Protein AF-A0A1K9ZDU9-F1 (afdb_monomer_lite)

Foldseek 3Di:
DPPPPPDDDDPQLVVLLVLLLVLLVVLLVDADDLLRFQDFDPDDFADFDFQAELVRHHDALVFRLQLLAFFDPLADRFSHKDFLVSVLVVVVVCLVVCQWDPVPNPDDSVRLSVLFDQTGKGKDKDKWKFADDVPDPDTDGDDPVRLCVVPVPPDPVRCVVRRIDIDIDIDIGGMGHCVSCLNGDHVVSLVVAQSSVVVVVVVPDDDDSVVVLVVLVVLLVLLLVLLPAAEDEDAPDPDWAQDQQRSYTYDYDPVSHPGSLSRSLSSQLRLLLSCCHCVHVVLFDWDWDQDPVPRDIGIDTDDDDLQSVLLQSLLSLSLSSVLCSNVSTGDYSSSSSNSPSPRPPVNSVVSVSNSVSNVSSLVSNLSSLLSSLVSLLVVLQVLVVLLQKHWDDWDDDPDQKIKTWIARNVVRDIKIWIAGLRNRVDIDIPCPVVLVVSQQPRPDDDDHDCRSVSNVVSVSSNSSSVSSNVSSVVSVVVDDPDDDPPPDDDPDDDDDDDDDDDDDDD

Sequence (506 aa):
MEIEKQKKLSKRKQYTANILTRMIKGGLKKKVNETEQIEVGQFRRLVRGMHVNLNGKPHLFSNQLLLEVSQTENKYNIPMVTSYRAYETFFKKLIEEDSLPESSKHLSIGEIMKEFKHGGNTVESYEVYRKRQKGKKPPLKLSKVKYEELTKDLSEDEIKKKGYYSYRNTTNVAVGSIEPFFDLLPEKFIEKHFYLREYKRLREMKMDPALHNQELLDLRQELIASNCVKTIELDNEDLSAYAPLKDVMYFAPYERYKNPESYLHISAHECVHSTGHYKKKNRFLVESKVNKKTGKSMIVLLPTTALDYDQEELTADSGATRVLVKLGIRSTFGASVRYNDGYSTELIKHPERLVEGYENGIEGSDYVLTNFYNYRIENALKELEDYGIKFEQELVAEGMTVETTFLSVKDKESFTIVTDQIDYHKFETDKSELLERIADNAYFSDEPDDRDEAVKKSLMKLIEAKVSLDTLKGEKLTQKPLPELELDEPKQDKKLTKKSRSSLTM

Structure (mmCIF, N/CA/C/O backbone):
data_AF-A0A1K9ZDU9-F1
#
_entry.id   AF-A0A1K9ZDU9-F1
#
loop_
_atom_site.group_PDB
_atom_site.id
_atom_site.type_symbol
_atom_site.label_atom_id
_atom_site.label_alt_id
_atom_site.label_comp_id
_atom_site.label_asym_id
_atom_site.label_entity_id
_atom_site.label_seq_id
_atom_site.pdbx_PDB_ins_code
_atom_site.Cartn_x
_atom_site.Cartn_y
_atom_site.Cartn_z
_atom_site.occupancy
_atom_site.B_iso_or_equiv
_atom_site.auth_seq_id
_atom_site.auth_comp_id
_atom_site.auth_asym_id
_atom_site.auth_atom_id
_atom_site.pdbx_PDB_model_num
ATOM 1 N N . MET A 1 1 ? -18.398 11.223 37.981 1.00 35.06 1 MET A N 1
ATOM 2 C CA . MET A 1 1 ? -18.035 11.414 36.565 1.00 35.06 1 MET A CA 1
ATOM 3 C C . MET A 1 1 ? -16.781 12.259 36.540 1.00 35.06 1 MET A C 1
ATOM 5 O O . MET A 1 1 ? -16.873 13.477 36.612 1.00 35.06 1 MET A O 1
ATOM 9 N N . GLU A 1 2 ? -15.615 11.620 36.556 1.00 30.67 2 GLU A N 1
ATOM 10 C CA . GLU A 1 2 ? -14.384 12.318 36.187 1.00 30.67 2 GLU A CA 1
ATOM 11 C C . GLU A 1 2 ? -14.434 12.522 34.676 1.00 30.67 2 GLU A C 1
ATOM 13 O O . GLU A 1 2 ? -14.610 11.569 33.922 1.00 30.67 2 GLU A O 1
ATOM 18 N N . ILE A 1 3 ? -14.374 13.780 34.245 1.00 34.81 3 ILE A N 1
ATOM 19 C CA . ILE A 1 3 ? -14.191 14.126 32.840 1.00 34.81 3 ILE A CA 1
ATOM 20 C C . ILE A 1 3 ? -12.778 13.668 32.497 1.00 34.81 3 ILE A C 1
ATOM 22 O O . ILE A 1 3 ? -11.797 14.296 32.902 1.00 34.81 3 ILE A O 1
ATOM 26 N N . GLU A 1 4 ? -12.685 12.532 31.816 1.00 39.19 4 GLU A N 1
ATOM 27 C CA . GLU A 1 4 ? -11.445 12.003 31.274 1.00 39.19 4 GLU A CA 1
ATOM 28 C C . GLU A 1 4 ? -10.809 13.107 30.415 1.00 39.19 4 GLU A C 1
ATOM 30 O O . GLU A 1 4 ? -11.377 13.558 29.417 1.00 39.19 4 GLU A O 1
ATOM 35 N N . LYS A 1 5 ? -9.670 13.654 30.861 1.00 43.28 5 LYS A N 1
ATOM 36 C CA . LYS A 1 5 ? -8.952 14.689 30.108 1.00 43.28 5 LYS A CA 1
ATOM 37 C C . LYS A 1 5 ? -8.546 14.076 28.770 1.00 43.28 5 LYS A C 1
ATOM 39 O O . LYS A 1 5 ? -7.577 13.322 28.734 1.00 43.28 5 LYS A O 1
ATOM 44 N N . GLN A 1 6 ? -9.258 14.419 27.692 1.00 55.16 6 GLN A N 1
ATOM 45 C CA . GLN A 1 6 ? -8.911 14.022 26.325 1.00 55.16 6 GLN A CA 1
ATOM 46 C C . GLN A 1 6 ? -7.411 14.231 26.101 1.00 55.16 6 GLN A C 1
ATOM 48 O O . GLN A 1 6 ? -6.899 15.358 26.119 1.00 55.16 6 GLN A O 1
ATOM 53 N N . LYS A 1 7 ? -6.685 13.123 25.945 1.00 61.03 7 LYS A N 1
ATOM 54 C CA . LYS A 1 7 ? -5.240 13.134 25.742 1.00 61.03 7 LYS A CA 1
ATOM 55 C C . LYS A 1 7 ? -4.981 13.837 24.414 1.00 61.03 7 LYS A C 1
ATOM 57 O O . LYS A 1 7 ? -5.384 13.365 23.356 1.00 61.03 7 LYS A O 1
ATOM 62 N N . LYS A 1 8 ? -4.344 15.009 24.466 1.00 79.88 8 LYS A N 1
ATOM 63 C CA . LYS A 1 8 ? -4.117 15.830 23.274 1.00 79.88 8 LYS A CA 1
ATOM 64 C C . LYS A 1 8 ? -3.294 15.042 22.252 1.00 79.88 8 LYS A C 1
ATOM 66 O O . LYS A 1 8 ? -2.145 14.695 22.526 1.00 79.88 8 LYS A O 1
ATOM 71 N N . LEU A 1 9 ? -3.873 14.788 21.078 1.00 84.44 9 LEU A N 1
ATOM 72 C CA . LEU A 1 9 ? -3.194 14.090 19.988 1.00 84.44 9 LEU A CA 1
ATOM 73 C C . LEU A 1 9 ? -1.902 14.809 19.588 1.00 84.44 9 LEU A C 1
ATOM 75 O O . LEU A 1 9 ? -1.799 16.041 19.617 1.00 84.44 9 LEU A O 1
ATOM 79 N N . SER A 1 10 ? -0.910 14.029 19.155 1.00 88.44 10 SER A N 1
ATOM 80 C CA . SER A 1 10 ? 0.275 14.598 18.517 1.00 88.44 10 SER A CA 1
ATOM 81 C C . SER A 1 10 ? -0.138 15.375 17.263 1.00 88.44 10 SER A C 1
ATOM 83 O O . SER A 1 10 ? -1.134 15.048 16.616 1.00 88.44 10 SER A O 1
ATOM 85 N N . LYS A 1 11 ? 0.645 16.385 16.857 1.00 87.25 11 LYS A N 1
ATOM 86 C CA . LYS A 1 11 ? 0.340 17.154 15.635 1.00 87.25 11 LYS A CA 1
ATOM 87 C C . LYS A 1 11 ? 0.170 16.252 14.407 1.00 87.25 11 LYS A C 1
ATOM 89 O O . LYS A 1 11 ? -0.689 16.524 13.580 1.00 87.25 11 LYS A O 1
ATOM 94 N N . ARG A 1 12 ? 0.960 15.175 14.296 1.00 87.69 12 ARG A N 1
ATOM 95 C CA . ARG A 1 12 ? 0.862 14.209 13.190 1.00 87.69 12 ARG A CA 1
ATOM 96 C C . ARG A 1 12 ? -0.471 13.463 13.211 1.00 87.69 12 ARG A C 1
ATOM 98 O O . ARG A 1 12 ? -1.152 13.442 12.188 1.00 87.69 12 ARG A O 1
ATOM 105 N N . LYS A 1 13 ? -0.863 12.922 14.371 1.00 90.00 13 LYS A N 1
ATOM 106 C CA . LYS A 1 13 ? -2.162 12.252 14.541 1.00 90.00 13 LYS A CA 1
ATOM 107 C C . LYS A 1 13 ? -3.317 13.224 14.274 1.00 90.00 13 LYS A C 1
ATOM 109 O O . LYS A 1 13 ? -4.232 12.884 13.540 1.00 90.00 13 LYS A O 1
ATOM 114 N N . GLN A 1 14 ? -3.206 14.478 14.717 1.00 90.50 14 GLN A N 1
ATOM 115 C CA . GLN A 1 14 ? -4.204 15.510 14.419 1.00 90.50 14 GLN A CA 1
ATOM 116 C C . GLN A 1 14 ? -4.350 15.791 12.915 1.00 90.50 14 GLN A C 1
ATOM 118 O O . GLN A 1 14 ? -5.468 15.894 12.418 1.00 90.50 14 GLN A O 1
ATOM 123 N N . TYR A 1 15 ? -3.249 15.928 12.166 1.00 90.44 15 TYR A N 1
ATOM 124 C CA . TYR A 1 15 ? -3.342 16.114 10.712 1.00 90.44 15 TYR A CA 1
ATOM 125 C C . TYR A 1 15 ? -3.904 14.881 10.006 1.00 90.44 15 TYR A C 1
ATOM 127 O O . TYR A 1 15 ? -4.679 15.045 9.070 1.00 90.44 15 TYR A O 1
ATOM 135 N N . THR A 1 16 ? -3.561 13.683 10.482 1.00 89.25 16 THR A N 1
ATOM 136 C CA . THR A 1 16 ? -4.115 12.417 9.977 1.00 89.25 16 THR A CA 1
ATOM 137 C C . THR A 1 16 ? -5.632 12.398 10.168 1.00 89.25 16 THR A C 1
ATOM 139 O O . THR A 1 16 ? -6.363 12.304 9.187 1.00 89.25 16 THR A O 1
ATOM 142 N N . ALA A 1 17 ? -6.116 12.653 11.389 1.00 89.75 17 ALA A N 1
ATOM 143 C CA . ALA A 1 17 ? -7.543 12.772 11.691 1.00 89.75 17 ALA A CA 1
ATOM 144 C C . ALA A 1 17 ? -8.244 13.826 10.817 1.00 89.75 17 ALA A C 1
ATOM 146 O O . ALA A 1 17 ? -9.336 13.589 10.304 1.00 89.75 17 ALA A O 1
ATOM 147 N N . ASN A 1 18 ? -7.607 14.981 10.593 1.00 89.56 18 ASN A N 1
ATOM 148 C CA . ASN A 1 18 ? -8.160 16.039 9.746 1.00 89.56 18 ASN A CA 1
ATOM 149 C C . ASN A 1 18 ? -8.281 15.612 8.273 1.00 89.56 18 ASN A C 1
ATOM 151 O O . ASN A 1 18 ? -9.220 16.035 7.599 1.00 89.56 18 ASN A O 1
ATOM 155 N N . ILE A 1 19 ? -7.333 14.824 7.757 1.00 87.19 19 ILE A N 1
ATOM 156 C CA . ILE A 1 19 ? -7.385 14.289 6.390 1.00 87.19 19 ILE A CA 1
ATOM 157 C C . ILE A 1 19 ? -8.501 13.249 6.288 1.00 87.19 19 ILE A C 1
ATOM 159 O O . ILE A 1 19 ? -9.368 13.402 5.430 1.00 87.19 19 ILE A O 1
ATOM 163 N N . LEU A 1 20 ? -8.547 12.280 7.208 1.00 85.50 20 LEU A N 1
ATOM 164 C CA . LEU A 1 20 ? -9.604 11.263 7.270 1.00 85.50 20 LEU A CA 1
ATOM 165 C C . LEU A 1 20 ? -10.992 11.908 7.364 1.00 85.50 20 LEU A C 1
ATOM 167 O O . LEU A 1 20 ? -11.871 11.611 6.564 1.00 85.50 20 LEU A O 1
ATOM 171 N N . THR A 1 21 ? -11.154 12.902 8.240 1.00 86.62 21 THR A N 1
ATOM 172 C CA . THR A 1 21 ? -12.396 13.678 8.372 1.00 86.62 21 THR A CA 1
ATOM 173 C C . THR A 1 21 ? -12.832 14.307 7.050 1.00 86.62 21 THR A C 1
ATOM 175 O O . THR A 1 21 ? -14.018 14.307 6.722 1.00 86.62 21 THR A O 1
ATOM 178 N N . ARG A 1 22 ? -11.900 14.886 6.282 1.00 82.69 22 ARG A N 1
ATOM 179 C CA . ARG A 1 22 ? -12.227 15.484 4.978 1.00 82.69 22 ARG A CA 1
ATOM 180 C C . ARG A 1 22 ? -12.630 14.424 3.964 1.00 82.69 22 ARG A C 1
ATOM 182 O O . ARG A 1 22 ? -13.573 14.673 3.220 1.00 82.69 22 ARG A O 1
ATOM 189 N N . MET A 1 23 ? -11.941 13.284 3.946 1.00 78.12 23 MET A N 1
ATOM 190 C CA . MET A 1 23 ? -12.263 12.170 3.054 1.00 78.12 23 MET A CA 1
ATOM 191 C C . MET A 1 23 ? -13.660 11.630 3.334 1.00 78.12 23 MET A C 1
ATOM 193 O O . MET A 1 23 ? -14.471 11.540 2.416 1.00 78.12 23 MET A O 1
ATOM 197 N N . ILE A 1 24 ? -13.967 11.394 4.609 1.00 77.94 24 ILE A N 1
ATOM 198 C CA . ILE A 1 24 ? -15.278 10.933 5.053 1.00 77.94 24 ILE A CA 1
ATOM 199 C C . ILE A 1 24 ? -16.368 11.937 4.651 1.00 77.94 24 ILE A C 1
ATOM 201 O O . ILE A 1 24 ? -17.318 11.589 3.955 1.00 77.94 24 ILE A O 1
ATOM 205 N N . LYS A 1 25 ? -16.194 13.224 4.992 1.00 78.38 25 LYS A N 1
ATOM 206 C CA . LYS A 1 25 ? -17.141 14.288 4.604 1.00 78.38 25 LYS A CA 1
ATOM 207 C C . LYS A 1 25 ? -17.293 14.441 3.090 1.00 78.38 25 LYS A C 1
ATOM 209 O O . LYS A 1 25 ? -18.337 14.896 2.635 1.00 78.38 25 LYS A O 1
ATOM 214 N N . GLY A 1 26 ? -16.246 14.153 2.320 1.00 72.12 26 GLY A N 1
ATOM 215 C CA . GLY A 1 26 ? -16.285 14.157 0.860 1.00 72.12 26 GLY A CA 1
ATOM 216 C C . GLY A 1 26 ? -17.112 12.999 0.303 1.00 72.12 26 GLY A C 1
ATOM 217 O O . GLY A 1 26 ? -17.900 13.224 -0.613 1.00 72.12 26 GLY A O 1
ATOM 218 N N . GLY A 1 27 ? -16.969 11.803 0.884 1.00 67.12 27 GLY A N 1
ATOM 219 C CA . GLY A 1 27 ? -17.763 10.614 0.558 1.00 67.12 27 GLY A CA 1
ATOM 220 C C . GLY A 1 27 ? -19.257 10.830 0.800 1.00 67.12 27 GLY A C 1
ATOM 221 O O . GLY A 1 27 ? -20.037 10.681 -0.134 1.00 67.12 27 GLY A O 1
ATOM 222 N N . LEU A 1 28 ? -19.623 11.319 1.992 1.00 63.31 28 LEU A N 1
ATOM 223 C CA . LEU A 1 28 ? -21.015 11.588 2.397 1.00 63.31 28 LEU A CA 1
ATOM 224 C C . LEU A 1 28 ? -21.763 12.598 1.505 1.00 63.31 28 LEU A C 1
ATOM 226 O O . LEU A 1 28 ? -22.988 12.641 1.488 1.00 63.31 28 LEU A O 1
ATOM 230 N N . LYS A 1 29 ? -21.055 13.476 0.781 1.00 63.16 29 LYS A N 1
ATOM 231 C CA . LYS A 1 29 ? -21.703 14.472 -0.094 1.00 63.16 29 LYS A CA 1
ATOM 232 C C . LYS A 1 29 ? -22.287 13.869 -1.371 1.00 63.16 29 LYS A C 1
ATOM 234 O O . LYS A 1 29 ? -23.090 14.532 -2.026 1.00 63.16 29 LYS A O 1
ATOM 239 N N . LYS A 1 30 ? -21.872 12.661 -1.750 1.00 58.94 30 LYS A N 1
ATOM 240 C CA . LYS A 1 30 ? -22.445 11.929 -2.879 1.00 58.94 30 LYS A CA 1
ATOM 241 C C . LYS A 1 30 ? -23.485 10.975 -2.305 1.00 58.94 30 LYS A C 1
ATOM 243 O O . LYS A 1 30 ? -23.102 9.948 -1.768 1.00 58.94 30 LYS A O 1
ATOM 248 N N . LYS A 1 31 ? -24.771 11.341 -2.389 1.00 51.12 31 LYS A N 1
ATOM 249 C CA . LYS A 1 31 ? -25.867 10.420 -2.054 1.00 51.12 31 LYS A CA 1
ATOM 250 C C . LYS A 1 31 ? -25.718 9.172 -2.914 1.00 51.12 31 LYS A C 1
ATOM 252 O O . LYS A 1 31 ? -25.663 9.300 -4.135 1.00 51.12 31 LYS A O 1
ATOM 257 N N . VAL A 1 32 ? -25.643 8.020 -2.271 1.00 51.16 32 VAL A N 1
ATOM 258 C CA . VAL A 1 32 ? -25.667 6.713 -2.920 1.00 51.16 32 VAL A CA 1
ATOM 259 C C . VAL A 1 32 ? -26.976 6.069 -2.498 1.00 51.16 32 VAL A C 1
ATOM 261 O O . VAL A 1 32 ? -27.323 6.096 -1.320 1.00 51.16 32 VAL A O 1
ATOM 264 N N . ASN A 1 33 ? -27.764 5.596 -3.460 1.00 49.28 33 ASN A N 1
ATOM 265 C CA . ASN A 1 33 ? -28.954 4.817 -3.120 1.00 49.28 33 ASN A CA 1
ATOM 266 C C . ASN A 1 33 ? -28.505 3.482 -2.507 1.00 49.28 33 ASN A C 1
ATOM 268 O O . ASN A 1 33 ? -27.494 2.939 -2.934 1.00 49.28 33 ASN A O 1
ATOM 272 N N . GLU A 1 34 ? -29.262 2.913 -1.568 1.00 43.91 34 GLU A N 1
ATOM 273 C CA . GLU A 1 34 ? -28.941 1.621 -0.919 1.00 43.91 34 GLU A CA 1
ATOM 274 C C . GLU A 1 34 ? -28.722 0.464 -1.923 1.00 43.91 34 GLU A C 1
ATOM 276 O O . GLU A 1 34 ? -28.070 -0.526 -1.609 1.00 43.91 34 GLU A O 1
ATOM 281 N N . THR A 1 35 ? -29.215 0.602 -3.159 1.00 46.12 35 THR A N 1
ATOM 282 C CA . THR A 1 35 ? -29.039 -0.353 -4.264 1.00 46.12 35 THR A CA 1
ATOM 283 C C . THR A 1 35 ? -27.797 -0.107 -5.133 1.00 46.12 35 THR A C 1
ATOM 285 O O . THR A 1 35 ? -27.482 -0.915 -6.007 1.00 46.12 35 THR A O 1
ATOM 288 N N . GLU A 1 36 ? -27.077 0.999 -4.938 1.00 52.91 36 GLU A N 1
ATOM 289 C CA . GLU A 1 36 ? -25.870 1.343 -5.690 1.00 52.91 36 GLU A CA 1
ATOM 290 C C . GLU A 1 36 ? -24.627 0.788 -4.987 1.00 52.91 36 GLU A C 1
ATOM 292 O O . GLU A 1 36 ? -24.054 1.384 -4.077 1.00 52.91 36 GLU A O 1
ATOM 297 N N . GLN A 1 37 ? -24.178 -0.377 -5.440 1.00 59.91 37 GLN A N 1
ATOM 298 C CA . GLN A 1 37 ? -22.956 -1.001 -4.940 1.00 59.91 37 GLN A CA 1
ATOM 299 C C . GLN A 1 37 ? -21.679 -0.241 -5.319 1.00 59.91 37 GLN A C 1
ATOM 301 O O . GLN A 1 37 ? -21.639 0.529 -6.286 1.00 59.91 37 GLN A O 1
ATOM 306 N N . ILE A 1 38 ? -20.604 -0.512 -4.568 1.00 64.06 38 ILE A N 1
ATOM 307 C CA . ILE A 1 38 ? -19.291 0.136 -4.683 1.00 64.06 38 ILE A CA 1
ATOM 308 C C . ILE A 1 38 ? -18.762 0.035 -6.119 1.00 64.06 38 ILE A C 1
ATOM 310 O O . ILE A 1 38 ? -18.331 -1.024 -6.559 1.00 64.06 38 ILE A O 1
ATOM 314 N N . GLU A 1 39 ? -18.728 1.149 -6.851 1.00 63.34 39 GLU A N 1
ATOM 315 C CA . GLU A 1 39 ? -18.094 1.208 -8.171 1.00 63.34 39 GLU A CA 1
ATOM 316 C C . GLU A 1 39 ? -16.567 1.260 -8.025 1.00 63.34 39 GLU A C 1
ATOM 318 O O . GLU A 1 39 ? -15.978 2.315 -7.757 1.00 63.34 39 GLU A O 1
ATOM 323 N N . VAL A 1 40 ? -15.921 0.105 -8.173 1.00 62.69 40 VAL A N 1
ATOM 324 C CA . VAL A 1 40 ? -14.460 -0.025 -8.129 1.00 62.69 40 VAL A CA 1
ATOM 325 C C . VAL A 1 40 ? -13.894 0.123 -9.547 1.00 62.69 40 VAL A C 1
ATOM 327 O O . VAL A 1 40 ? -14.590 -0.125 -10.523 1.00 62.69 40 VAL A O 1
ATOM 330 N N . GLY A 1 41 ? -12.683 0.681 -9.663 1.00 59.16 41 GLY A N 1
ATOM 331 C CA . GLY A 1 41 ? -12.180 1.401 -10.841 1.00 59.16 41 GLY A CA 1
ATOM 332 C C . GLY A 1 41 ? -11.900 0.566 -12.089 1.00 59.16 41 GLY A C 1
ATOM 333 O O . GLY A 1 41 ? -10.737 0.491 -12.486 1.00 59.16 41 GLY A O 1
ATOM 334 N N . GLN A 1 42 ? -12.962 0.047 -12.707 1.00 57.47 42 GLN A N 1
ATOM 335 C CA . GLN A 1 42 ? -12.921 -0.890 -13.821 1.00 57.47 42 GLN A CA 1
ATOM 336 C C . GLN A 1 42 ? -11.905 -0.468 -14.890 1.00 57.47 42 GLN A C 1
ATOM 338 O O . GLN A 1 42 ? -11.942 0.656 -15.409 1.00 57.47 42 GLN A O 1
ATOM 343 N N . PHE A 1 43 ? -10.982 -1.389 -15.178 1.00 61.12 43 PHE A N 1
ATOM 344 C CA . PHE A 1 43 ? -9.998 -1.328 -16.266 1.00 61.12 43 PHE A CA 1
ATOM 345 C C . PHE A 1 43 ? -8.875 -0.282 -16.130 1.00 61.12 43 PHE A C 1
ATOM 347 O O . PHE A 1 43 ? -8.496 0.364 -17.112 1.00 61.12 43 PHE A O 1
ATOM 354 N N . ARG A 1 44 ? -8.292 -0.095 -14.936 1.00 65.56 44 ARG A N 1
ATOM 355 C CA . ARG A 1 44 ? -7.082 0.741 -14.781 1.00 65.56 44 ARG A CA 1
ATOM 356 C C . ARG A 1 44 ? -5.898 -0.045 -14.243 1.00 65.56 44 ARG A C 1
ATOM 358 O O . ARG A 1 44 ? -5.954 -0.587 -13.146 1.00 65.56 44 ARG A O 1
ATOM 365 N N . ARG A 1 45 ? -4.799 -0.026 -14.999 1.00 67.94 45 ARG A N 1
ATOM 366 C CA . ARG A 1 45 ? -3.524 -0.629 -14.606 1.00 67.94 45 ARG A CA 1
ATOM 367 C C . ARG A 1 45 ? -2.792 0.286 -13.639 1.00 67.94 45 ARG A C 1
ATOM 369 O O . ARG A 1 45 ? -2.191 1.275 -14.048 1.00 67.94 45 ARG A O 1
ATOM 376 N N . LEU A 1 46 ? -2.885 -0.043 -12.359 1.00 78.06 46 LEU A N 1
ATOM 377 C CA . LEU A 1 46 ? -2.076 0.557 -11.312 1.00 78.06 46 LEU A CA 1
ATOM 378 C C . LEU A 1 46 ? -0.755 -0.210 -11.230 1.00 78.06 46 LEU A C 1
ATOM 380 O O . LEU A 1 46 ? -0.754 -1.435 -11.121 1.00 78.06 46 LEU A O 1
ATOM 384 N N . VAL A 1 47 ? 0.364 0.506 -11.254 1.00 79.19 47 VAL A N 1
ATOM 385 C CA . VAL A 1 47 ? 1.660 -0.102 -10.964 1.00 79.19 47 VAL A CA 1
ATOM 386 C C . VAL A 1 47 ? 1.678 -0.520 -9.490 1.00 79.19 47 VAL A C 1
ATOM 388 O O . VAL A 1 47 ? 1.504 0.324 -8.606 1.00 79.19 47 VAL A O 1
ATOM 391 N N . ARG A 1 48 ? 1.882 -1.816 -9.230 1.00 76.69 48 ARG A N 1
ATOM 392 C CA . ARG A 1 48 ? 1.990 -2.385 -7.877 1.00 76.69 48 ARG A CA 1
ATOM 393 C C . ARG A 1 48 ? 3.213 -1.825 -7.154 1.00 76.69 48 ARG A C 1
ATOM 395 O O . ARG A 1 48 ? 4.268 -1.673 -7.762 1.00 76.69 48 ARG A O 1
ATOM 402 N N . GLY A 1 49 ? 3.088 -1.561 -5.854 1.00 75.12 49 GLY A N 1
ATOM 403 C CA . GLY A 1 49 ? 4.230 -1.227 -4.999 1.00 75.12 49 GLY A CA 1
ATOM 404 C C . GLY A 1 49 ? 3.960 -0.133 -3.970 1.00 75.12 49 GLY A C 1
ATOM 405 O O . GLY A 1 49 ? 2.825 0.265 -3.718 1.00 75.12 49 GLY A O 1
ATOM 406 N N . MET A 1 50 ? 5.031 0.332 -3.328 1.00 79.19 50 MET A N 1
ATOM 407 C CA . MET A 1 50 ? 4.974 1.419 -2.350 1.00 79.19 50 MET A CA 1
ATOM 408 C C . MET A 1 50 ? 4.924 2.782 -3.026 1.00 79.19 50 MET A C 1
ATOM 410 O O . MET A 1 50 ? 5.566 3.015 -4.052 1.00 79.19 50 MET A O 1
ATOM 414 N N . HIS A 1 51 ? 4.294 3.744 -2.356 1.00 85.94 51 HIS A N 1
ATOM 415 C CA . HIS A 1 51 ? 4.464 5.128 -2.743 1.00 85.94 51 HIS A CA 1
ATOM 416 C C . HIS A 1 51 ? 5.912 5.577 -2.521 1.00 85.94 51 HIS A C 1
ATOM 418 O O . HIS A 1 51 ? 6.432 5.521 -1.399 1.00 85.94 51 HIS A O 1
ATOM 424 N N . VAL A 1 52 ? 6.545 6.107 -3.566 1.00 87.06 52 VAL A N 1
ATOM 425 C CA . VAL A 1 52 ? 7.912 6.648 -3.526 1.00 87.06 52 VAL A CA 1
ATOM 426 C C . VAL A 1 52 ? 7.958 8.110 -3.952 1.00 87.06 52 VAL A C 1
ATOM 428 O O . VAL A 1 52 ? 7.039 8.630 -4.583 1.00 87.06 52 VAL A O 1
ATOM 431 N N . ASN A 1 53 ? 9.045 8.793 -3.608 1.00 90.38 53 ASN A N 1
ATOM 432 C CA . ASN A 1 53 ? 9.363 10.110 -4.153 1.00 90.38 53 ASN A CA 1
ATOM 433 C C . ASN A 1 53 ? 10.136 10.008 -5.484 1.00 90.38 53 ASN A C 1
ATOM 435 O O . ASN A 1 53 ? 10.451 8.919 -5.957 1.00 90.38 53 ASN A O 1
ATOM 439 N N . LEU A 1 54 ? 10.494 11.158 -6.067 1.00 90.00 54 LEU A N 1
ATOM 440 C CA . LEU A 1 54 ? 11.227 11.247 -7.343 1.00 90.00 54 LEU A CA 1
ATOM 441 C C . LEU A 1 54 ? 12.611 10.583 -7.339 1.00 90.00 54 LEU A C 1
ATOM 443 O O . LEU A 1 54 ? 13.155 10.306 -8.397 1.00 90.00 54 LEU A O 1
ATOM 447 N N . ASN A 1 55 ? 13.184 10.313 -6.165 1.00 85.12 55 ASN A N 1
ATOM 448 C CA . ASN A 1 55 ? 14.453 9.597 -6.048 1.00 85.12 55 ASN A CA 1
ATOM 449 C C . ASN A 1 55 ? 14.254 8.080 -5.903 1.00 85.12 55 ASN A C 1
ATOM 451 O O . ASN A 1 55 ? 15.214 7.378 -5.605 1.00 85.12 55 ASN A O 1
ATOM 455 N N . GLY A 1 56 ? 13.021 7.578 -6.032 1.00 79.94 56 GLY A N 1
ATOM 456 C CA . GLY A 1 56 ? 12.681 6.174 -5.796 1.00 79.94 56 GLY A CA 1
ATOM 457 C C . GLY A 1 56 ? 12.659 5.775 -4.318 1.00 79.94 56 GLY A C 1
ATOM 458 O O . GLY A 1 56 ? 12.491 4.602 -4.013 1.00 79.94 56 GLY A O 1
ATOM 459 N N . LYS A 1 57 ? 12.806 6.725 -3.381 1.00 83.12 57 LYS A N 1
ATOM 460 C CA . LYS A 1 57 ? 12.785 6.408 -1.947 1.00 83.12 57 LYS A CA 1
ATOM 461 C C . LYS A 1 57 ? 11.345 6.308 -1.436 1.00 83.12 57 LYS A C 1
ATOM 463 O O . LYS A 1 57 ? 10.571 7.236 -1.705 1.00 83.12 57 LYS A O 1
ATOM 468 N N . PRO A 1 58 ? 10.997 5.268 -0.658 1.00 82.69 58 PRO A N 1
ATOM 469 C CA . PRO A 1 58 ? 9.679 5.140 -0.049 1.00 82.69 58 PRO A CA 1
ATOM 470 C C . PRO A 1 58 ? 9.300 6.336 0.824 1.00 82.69 58 PRO A C 1
ATOM 472 O O . PRO A 1 58 ? 10.123 6.892 1.558 1.00 82.69 58 PRO A O 1
ATOM 475 N N . HIS A 1 59 ? 8.026 6.726 0.766 1.00 85.38 59 HIS A N 1
ATOM 476 C CA . HIS A 1 59 ? 7.444 7.616 1.770 1.00 85.38 59 HIS A CA 1
ATOM 477 C C . HIS A 1 59 ? 7.392 6.924 3.134 1.00 85.38 59 HIS A C 1
ATOM 479 O O . HIS A 1 59 ? 7.335 5.698 3.222 1.00 85.38 59 HIS A O 1
ATOM 485 N N . LEU A 1 60 ? 7.367 7.723 4.207 1.00 79.62 60 LEU A N 1
ATOM 486 C CA . LEU A 1 60 ? 7.187 7.207 5.567 1.00 79.62 60 LEU A CA 1
ATOM 487 C C . LEU A 1 60 ? 5.960 6.298 5.643 1.00 79.62 60 LEU A C 1
ATOM 489 O O . LEU A 1 60 ? 4.921 6.633 5.081 1.00 79.62 60 LEU A O 1
ATOM 493 N N . PHE A 1 61 ? 6.046 5.228 6.427 1.00 71.75 61 PHE A N 1
ATOM 494 C CA . PHE A 1 61 ? 4.974 4.246 6.589 1.00 71.75 61 PHE A CA 1
ATOM 495 C C . PHE A 1 61 ? 3.595 4.863 6.866 1.00 71.75 61 PHE A C 1
ATOM 497 O O . PHE A 1 61 ? 2.629 4.613 6.159 1.00 71.75 61 PHE A O 1
ATOM 504 N N . SER A 1 62 ? 3.511 5.782 7.829 1.00 74.19 62 SER A N 1
ATOM 505 C CA . SER A 1 62 ? 2.241 6.460 8.144 1.00 74.19 62 SER A CA 1
ATOM 506 C C . SER A 1 62 ? 1.715 7.367 7.024 1.00 74.19 62 SER A C 1
ATOM 508 O O . SER A 1 62 ? 0.558 7.770 7.079 1.00 74.19 62 SER A O 1
ATOM 510 N N . ASN A 1 63 ? 2.540 7.701 6.027 1.00 85.00 63 ASN A N 1
ATOM 511 C CA . ASN A 1 63 ? 2.103 8.358 4.797 1.00 85.00 63 ASN A CA 1
ATOM 512 C C . ASN A 1 63 ? 1.715 7.359 3.695 1.00 85.00 63 ASN A C 1
ATOM 514 O O . ASN A 1 63 ? 1.006 7.783 2.798 1.00 85.00 63 ASN A O 1
ATOM 518 N N . GLN A 1 64 ? 2.139 6.088 3.740 1.00 82.75 64 GLN A N 1
ATOM 519 C CA . GLN A 1 64 ? 1.799 5.085 2.717 1.00 82.75 64 GLN A CA 1
ATOM 520 C C . GLN A 1 64 ? 0.286 4.888 2.644 1.00 82.75 64 GLN A C 1
ATOM 522 O O . GLN A 1 64 ? -0.328 5.306 1.668 1.00 82.75 64 GLN A O 1
ATOM 527 N N . LEU A 1 65 ? -0.335 4.404 3.727 1.00 76.94 65 LEU A N 1
ATOM 528 C CA . LEU A 1 65 ? -1.793 4.275 3.771 1.00 76.94 65 LEU A CA 1
ATOM 529 C C . LEU A 1 65 ? -2.480 5.639 3.593 1.00 76.94 65 LEU A C 1
ATOM 531 O O . LEU A 1 65 ? -3.539 5.722 2.988 1.00 76.94 65 LEU A O 1
ATOM 535 N N . LEU A 1 66 ? -1.871 6.739 4.047 1.00 85.19 66 LEU A N 1
ATOM 536 C CA . LEU A 1 66 ? -2.502 8.054 3.947 1.00 85.19 66 LEU A CA 1
ATOM 537 C C . LEU A 1 66 ? -2.629 8.474 2.485 1.00 85.19 66 LEU A C 1
ATOM 539 O O . LEU A 1 66 ? -3.634 9.066 2.104 1.00 85.19 66 LEU A O 1
ATOM 543 N N . LEU A 1 67 ? -1.627 8.153 1.670 1.00 87.19 67 LEU A N 1
ATOM 544 C CA . LEU A 1 67 ? -1.643 8.357 0.229 1.00 87.19 67 LEU A CA 1
ATOM 545 C C . LEU A 1 67 ? -2.680 7.470 -0.453 1.00 87.19 67 LEU A C 1
ATOM 547 O O . LEU A 1 67 ? -3.359 7.971 -1.343 1.00 87.19 67 LEU A O 1
ATOM 551 N N . GLU A 1 68 ? -2.842 6.224 0.000 1.00 80.50 68 GLU A N 1
ATOM 552 C CA . GLU A 1 68 ? -3.840 5.265 -0.496 1.00 80.50 68 GLU A CA 1
ATOM 553 C C . GLU A 1 68 ? -5.277 5.721 -0.166 1.00 80.50 68 GLU A C 1
ATOM 555 O O . GLU A 1 68 ? -6.141 5.754 -1.042 1.00 80.50 68 GLU A O 1
ATOM 560 N N . VAL A 1 69 ? -5.547 6.166 1.069 1.00 75.94 69 VAL A N 1
ATOM 561 C CA . VAL A 1 69 ? -6.904 6.564 1.500 1.00 75.94 69 VAL A CA 1
ATOM 562 C C . VAL A 1 69 ? -7.268 8.001 1.144 1.00 75.94 69 VAL A C 1
ATOM 564 O O . VAL A 1 69 ? -8.449 8.326 1.046 1.00 75.94 69 VAL A O 1
ATOM 567 N N . SER A 1 70 ? -6.282 8.887 0.972 1.00 77.75 70 SER A N 1
ATOM 568 C CA . SER A 1 70 ? -6.524 10.298 0.635 1.00 77.75 70 SER A CA 1
ATOM 569 C C . SER A 1 70 ? -6.491 10.583 -0.863 1.00 77.75 70 SER A C 1
ATOM 571 O O . SER A 1 70 ? -6.434 11.757 -1.249 1.00 77.75 70 SER A O 1
ATOM 573 N N . GLN A 1 71 ? -6.531 9.535 -1.697 1.00 75.56 71 GLN A N 1
ATOM 574 C CA . GLN A 1 71 ? -6.586 9.694 -3.143 1.00 75.56 71 GLN A CA 1
ATOM 575 C C . GLN A 1 71 ? -7.792 10.541 -3.552 1.00 75.56 71 GLN A C 1
ATOM 577 O O . GLN A 1 71 ? -8.933 10.278 -3.165 1.00 75.56 71 GLN A O 1
ATOM 582 N N . THR A 1 72 ? -7.529 11.586 -4.331 1.00 70.56 72 THR A N 1
ATOM 583 C CA . THR A 1 72 ? -8.574 12.461 -4.871 1.00 70.56 72 THR A CA 1
ATOM 584 C C . THR A 1 72 ? -9.197 11.855 -6.131 1.00 70.56 72 THR A C 1
ATOM 586 O O . THR A 1 72 ? -8.838 10.766 -6.575 1.00 70.56 72 THR A O 1
ATOM 589 N N . GLU A 1 73 ? -10.126 12.576 -6.763 1.00 67.25 73 GLU A N 1
ATOM 590 C CA . GLU A 1 73 ? -10.659 12.200 -8.080 1.00 67.25 73 GLU A CA 1
ATOM 591 C C . GLU A 1 73 ? -9.590 12.221 -9.189 1.00 67.25 73 GLU A C 1
ATOM 593 O O . GLU A 1 73 ? -9.743 11.522 -10.192 1.00 67.25 73 GLU A O 1
ATOM 598 N N . ASN A 1 74 ? -8.466 12.923 -8.979 1.00 64.44 74 ASN A N 1
ATOM 599 C CA . ASN A 1 74 ? -7.283 12.904 -9.852 1.00 64.44 74 ASN A CA 1
ATOM 600 C C . ASN A 1 74 ? -6.426 11.659 -9.593 1.00 64.44 74 ASN A C 1
ATOM 602 O O . ASN A 1 74 ? -5.219 11.725 -9.349 1.00 64.44 74 ASN A O 1
ATOM 606 N N . LYS A 1 75 ? -7.102 10.518 -9.585 1.00 72.44 75 LYS A N 1
ATOM 607 C CA . LYS A 1 75 ? -6.556 9.209 -9.283 1.00 72.44 75 LYS A CA 1
ATOM 608 C C . LYS A 1 75 ? -5.433 8.862 -10.269 1.00 72.44 75 LYS A C 1
ATOM 610 O O . LYS A 1 75 ? -5.633 8.975 -11.481 1.00 72.44 75 LYS A O 1
ATOM 615 N N . TYR A 1 76 ? -4.328 8.331 -9.766 1.00 80.75 76 TYR A N 1
ATOM 616 C CA . TYR A 1 76 ? -3.127 8.026 -10.544 1.00 80.75 76 TYR A CA 1
ATOM 617 C C . TYR A 1 76 ? -2.793 6.527 -10.540 1.00 80.75 76 TYR A C 1
ATOM 619 O O . TYR A 1 76 ? -3.302 5.766 -9.719 1.00 80.75 76 TYR A O 1
ATOM 627 N N . ASN A 1 77 ? -1.978 6.118 -11.503 1.00 84.62 77 ASN A N 1
ATOM 628 C CA . ASN A 1 77 ? -1.558 4.755 -11.808 1.00 84.62 77 ASN A CA 1
ATOM 629 C C . ASN A 1 77 ? -0.074 4.518 -11.488 1.00 84.62 77 ASN A C 1
ATOM 631 O O . ASN A 1 77 ? 0.356 3.374 -11.403 1.00 84.62 77 ASN A O 1
ATOM 635 N N . ILE A 1 78 ? 0.708 5.585 -11.290 1.00 89.00 78 ILE A N 1
ATOM 636 C CA . ILE A 1 78 ? 2.121 5.497 -10.905 1.00 89.00 78 ILE A CA 1
ATOM 637 C C . ILE A 1 78 ? 2.261 5.907 -9.433 1.00 89.00 78 ILE A C 1
ATOM 639 O O . ILE A 1 78 ? 2.005 7.078 -9.116 1.00 89.00 78 ILE A O 1
ATOM 643 N N . PRO A 1 79 ? 2.719 5.024 -8.523 1.00 87.25 79 PRO A N 1
ATOM 644 C CA . PRO A 1 79 ? 2.887 5.331 -7.101 1.00 87.25 79 PRO A CA 1
ATOM 645 C C . PRO A 1 79 ? 4.111 6.225 -6.814 1.00 87.25 79 PRO A C 1
ATOM 647 O O . PRO A 1 79 ? 4.583 6.312 -5.687 1.00 87.25 79 PRO A O 1
ATOM 650 N N . MET A 1 80 ? 4.621 6.960 -7.801 1.00 91.69 80 MET A N 1
ATOM 651 C CA . MET A 1 80 ? 5.660 7.967 -7.604 1.00 91.69 80 MET A CA 1
ATOM 652 C C . MET A 1 80 ? 5.012 9.340 -7.421 1.00 91.69 80 MET A C 1
ATOM 654 O O . MET A 1 80 ? 4.539 9.949 -8.381 1.00 91.69 80 MET A O 1
ATOM 658 N N . VAL A 1 81 ? 4.987 9.818 -6.176 1.00 93.31 81 VAL A N 1
ATOM 659 C CA . VAL A 1 81 ? 4.271 11.034 -5.774 1.00 93.31 81 VAL A CA 1
ATOM 660 C C . VAL A 1 81 ? 5.168 11.995 -5.003 1.00 93.31 81 VAL A C 1
ATOM 662 O O . VAL A 1 81 ? 5.988 11.591 -4.174 1.00 93.31 81 VAL A O 1
ATOM 665 N N . THR A 1 82 ? 5.002 13.294 -5.239 1.00 94.62 82 THR A N 1
ATOM 666 C CA . THR A 1 82 ? 5.678 14.334 -4.454 1.00 94.62 82 THR A CA 1
ATOM 667 C C . THR A 1 82 ? 4.918 15.663 -4.470 1.00 94.62 82 THR A C 1
ATOM 669 O O . THR A 1 82 ? 3.878 15.809 -5.112 1.00 94.62 82 THR A O 1
ATOM 672 N N . SER A 1 83 ? 5.403 16.644 -3.711 1.00 94.94 83 SER A N 1
ATOM 673 C CA . SER A 1 83 ? 4.800 17.978 -3.645 1.00 94.94 83 SER A CA 1
ATOM 674 C C . SER A 1 83 ? 5.040 18.790 -4.922 1.00 94.94 83 SER A C 1
ATOM 676 O O . SER A 1 83 ? 6.051 18.613 -5.602 1.00 94.94 83 SER A O 1
ATOM 678 N N . TYR A 1 84 ? 4.167 19.768 -5.190 1.00 95.31 84 TYR A N 1
ATOM 679 C CA . TYR A 1 84 ? 4.329 20.730 -6.291 1.00 95.31 84 TYR A CA 1
ATOM 680 C C . TYR A 1 84 ? 5.742 21.336 -6.339 1.00 95.31 84 TYR A C 1
ATOM 682 O O . TYR A 1 84 ? 6.365 21.392 -7.390 1.00 95.31 84 TYR A O 1
ATOM 690 N N . ARG A 1 85 ? 6.285 21.741 -5.182 1.00 93.62 85 ARG A N 1
ATOM 691 C CA . ARG A 1 85 ? 7.621 22.359 -5.095 1.00 93.62 85 ARG A CA 1
ATOM 692 C C . ARG A 1 85 ? 8.751 21.406 -5.464 1.00 93.62 85 ARG A C 1
ATOM 694 O O . ARG A 1 85 ? 9.780 21.849 -5.968 1.00 93.62 85 ARG A O 1
ATOM 701 N N . ALA A 1 86 ? 8.589 20.118 -5.172 1.00 94.69 86 ALA A N 1
ATOM 702 C CA . ALA A 1 86 ? 9.581 19.115 -5.524 1.00 94.69 86 ALA A CA 1
ATOM 703 C C . ALA A 1 86 ? 9.589 18.861 -7.037 1.00 94.69 86 ALA A C 1
ATOM 705 O O . ALA A 1 86 ? 10.671 18.826 -7.615 1.00 94.69 86 ALA A O 1
ATOM 706 N N . TYR A 1 87 ? 8.416 18.789 -7.679 1.00 96.94 87 TYR A N 1
ATOM 707 C CA . TYR A 1 87 ? 8.320 18.774 -9.145 1.00 96.94 87 TYR A CA 1
ATOM 708 C C . TYR A 1 87 ? 8.901 20.041 -9.764 1.00 96.94 87 TYR A C 1
ATOM 710 O O . TYR A 1 87 ? 9.716 19.956 -10.673 1.00 96.94 87 TYR A O 1
ATOM 718 N N . GLU A 1 88 ? 8.552 21.210 -9.227 1.00 96.81 88 GLU A N 1
ATOM 719 C CA . GLU A 1 88 ? 9.061 22.486 -9.725 1.00 96.81 88 GLU A CA 1
ATOM 720 C C . GLU A 1 88 ? 10.598 22.533 -9.674 1.00 96.81 88 GLU A C 1
ATOM 722 O O . GLU A 1 88 ? 11.243 22.947 -10.630 1.00 96.81 88 GLU A O 1
ATOM 727 N N . THR A 1 89 ? 11.197 22.071 -8.572 1.00 96.19 89 THR A N 1
ATOM 728 C CA . THR A 1 89 ? 12.661 21.986 -8.430 1.00 96.19 89 THR A CA 1
ATOM 729 C C . THR A 1 89 ? 13.266 20.982 -9.413 1.00 96.19 89 THR A C 1
ATOM 731 O O . THR A 1 89 ? 14.295 21.264 -10.020 1.00 96.19 89 THR A O 1
ATOM 734 N N . PHE A 1 90 ? 12.629 19.823 -9.580 1.00 96.12 90 PHE A N 1
ATOM 735 C CA . PHE A 1 90 ? 13.073 18.784 -10.506 1.00 96.12 90 PHE A CA 1
ATOM 736 C C . PHE A 1 90 ? 13.074 19.273 -11.959 1.00 96.12 90 PHE A C 1
ATOM 738 O O . PHE A 1 90 ? 14.098 19.182 -12.629 1.00 96.12 90 PHE A O 1
ATOM 745 N N . PHE A 1 91 ? 11.974 19.865 -12.428 1.00 96.62 91 PHE A N 1
ATOM 746 C CA . PHE A 1 91 ? 11.871 20.355 -13.802 1.00 96.62 91 PHE A CA 1
ATOM 747 C C . PHE A 1 91 ? 12.736 21.588 -14.067 1.00 96.62 91 PHE A C 1
ATOM 749 O O . PHE A 1 91 ? 13.298 21.692 -15.151 1.00 96.62 91 PHE A O 1
ATOM 756 N N . LYS A 1 92 ? 12.929 22.484 -13.086 1.00 96.44 92 LYS A N 1
ATOM 757 C CA . LYS A 1 92 ? 13.912 23.577 -13.214 1.00 96.44 92 LYS A CA 1
ATOM 758 C C . LYS A 1 92 ? 15.310 23.042 -13.489 1.00 96.44 92 LYS A C 1
ATOM 760 O O . LYS A 1 92 ? 15.958 23.514 -14.412 1.00 96.44 92 LYS A O 1
ATOM 765 N N . LYS A 1 93 ? 15.726 22.019 -12.738 1.00 95.31 93 LYS A N 1
ATOM 766 C CA . LYS A 1 93 ? 17.015 21.364 -12.950 1.00 95.31 93 LYS A CA 1
ATOM 767 C C . LYS A 1 93 ? 17.117 20.766 -14.358 1.00 95.31 93 LYS A C 1
ATOM 769 O O . LYS A 1 93 ? 18.114 20.984 -15.027 1.00 95.31 93 LYS A O 1
ATOM 774 N N . LEU A 1 94 ? 16.078 20.074 -14.833 1.00 94.38 94 LEU A N 1
ATOM 775 C CA . LEU A 1 94 ? 16.076 19.508 -16.189 1.00 94.38 94 LEU A CA 1
ATOM 776 C C . LEU A 1 94 ? 16.156 20.574 -17.292 1.00 94.38 94 LEU A C 1
ATOM 778 O O . LEU A 1 94 ? 16.799 20.328 -18.307 1.00 94.38 94 LEU A O 1
ATOM 782 N N . ILE A 1 95 ? 15.524 21.737 -17.098 1.00 94.50 95 ILE A N 1
ATOM 783 C CA . ILE A 1 95 ? 15.614 22.878 -18.024 1.00 94.50 95 ILE A CA 1
ATOM 784 C C . ILE A 1 95 ? 17.031 23.467 -18.013 1.00 94.50 95 ILE A C 1
ATOM 786 O O . ILE A 1 95 ? 17.603 23.706 -19.070 1.00 94.50 95 ILE A O 1
ATOM 790 N N . GLU A 1 96 ? 17.608 23.686 -16.828 1.00 94.50 96 GLU A N 1
ATOM 791 C CA . GLU A 1 96 ? 18.973 24.213 -16.668 1.00 94.50 96 GLU A CA 1
ATOM 792 C C . GLU A 1 96 ? 20.035 23.280 -17.276 1.00 94.50 96 GLU A C 1
ATOM 794 O O . GLU A 1 96 ? 21.053 23.749 -17.779 1.00 94.50 96 GLU A O 1
ATOM 799 N N . GLU A 1 97 ? 19.784 21.969 -17.259 1.00 94.44 97 GLU A N 1
ATOM 800 C CA . GLU A 1 97 ? 20.656 20.926 -17.812 1.00 94.44 97 GLU A CA 1
ATOM 801 C C . GLU A 1 97 ? 20.338 20.564 -19.281 1.00 94.44 97 GLU A C 1
ATOM 803 O O . GLU A 1 97 ? 20.888 19.582 -19.779 1.00 94.44 97 GLU A O 1
ATOM 808 N N . ASP A 1 98 ? 19.431 21.286 -19.960 1.00 91.88 98 ASP A N 1
ATOM 809 C CA . ASP A 1 98 ? 18.921 20.983 -21.319 1.00 91.88 98 ASP A CA 1
ATOM 810 C C . ASP A 1 98 ? 18.586 19.490 -21.533 1.00 91.88 98 ASP A C 1
ATOM 812 O O . ASP A 1 98 ? 18.874 18.869 -22.557 1.00 91.88 98 ASP A O 1
ATOM 816 N N . SER A 1 99 ? 18.013 18.872 -20.499 1.00 93.38 99 SER A N 1
ATOM 817 C CA . SER A 1 99 ? 17.805 17.423 -20.425 1.00 93.38 99 SER A CA 1
ATOM 818 C C . SER A 1 99 ? 16.372 16.999 -20.750 1.00 93.38 99 SER A C 1
ATOM 820 O O . SER A 1 99 ? 16.074 15.806 -20.725 1.00 93.38 99 SER A O 1
ATOM 822 N N . LEU A 1 100 ? 15.475 17.947 -21.038 1.00 93.19 100 LEU A N 1
ATOM 823 C CA . LEU A 1 100 ? 14.095 17.656 -21.430 1.00 93.19 100 LEU A CA 1
ATOM 824 C C . LEU A 1 100 ? 14.021 16.964 -22.806 1.00 93.19 100 LEU A C 1
ATOM 826 O O . LEU A 1 100 ? 14.845 17.242 -23.682 1.00 93.19 100 LEU A O 1
ATOM 830 N N . PRO A 1 101 ? 13.007 16.108 -23.040 1.00 93.62 101 PRO A N 1
ATOM 831 C CA . PRO A 1 101 ? 12.706 15.591 -24.373 1.00 93.62 101 PRO A CA 1
ATOM 832 C C . PRO A 1 101 ? 12.482 16.712 -25.392 1.00 93.62 101 PRO A C 1
ATOM 834 O O . PRO A 1 101 ? 11.886 17.739 -25.064 1.00 93.62 101 PRO A O 1
ATOM 837 N N . GLU A 1 102 ? 12.877 16.482 -26.648 1.00 91.56 102 GLU A N 1
ATOM 838 C CA . GLU A 1 102 ? 12.799 17.473 -27.737 1.00 91.56 102 GLU A CA 1
ATOM 839 C C . GLU A 1 102 ? 11.389 18.062 -27.914 1.00 91.56 102 GLU A C 1
ATOM 841 O O . GLU A 1 102 ? 11.224 19.265 -28.110 1.00 91.56 102 GLU A O 1
ATOM 846 N N . SER A 1 103 ? 10.356 17.233 -27.730 1.00 88.50 103 SER A N 1
ATOM 847 C CA . SER A 1 103 ? 8.940 17.626 -27.762 1.00 88.50 103 SER A CA 1
ATOM 848 C C . SER A 1 103 ? 8.548 18.664 -26.705 1.00 88.50 103 SER A C 1
ATOM 850 O O . SER A 1 103 ? 7.510 19.304 -26.838 1.00 88.50 103 SER A O 1
ATOM 852 N N . SER A 1 104 ? 9.361 18.841 -25.663 1.00 91.12 104 SER A N 1
ATOM 853 C CA . SER A 1 104 ? 9.056 19.653 -24.479 1.00 91.12 104 SER A CA 1
ATOM 854 C C . SER A 1 104 ? 10.135 20.676 -24.116 1.00 91.12 104 SER A C 1
ATOM 856 O O . SER A 1 104 ? 9.921 21.479 -23.211 1.00 91.12 104 SER A O 1
ATOM 858 N N . LYS A 1 105 ? 11.266 20.714 -24.836 1.00 90.88 105 LYS A N 1
ATOM 859 C CA . LYS A 1 105 ? 12.389 21.635 -24.569 1.00 90.88 105 LYS A CA 1
ATOM 860 C C . LYS A 1 105 ? 12.018 23.118 -24.575 1.00 90.88 105 LYS A C 1
ATOM 862 O O . LYS A 1 105 ? 12.658 23.918 -23.904 1.00 90.88 105 LYS A O 1
ATOM 867 N N . HIS A 1 106 ? 10.994 23.488 -25.336 1.00 91.56 106 HIS A N 1
ATOM 868 C CA . HIS A 1 106 ? 10.531 24.869 -25.456 1.00 91.56 106 HIS A CA 1
ATOM 869 C C . HIS A 1 106 ? 9.589 25.298 -24.319 1.00 91.56 106 HIS A C 1
ATOM 871 O O . HIS A 1 106 ? 9.248 26.477 -24.230 1.00 91.56 106 HIS A O 1
ATOM 877 N N . LEU A 1 107 ? 9.144 24.365 -23.469 1.00 93.31 107 LEU A N 1
ATOM 878 C CA . LEU A 1 107 ? 8.189 24.654 -22.406 1.00 93.31 107 LEU A CA 1
ATOM 879 C C . LEU A 1 107 ? 8.872 25.352 -21.230 1.00 93.31 107 LEU A C 1
ATOM 881 O O . LEU A 1 107 ? 9.883 24.900 -20.690 1.00 93.31 107 LEU A O 1
ATOM 885 N N . SER A 1 108 ? 8.259 26.435 -20.765 1.00 94.75 108 SER A N 1
ATOM 886 C CA . SER A 1 108 ? 8.635 27.069 -19.507 1.00 94.75 108 SER A CA 1
ATOM 887 C C . SER A 1 108 ? 8.216 26.217 -18.306 1.00 94.75 108 SER A C 1
ATOM 889 O O . SER A 1 108 ? 7.257 25.442 -18.355 1.00 94.75 108 SER A O 1
ATOM 891 N N . ILE A 1 109 ? 8.863 26.438 -17.156 1.00 96.38 109 ILE A N 1
ATOM 892 C CA . ILE A 1 109 ? 8.455 25.793 -15.898 1.00 96.38 109 ILE A CA 1
ATOM 893 C C . ILE A 1 109 ? 6.979 26.060 -15.565 1.00 96.38 109 ILE A C 1
ATOM 895 O O . ILE A 1 109 ? 6.288 25.188 -15.048 1.00 96.38 109 ILE A O 1
ATOM 899 N N . GLY A 1 110 ? 6.480 27.258 -15.881 1.00 95.88 110 GLY A N 1
ATOM 900 C CA . GLY A 1 110 ? 5.087 27.622 -15.647 1.00 95.88 110 GLY A CA 1
ATOM 901 C C . GLY A 1 110 ? 4.114 26.822 -16.511 1.00 95.88 110 GLY A C 1
ATOM 902 O O . GLY A 1 110 ? 3.008 26.546 -16.059 1.00 95.88 110 GLY A O 1
ATOM 903 N N . GLU A 1 111 ? 4.512 26.435 -17.723 1.00 95.75 111 GLU A N 1
ATOM 904 C CA . GLU A 1 111 ? 3.708 25.592 -18.613 1.00 95.75 111 GLU A CA 1
ATOM 905 C C . GLU A 1 111 ? 3.718 24.137 -18.165 1.00 95.75 111 GLU A C 1
ATOM 907 O O . GLU A 1 111 ? 2.644 23.567 -18.006 1.00 95.75 111 GLU A O 1
ATOM 912 N N . ILE A 1 112 ? 4.892 23.580 -17.849 1.00 95.56 112 ILE A N 1
ATOM 913 C CA . ILE A 1 112 ? 5.020 22.209 -17.328 1.00 95.56 112 ILE A CA 1
ATOM 914 C C . ILE A 1 112 ? 4.174 22.037 -16.064 1.00 95.56 112 ILE A C 1
ATOM 916 O O . ILE A 1 112 ? 3.398 21.093 -15.936 1.00 95.56 112 ILE A O 1
ATOM 920 N N . MET A 1 113 ? 4.274 22.977 -15.121 1.00 96.69 113 MET A N 1
ATOM 921 C CA . MET A 1 113 ? 3.601 22.856 -13.829 1.00 96.69 113 MET A CA 1
ATOM 922 C C . MET A 1 113 ? 2.069 22.995 -13.893 1.00 96.69 113 MET A C 1
ATOM 924 O O . MET A 1 113 ? 1.415 22.694 -12.892 1.00 96.69 113 MET A O 1
ATOM 928 N N . LYS A 1 114 ? 1.477 23.376 -15.039 1.00 94.94 114 LYS A N 1
ATOM 929 C CA . LYS A 1 114 ? 0.014 23.312 -15.247 1.00 94.94 114 LYS A CA 1
ATOM 930 C C . LYS A 1 114 ? -0.514 21.877 -15.215 1.00 94.94 114 LYS A C 1
ATOM 932 O O . LYS A 1 114 ? -1.661 21.677 -14.825 1.00 94.94 114 LYS A O 1
ATOM 937 N N . GLU A 1 115 ? 0.324 20.896 -15.549 1.00 92.38 115 GLU A N 1
ATOM 938 C CA . GLU A 1 115 ? -0.036 19.474 -15.515 1.00 92.38 115 GLU A CA 1
ATOM 939 C C . GLU A 1 115 ? -0.105 18.904 -14.090 1.00 92.38 115 GLU A C 1
ATOM 941 O O . GLU A 1 115 ? -0.621 17.804 -13.876 1.00 92.38 115 GLU A O 1
ATOM 946 N N . PHE A 1 116 ? 0.376 19.642 -13.079 1.00 94.31 116 PHE A N 1
ATOM 947 C CA . PHE A 1 116 ? 0.322 19.178 -11.698 1.00 94.31 116 PHE A CA 1
ATOM 948 C C . PHE A 1 116 ? -1.125 18.993 -11.234 1.00 94.31 116 PHE A C 1
ATOM 950 O O . PHE A 1 116 ? -1.888 19.951 -11.084 1.00 94.31 116 PHE A O 1
ATOM 957 N N . LYS A 1 117 ? -1.471 17.753 -10.887 1.00 92.00 117 LYS A N 1
ATOM 958 C CA . LYS A 1 117 ? -2.762 17.410 -10.290 1.00 92.00 117 LYS A CA 1
ATOM 959 C C . LYS A 1 117 ? -2.567 16.931 -8.863 1.00 92.00 117 LYS A C 1
ATOM 961 O O . LYS A 1 117 ? -1.802 16.006 -8.597 1.00 92.00 117 LYS A O 1
ATOM 966 N N . HIS A 1 118 ? -3.291 17.554 -7.933 1.00 91.31 118 HIS A N 1
ATOM 967 C CA . HIS A 1 118 ? -3.348 17.092 -6.548 1.00 91.31 118 HIS A CA 1
ATOM 968 C C . HIS A 1 118 ? -4.008 15.714 -6.506 1.00 91.31 118 HIS A C 1
ATOM 970 O O . HIS A 1 118 ? -5.198 15.593 -6.797 1.00 91.31 118 HIS A O 1
ATOM 976 N N . GLY A 1 119 ? -3.219 14.699 -6.162 1.00 86.69 119 GLY A N 1
ATOM 977 C CA . GLY A 1 119 ? -3.621 13.297 -6.126 1.00 86.69 119 GLY A CA 1
ATOM 978 C C . GLY A 1 119 ? -3.793 12.745 -4.715 1.00 86.69 119 GLY A C 1
ATOM 979 O O . GLY A 1 119 ? -4.493 11.757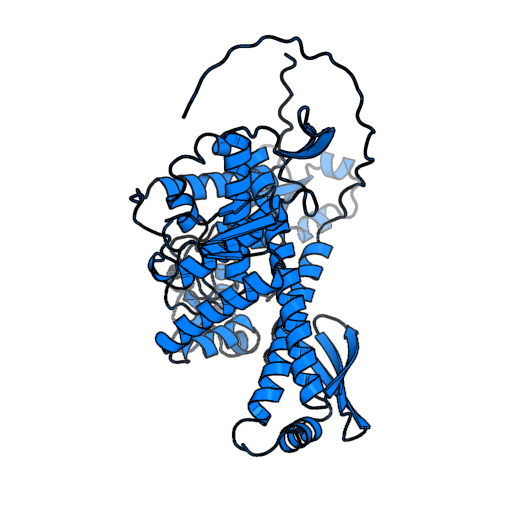 -4.560 1.00 86.69 119 GLY A O 1
ATOM 980 N N . GLY A 1 120 ? -3.200 13.358 -3.685 1.00 89.50 120 GLY A N 1
ATOM 981 C CA . GLY A 1 120 ? -3.289 12.865 -2.306 1.00 89.50 120 GLY A CA 1
ATOM 982 C C . GLY A 1 120 ? -2.612 13.776 -1.284 1.00 89.50 120 GLY A C 1
ATOM 983 O O . GLY A 1 120 ? -2.136 14.866 -1.608 1.00 89.50 120 GLY A O 1
ATOM 984 N N . ASN A 1 121 ? -2.592 13.361 -0.022 1.00 90.69 121 ASN A N 1
ATOM 985 C CA . ASN A 1 121 ? -2.010 14.128 1.077 1.00 90.69 121 ASN A CA 1
ATOM 986 C C . ASN A 1 121 ? -0.995 13.287 1.852 1.00 90.69 121 ASN A C 1
ATOM 988 O O . ASN A 1 121 ? -1.226 12.116 2.137 1.00 90.69 121 ASN A O 1
ATOM 992 N N . THR A 1 122 ? 0.096 13.921 2.266 1.00 91.44 122 THR A N 1
ATOM 993 C CA . THR A 1 122 ? 1.046 13.364 3.231 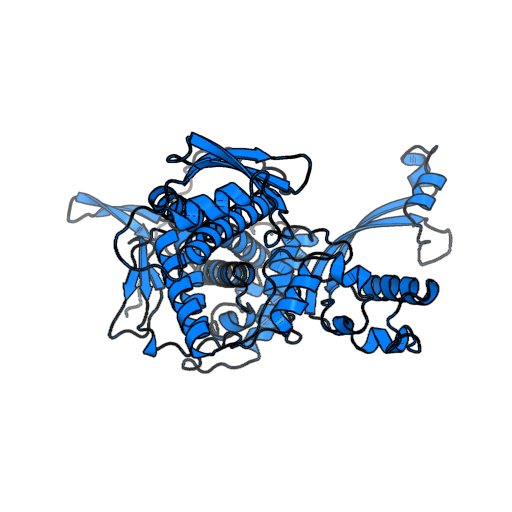1.00 91.44 122 THR A CA 1
ATOM 994 C C . THR A 1 122 ? 1.100 14.245 4.471 1.00 91.44 122 THR A C 1
ATOM 996 O O . THR A 1 122 ? 0.784 15.437 4.440 1.00 91.44 122 THR A O 1
ATOM 999 N N . VAL A 1 123 ? 1.535 13.674 5.594 1.00 90.19 123 VAL A N 1
ATOM 1000 C CA . VAL A 1 123 ? 1.967 14.468 6.743 1.00 90.19 123 VAL A CA 1
ATOM 1001 C C . VAL A 1 123 ? 3.484 14.460 6.778 1.00 90.19 123 VAL A C 1
ATOM 1003 O O . VAL A 1 123 ? 4.122 13.426 6.998 1.00 90.19 123 VAL A O 1
ATOM 1006 N N . GLU A 1 124 ? 4.080 15.628 6.600 1.00 88.62 124 GLU A N 1
ATOM 1007 C CA . GLU A 1 124 ? 5.527 15.794 6.637 1.00 88.62 124 GLU A CA 1
ATOM 1008 C C . GLU A 1 124 ? 5.942 16.482 7.926 1.00 88.62 124 GLU A C 1
ATOM 1010 O O . GLU A 1 124 ? 5.295 17.422 8.400 1.00 88.62 124 GLU A O 1
ATOM 1015 N N . SER A 1 125 ? 7.044 16.005 8.498 1.00 85.62 125 SER A N 1
ATOM 1016 C CA . SER A 1 125 ? 7.733 16.704 9.568 1.00 85.62 125 SER A CA 1
ATOM 1017 C C . SER A 1 125 ? 9.125 17.083 9.105 1.00 85.62 125 SER A C 1
ATOM 1019 O O . SER A 1 125 ? 9.873 16.225 8.654 1.00 85.62 125 SER A O 1
ATOM 1021 N N . TYR A 1 126 ? 9.489 18.343 9.286 1.00 86.25 126 TYR A N 1
ATOM 1022 C CA . TYR A 1 126 ? 10.822 18.837 8.969 1.00 86.25 126 TYR A CA 1
ATOM 1023 C C . TYR A 1 126 ? 11.278 19.825 10.033 1.00 86.25 126 TYR A C 1
ATOM 1025 O O . TYR A 1 126 ? 10.469 20.520 10.660 1.00 86.25 126 TYR A O 1
ATOM 1033 N N . GLU A 1 127 ? 12.585 19.876 10.254 1.00 89.94 127 GLU A N 1
ATOM 1034 C CA . GLU A 1 127 ? 13.173 20.874 11.133 1.00 89.94 127 GLU A CA 1
ATOM 1035 C C . GLU A 1 127 ? 13.182 22.237 10.452 1.00 89.94 127 GLU A C 1
ATOM 1037 O O . GLU A 1 127 ? 13.517 22.392 9.276 1.00 89.94 127 GLU A O 1
ATOM 1042 N N . VAL A 1 128 ? 12.764 23.244 11.206 1.00 90.81 128 VAL A N 1
ATOM 1043 C CA . VAL A 1 128 ? 12.727 24.626 10.757 1.00 90.81 128 VAL A CA 1
ATOM 1044 C C . VAL A 1 128 ? 13.739 25.414 11.553 1.00 90.81 128 VAL A C 1
ATOM 1046 O O . VAL A 1 128 ? 13.576 25.584 12.756 1.00 90.81 128 VAL A O 1
ATOM 1049 N N . TYR A 1 129 ? 14.723 25.966 10.852 1.00 93.75 129 TYR A N 1
ATOM 1050 C CA . TYR A 1 129 ? 15.776 26.785 11.435 1.00 93.75 129 TYR A CA 1
ATOM 1051 C C . TYR A 1 129 ? 15.453 28.275 11.269 1.00 93.75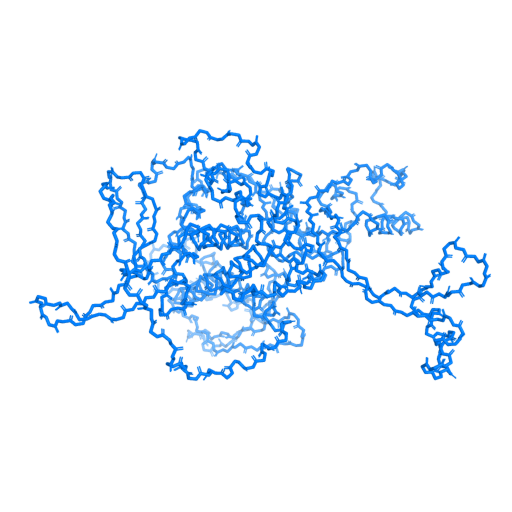 129 TYR A C 1
ATOM 1053 O O . TYR A 1 129 ? 15.052 28.752 10.191 1.00 93.75 129 TYR A O 1
ATOM 1061 N N . ARG A 1 130 ? 15.555 29.026 12.368 1.00 94.75 130 ARG A N 1
ATOM 1062 C CA . ARG A 1 130 ? 15.186 30.444 12.435 1.00 94.75 130 ARG A CA 1
ATOM 1063 C C . ARG A 1 130 ? 16.153 31.235 13.308 1.00 94.75 130 ARG A C 1
ATOM 1065 O O . ARG A 1 130 ? 16.733 30.710 14.255 1.00 94.75 130 ARG A O 1
ATOM 1072 N N . LYS A 1 131 ? 16.236 32.535 13.026 1.00 94.00 131 LYS A N 1
ATOM 1073 C CA . LYS A 1 131 ? 16.870 33.531 13.897 1.00 94.00 131 LYS A CA 1
ATOM 1074 C C . LYS A 1 131 ? 15.896 34.672 14.182 1.00 94.00 131 LYS A C 1
ATOM 1076 O O . LYS A 1 131 ? 15.364 35.287 13.253 1.00 94.00 131 LYS A O 1
ATOM 1081 N N . ARG A 1 132 ? 15.654 34.971 15.461 1.00 92.00 132 ARG A N 1
ATOM 1082 C CA . ARG A 1 132 ? 14.903 36.164 15.878 1.00 92.00 132 ARG A CA 1
ATOM 1083 C C . ARG A 1 132 ? 15.704 37.411 15.512 1.00 92.00 132 ARG A C 1
ATOM 1085 O O . ARG A 1 132 ? 16.897 37.493 15.786 1.00 92.00 132 ARG A O 1
ATOM 1092 N N . GLN A 1 133 ? 15.039 38.386 14.906 1.00 86.25 133 GLN A N 1
ATOM 1093 C CA . GLN A 1 133 ? 15.637 39.673 14.569 1.00 86.25 133 GLN A CA 1
ATOM 1094 C C . GLN A 1 133 ? 15.008 40.752 15.447 1.00 86.25 133 GLN A C 1
ATOM 1096 O O . GLN A 1 133 ? 13.784 40.861 15.531 1.00 86.25 133 GLN A O 1
ATOM 1101 N N . LYS A 1 134 ? 15.843 41.533 16.137 1.00 81.69 134 LYS A N 1
ATOM 1102 C CA . LYS A 1 134 ? 15.378 42.611 17.017 1.00 81.69 134 LYS A CA 1
ATOM 1103 C C . LYS A 1 134 ? 14.626 43.649 16.169 1.00 81.69 134 LYS A C 1
ATOM 1105 O O . LYS A 1 134 ? 15.155 44.110 15.163 1.00 81.69 134 LYS A O 1
ATOM 1110 N N . GLY A 1 135 ? 13.380 43.956 16.533 1.00 80.25 135 GLY A N 1
ATOM 1111 C CA . GLY A 1 135 ? 12.540 44.942 15.836 1.00 80.25 135 GLY A CA 1
ATOM 1112 C C . GLY A 1 135 ? 11.931 44.505 14.494 1.00 80.25 135 GLY A C 1
ATOM 1113 O O . GLY A 1 135 ? 11.184 45.283 13.913 1.00 80.25 135 GLY A O 1
ATOM 1114 N N . LYS A 1 136 ? 12.188 43.282 14.000 1.00 77.19 136 LYS A N 1
ATOM 1115 C CA . LYS A 1 136 ? 11.619 42.785 12.731 1.00 77.19 136 LYS A CA 1
ATOM 1116 C C . LYS A 1 136 ? 10.722 41.564 12.950 1.00 77.19 136 LYS A C 1
ATOM 1118 O O . LYS A 1 136 ? 11.120 40.589 13.587 1.00 77.19 136 LYS A O 1
ATOM 1123 N N . LYS A 1 137 ? 9.517 41.603 12.376 1.00 81.69 137 LYS A N 1
ATOM 1124 C CA . LYS A 1 137 ? 8.647 40.437 12.153 1.00 81.69 137 LYS A CA 1
ATOM 1125 C C . LYS A 1 137 ? 8.456 40.288 10.636 1.00 81.69 137 LYS A C 1
ATOM 1127 O O . LYS A 1 137 ? 8.164 41.302 10.006 1.00 81.69 137 LYS A O 1
ATOM 1132 N N . PRO A 1 138 ? 8.590 39.083 10.044 1.00 83.69 138 PRO A N 1
ATOM 1133 C CA . PRO A 1 138 ? 8.802 37.764 10.663 1.00 83.69 138 PRO A CA 1
ATOM 1134 C C . PRO A 1 138 ? 10.288 37.403 10.938 1.00 83.69 138 PRO A C 1
ATOM 1136 O O . PRO A 1 138 ? 11.184 38.052 10.408 1.00 83.69 138 PRO A O 1
ATOM 1139 N N . PRO A 1 139 ? 10.572 36.353 11.744 1.00 88.62 139 PRO A N 1
ATOM 1140 C CA . PRO A 1 139 ? 11.931 35.843 11.982 1.00 88.62 139 PRO A CA 1
ATOM 1141 C C . PRO A 1 139 ? 12.640 35.386 10.696 1.00 88.62 139 PRO A C 1
ATOM 1143 O O . PRO A 1 139 ? 11.997 34.836 9.796 1.00 88.62 139 PRO A O 1
ATOM 1146 N N . LEU A 1 140 ? 13.971 35.523 10.644 1.00 91.69 140 LEU A N 1
ATOM 1147 C CA . LEU A 1 140 ? 14.773 35.137 9.479 1.00 91.69 140 LEU A CA 1
ATOM 1148 C C . LEU A 1 140 ? 14.774 33.616 9.305 1.00 91.69 140 LEU A C 1
ATOM 1150 O O . LEU A 1 140 ? 15.091 32.878 10.242 1.00 91.69 140 LEU A O 1
ATOM 1154 N N . LYS A 1 141 ? 14.438 33.154 8.098 1.00 92.44 141 LYS A N 1
ATOM 1155 C CA . LYS A 1 141 ? 14.526 31.743 7.708 1.00 92.44 141 LYS A CA 1
ATOM 1156 C C . LYS A 1 141 ? 15.974 31.381 7.376 1.0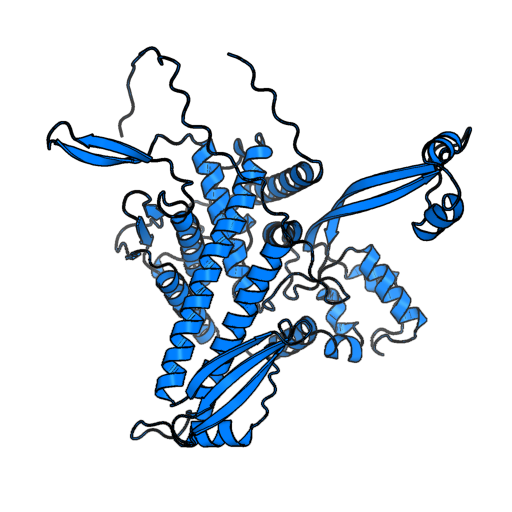0 92.44 141 LYS A C 1
ATOM 1158 O O . LYS A 1 141 ? 16.609 32.098 6.611 1.00 92.44 141 LYS A O 1
ATOM 1163 N N . LEU A 1 142 ? 16.470 30.277 7.932 1.00 91.81 142 LEU A N 1
ATOM 1164 C CA . LEU A 1 142 ? 17.803 29.743 7.648 1.00 91.81 142 LEU A CA 1
ATOM 1165 C C . LEU A 1 142 ? 17.685 28.340 7.040 1.00 91.81 142 LEU A C 1
ATOM 1167 O O . LEU A 1 142 ? 16.738 27.613 7.351 1.00 91.81 142 LEU A O 1
ATOM 1171 N N . SER A 1 143 ? 18.632 27.974 6.172 1.00 90.94 143 SER A N 1
ATOM 1172 C CA . SER A 1 143 ? 18.858 26.573 5.797 1.00 90.94 143 SER A CA 1
ATOM 1173 C C . SER A 1 143 ? 19.526 25.829 6.958 1.00 90.94 143 SER A C 1
ATOM 1175 O O . SER A 1 143 ? 20.103 26.466 7.842 1.00 90.94 143 SER A O 1
ATOM 1177 N N . LYS A 1 144 ? 19.462 24.490 6.949 1.00 91.50 144 LYS A N 1
ATOM 1178 C CA . LYS A 1 144 ? 20.133 23.642 7.947 1.00 91.50 144 LYS A CA 1
ATOM 1179 C C . LYS A 1 144 ? 21.630 23.949 8.020 1.00 91.50 144 LYS A C 1
ATOM 1181 O O . LYS A 1 144 ? 22.106 24.366 9.064 1.00 91.50 144 LYS A O 1
ATOM 1186 N N . VAL A 1 145 ? 22.305 23.883 6.870 1.00 92.62 145 VAL A N 1
ATOM 1187 C CA . VAL A 1 145 ? 23.746 24.155 6.732 1.00 92.62 145 VAL A CA 1
ATOM 1188 C C . VAL A 1 145 ? 24.119 25.509 7.332 1.00 92.62 145 VAL A C 1
ATOM 1190 O O . VAL A 1 145 ? 25.013 25.596 8.162 1.00 92.62 145 VAL A O 1
ATOM 1193 N N . LYS A 1 146 ? 23.374 26.566 6.986 1.00 93.94 146 LYS A N 1
ATOM 1194 C CA . LYS A 1 146 ? 23.653 27.915 7.487 1.00 93.94 146 LYS A CA 1
ATOM 1195 C C . LYS A 1 146 ? 23.373 28.058 8.983 1.00 93.94 146 LYS A C 1
ATOM 1197 O O . LYS A 1 146 ? 24.008 28.863 9.651 1.00 93.94 146 LYS A O 1
ATOM 1202 N N . TYR A 1 147 ? 22.386 27.342 9.516 1.00 94.06 147 TYR A N 1
ATOM 1203 C CA . TYR A 1 147 ? 22.130 27.327 10.953 1.00 94.06 147 TYR A CA 1
ATOM 1204 C C . TYR A 1 147 ? 23.265 26.629 11.698 1.00 94.06 147 TYR A C 1
ATOM 1206 O O . TYR A 1 147 ? 23.794 27.201 12.644 1.00 94.06 147 TYR A O 1
ATOM 1214 N N . GLU A 1 148 ? 23.657 25.439 11.247 1.00 93.50 148 GLU A N 1
ATOM 1215 C CA . GLU A 1 148 ? 24.751 24.656 11.827 1.00 93.50 148 GLU A CA 1
ATOM 1216 C C . GLU A 1 148 ? 26.060 25.444 11.790 1.00 93.50 148 GLU A C 1
ATOM 1218 O O . GLU A 1 148 ? 26.685 25.615 12.826 1.00 93.50 148 GLU A O 1
ATOM 1223 N N . GLU A 1 149 ? 26.410 26.049 10.656 1.00 94.88 149 GLU A N 1
ATOM 1224 C CA . GLU A 1 149 ? 27.580 26.927 10.525 1.00 94.88 149 GLU A CA 1
ATOM 1225 C C . GLU A 1 149 ? 27.561 28.090 11.534 1.00 94.88 149 GLU A C 1
ATOM 1227 O O . GLU A 1 149 ? 28.546 28.345 12.220 1.00 94.88 149 GLU A O 1
ATOM 1232 N N . LEU A 1 150 ? 26.420 28.772 11.686 1.00 92.38 150 LEU A N 1
ATOM 1233 C CA . LEU A 1 150 ? 26.281 29.918 12.594 1.00 92.38 150 LEU A CA 1
ATOM 1234 C C . LEU A 1 150 ? 26.177 29.538 14.080 1.00 92.38 150 LEU A C 1
ATOM 1236 O O . LEU A 1 150 ? 26.199 30.436 14.930 1.00 92.38 150 LEU A O 1
ATOM 1240 N N . THR A 1 151 ? 25.992 28.253 14.390 1.00 92.81 151 THR A N 1
ATOM 1241 C CA . THR A 1 151 ? 25.791 27.741 15.756 1.00 92.81 151 THR A CA 1
ATOM 1242 C C . THR A 1 151 ? 26.839 26.727 16.202 1.00 92.81 151 THR A C 1
ATOM 1244 O O . THR A 1 151 ? 26.824 26.350 17.368 1.00 92.81 151 THR A O 1
ATOM 1247 N N . LYS A 1 152 ? 27.768 26.344 15.320 1.00 92.69 152 LYS A N 1
ATOM 1248 C CA . LYS A 1 152 ? 28.740 25.259 15.510 1.00 92.69 152 LYS A CA 1
ATOM 1249 C C . LYS A 1 152 ? 29.537 25.357 16.812 1.00 92.69 152 LYS A C 1
ATOM 1251 O O . LYS A 1 152 ? 29.709 24.351 17.488 1.00 92.69 152 LYS A O 1
ATOM 1256 N N . ASP A 1 153 ? 29.963 26.567 17.168 1.00 93.69 153 ASP A N 1
ATOM 1257 C CA . ASP A 1 153 ? 30.829 26.828 18.326 1.00 93.69 153 ASP A CA 1
ATOM 1258 C C . ASP A 1 153 ? 30.076 27.507 19.484 1.00 93.69 153 ASP A C 1
ATOM 1260 O O . ASP A 1 153 ? 30.673 28.194 20.310 1.00 93.69 153 ASP A O 1
ATOM 1264 N N . LEU A 1 154 ? 28.744 27.389 19.515 1.00 92.88 154 LEU A N 1
ATOM 1265 C CA . LEU A 1 154 ? 27.897 28.002 20.536 1.00 92.88 154 LEU A CA 1
ATOM 1266 C C . LEU A 1 154 ? 27.292 26.942 21.451 1.00 92.88 154 LEU A C 1
ATOM 1268 O O . LEU A 1 154 ? 26.741 25.945 20.987 1.00 92.88 154 LEU A O 1
ATOM 1272 N N . SER A 1 155 ? 27.292 27.211 22.752 1.00 92.31 155 SER A N 1
ATOM 1273 C CA . SER A 1 155 ? 26.483 26.445 23.704 1.00 92.31 155 SER A CA 1
ATOM 1274 C C . SER A 1 155 ? 24.980 26.656 23.465 1.00 92.31 155 SER A C 1
ATOM 1276 O O . SER A 1 155 ? 24.557 27.668 22.897 1.00 92.31 155 SER A O 1
ATOM 1278 N N . GLU A 1 156 ? 24.132 25.735 23.937 1.00 88.56 156 GLU A N 1
ATOM 1279 C CA . GLU A 1 156 ? 22.670 25.856 23.788 1.00 88.56 156 GLU A CA 1
ATOM 1280 C C . GLU A 1 156 ? 22.111 27.179 24.337 1.00 88.56 156 GLU A C 1
ATOM 1282 O O . GLU A 1 156 ? 21.195 27.772 23.752 1.00 88.56 156 GLU A O 1
ATOM 1287 N N . ASP A 1 157 ? 22.669 27.668 25.444 1.00 92.06 157 ASP A N 1
ATOM 1288 C CA . ASP A 1 157 ? 22.258 28.930 26.055 1.00 92.06 157 ASP A CA 1
ATOM 1289 C C . ASP A 1 157 ? 22.680 30.133 25.208 1.00 92.06 157 ASP A C 1
ATOM 1291 O O . ASP A 1 157 ? 21.911 31.087 25.044 1.00 92.06 157 ASP A O 1
ATOM 1295 N N . GLU A 1 158 ? 23.856 30.080 24.582 1.00 90.75 158 GLU A N 1
ATOM 1296 C CA . GLU A 1 158 ? 24.304 31.104 23.639 1.00 90.75 158 GLU A CA 1
ATOM 1297 C C . GLU A 1 158 ? 23.480 31.108 22.352 1.00 90.75 158 GLU A C 1
ATOM 1299 O O . GLU A 1 158 ? 23.142 32.187 21.854 1.00 90.75 158 GLU A O 1
ATOM 1304 N N . ILE A 1 159 ? 23.100 29.934 21.837 1.00 91.31 159 ILE A N 1
ATOM 1305 C CA . ILE A 1 159 ? 22.191 29.783 20.692 1.00 91.31 159 ILE A CA 1
ATOM 1306 C C . ILE A 1 159 ? 20.865 30.491 20.999 1.00 91.31 159 ILE A C 1
ATOM 1308 O O . ILE A 1 159 ? 20.436 31.368 20.233 1.00 91.31 159 ILE A O 1
ATOM 1312 N N . LYS A 1 160 ? 20.255 30.194 22.157 1.00 89.38 160 LYS A N 1
ATOM 1313 C CA . LYS A 1 160 ? 19.005 30.828 22.611 1.00 89.38 160 LYS A CA 1
ATOM 1314 C C . LYS A 1 160 ? 19.172 32.336 22.810 1.00 89.38 160 LYS A C 1
ATOM 1316 O O . LYS A 1 160 ? 18.344 33.108 22.317 1.00 89.38 160 LYS A O 1
ATOM 1321 N N . LYS A 1 161 ? 20.254 32.780 23.463 1.00 91.56 161 LYS A N 1
ATOM 1322 C CA . LYS A 1 161 ? 20.543 34.203 23.731 1.00 91.56 161 LYS A CA 1
ATOM 1323 C C . LYS A 1 161 ? 20.771 35.003 22.448 1.00 91.56 161 LYS A C 1
ATOM 1325 O O . LYS A 1 161 ? 20.284 36.127 22.331 1.00 91.56 161 LYS A O 1
ATOM 1330 N N . LYS A 1 162 ? 21.440 34.416 21.450 1.00 91.75 162 LYS A N 1
ATOM 1331 C CA . LYS A 1 162 ? 21.610 34.997 20.104 1.00 91.75 162 LYS A CA 1
ATOM 1332 C C . LYS A 1 162 ? 20.347 34.878 19.235 1.00 91.75 162 LYS A C 1
ATOM 1334 O O . LYS A 1 162 ? 20.336 35.341 18.091 1.00 91.75 162 LYS A O 1
ATOM 1339 N N . GLY A 1 163 ? 19.268 34.314 19.781 1.00 91.38 163 GLY A N 1
ATOM 1340 C CA . GLY A 1 163 ? 17.947 34.251 19.165 1.00 91.38 163 GLY A CA 1
ATOM 1341 C C . GLY A 1 163 ? 17.812 33.184 18.083 1.00 91.38 163 GLY A C 1
ATOM 1342 O O . GLY A 1 163 ? 16.844 33.235 17.320 1.00 91.38 163 GLY A O 1
ATOM 1343 N N . TYR A 1 164 ? 18.759 32.251 17.986 1.00 94.00 164 TYR A N 1
ATOM 1344 C CA . TYR A 1 164 ? 18.663 31.092 17.110 1.00 94.00 164 TYR A CA 1
ATOM 1345 C C . TYR A 1 164 ? 17.758 30.045 17.746 1.00 94.00 164 TYR A C 1
ATOM 1347 O O . TYR A 1 164 ? 17.799 29.808 18.950 1.00 94.00 164 TYR A O 1
ATOM 1355 N N . TYR A 1 165 ? 16.922 29.415 16.934 1.00 92.06 165 TYR A N 1
ATOM 1356 C CA . TYR A 1 165 ? 16.102 28.300 17.378 1.00 92.06 165 TYR A CA 1
ATOM 1357 C C . TYR A 1 165 ? 15.757 27.405 16.195 1.00 92.06 165 TYR A C 1
ATOM 1359 O O . TYR A 1 165 ? 15.535 27.880 15.074 1.00 92.06 165 TYR A O 1
ATOM 1367 N N . SER A 1 166 ? 15.688 26.111 16.469 1.00 92.06 166 SER A N 1
ATOM 1368 C CA . SER A 1 166 ? 15.095 25.122 15.587 1.00 92.06 166 SER A CA 1
ATOM 1369 C C . SER A 1 166 ? 13.824 24.578 16.233 1.00 92.06 166 SER A C 1
ATOM 1371 O O . SER A 1 166 ? 13.642 24.618 17.451 1.00 92.06 166 SER A O 1
ATOM 1373 N N . TYR A 1 167 ? 12.884 24.128 15.415 1.00 89.38 167 TYR A N 1
ATOM 1374 C CA . TYR A 1 167 ? 11.752 23.349 15.900 1.00 89.38 167 TYR A CA 1
ATOM 1375 C C . TYR A 1 167 ? 11.272 22.406 14.810 1.00 89.38 167 TYR A C 1
ATOM 1377 O O . TYR A 1 167 ? 11.339 22.719 13.619 1.00 89.38 167 TYR A O 1
ATOM 1385 N N . ARG A 1 168 ? 10.729 21.260 15.220 1.00 88.81 168 ARG A N 1
ATOM 1386 C CA . ARG A 1 168 ? 10.070 20.336 14.302 1.00 88.81 168 ARG A CA 1
ATOM 1387 C C . ARG A 1 168 ? 8.720 20.916 13.896 1.00 88.81 168 ARG A C 1
ATOM 1389 O O . ARG A 1 168 ? 7.785 20.978 14.698 1.00 88.81 168 ARG A O 1
ATOM 1396 N N . ASN A 1 169 ? 8.608 21.352 12.647 1.00 88.56 169 ASN A N 1
ATOM 1397 C CA . ASN A 1 169 ? 7.319 21.680 12.065 1.00 88.56 169 ASN A CA 1
ATOM 1398 C C . ASN A 1 169 ? 6.666 20.403 11.544 1.00 88.56 169 ASN A C 1
ATOM 1400 O O . ASN A 1 169 ? 7.348 19.488 11.097 1.00 88.56 169 ASN A O 1
ATOM 1404 N N . THR A 1 170 ? 5.345 20.320 11.628 1.00 89.31 170 THR A N 1
ATOM 1405 C CA . THR A 1 170 ? 4.573 19.239 11.008 1.00 89.31 170 THR A CA 1
ATOM 1406 C C . THR A 1 170 ? 3.434 19.874 10.239 1.00 89.31 170 THR A C 1
ATOM 1408 O O . THR A 1 170 ? 2.776 20.775 10.767 1.00 89.31 170 THR A O 1
ATOM 1411 N N . THR A 1 171 ? 3.233 19.441 9.002 1.00 89.31 171 THR A N 1
ATOM 1412 C CA . THR A 1 171 ? 2.229 20.007 8.104 1.00 89.31 171 THR A CA 1
ATOM 1413 C C . THR A 1 171 ? 1.604 18.920 7.248 1.00 89.31 171 THR A C 1
ATOM 1415 O O . THR A 1 171 ? 2.242 17.913 6.948 1.00 89.31 171 THR A O 1
ATOM 1418 N N . ASN A 1 172 ? 0.360 19.156 6.844 1.00 90.75 172 ASN A N 1
ATOM 1419 C CA . ASN A 1 172 ? -0.221 18.467 5.703 1.00 90.75 172 ASN A CA 1
ATOM 1420 C C . ASN A 1 172 ? 0.428 19.020 4.419 1.00 90.75 172 ASN A C 1
ATOM 1422 O O . ASN A 1 172 ? 0.583 20.242 4.295 1.00 90.75 172 ASN A O 1
ATOM 1426 N N . VAL A 1 173 ? 0.817 18.137 3.505 1.00 91.69 173 VAL A N 1
ATOM 1427 C CA . VAL A 1 173 ? 1.375 18.462 2.192 1.00 91.69 173 VAL A CA 1
ATOM 1428 C C . VAL A 1 173 ? 0.518 17.805 1.118 1.00 91.69 173 VAL A C 1
ATOM 1430 O O . VAL A 1 173 ? 0.341 16.590 1.095 1.00 91.69 173 VAL A O 1
ATOM 1433 N N . ALA A 1 174 ? 0.002 18.626 0.205 1.00 92.06 174 ALA A N 1
ATOM 1434 C CA . ALA A 1 174 ? -0.638 18.149 -1.010 1.00 92.06 174 ALA A CA 1
ATOM 1435 C C . ALA A 1 174 ? 0.427 17.593 -1.963 1.00 92.06 174 ALA A C 1
ATOM 1437 O O . ALA A 1 174 ? 1.402 18.284 -2.283 1.00 92.06 174 ALA A O 1
ATOM 1438 N N . VAL A 1 175 ? 0.221 16.366 -2.430 1.00 93.81 175 VAL A N 1
ATOM 1439 C CA . VAL A 1 175 ? 1.102 15.703 -3.394 1.00 93.81 175 VAL A CA 1
ATOM 1440 C C . VAL A 1 175 ? 0.351 15.355 -4.675 1.00 93.81 175 VAL A C 1
ATOM 1442 O O . VAL A 1 175 ? -0.873 15.205 -4.672 1.00 93.81 175 VAL A O 1
ATOM 1445 N N . GLY A 1 176 ? 1.090 15.247 -5.772 1.00 93.88 176 GLY A N 1
ATOM 1446 C CA . GLY A 1 176 ? 0.617 14.747 -7.062 1.00 93.88 176 GLY A CA 1
ATOM 1447 C C . GLY A 1 176 ? 1.480 13.578 -7.523 1.00 93.88 176 GLY A C 1
ATOM 1448 O O . GLY A 1 176 ? 2.586 13.407 -7.010 1.00 93.88 176 GLY A O 1
ATOM 1449 N N . SER A 1 177 ? 0.963 12.776 -8.454 1.00 93.19 177 SER A N 1
ATOM 1450 C CA . SER A 1 177 ? 1.741 11.734 -9.131 1.00 93.19 177 SER A CA 1
ATOM 1451 C C . SER A 1 177 ? 2.568 12.316 -10.267 1.00 93.19 177 SER A C 1
ATOM 1453 O O . SER A 1 177 ? 2.253 13.382 -10.795 1.00 93.19 177 SER A O 1
ATOM 1455 N N . ILE A 1 178 ? 3.627 11.601 -10.637 1.00 94.62 178 ILE A N 1
ATOM 1456 C CA . ILE A 1 178 ? 4.466 11.927 -11.787 1.00 94.62 178 ILE A CA 1
ATOM 1457 C C . ILE A 1 178 ? 3.757 11.637 -13.117 1.00 94.62 178 ILE A C 1
ATOM 1459 O O . ILE A 1 178 ? 4.162 12.169 -14.141 1.00 94.62 178 ILE A O 1
ATOM 1463 N N . GLU A 1 179 ? 2.690 10.834 -13.104 1.00 92.88 179 GLU A N 1
ATOM 1464 C CA . GLU A 1 179 ? 1.972 10.375 -14.301 1.00 92.88 179 GLU A CA 1
ATOM 1465 C C . GLU A 1 179 ? 1.585 11.483 -15.300 1.00 92.88 179 GLU A C 1
ATOM 1467 O O . GLU A 1 179 ? 1.866 11.292 -16.481 1.00 92.88 179 GLU A O 1
ATOM 1472 N N . PRO A 1 180 ? 1.033 12.653 -14.904 1.00 93.06 180 PRO A N 1
ATOM 1473 C CA . PRO A 1 180 ? 0.713 13.724 -15.858 1.00 93.06 180 PRO A CA 1
ATOM 1474 C C . PRO A 1 180 ? 1.937 14.282 -16.592 1.00 93.06 180 PRO A C 1
ATOM 1476 O O . PRO A 1 180 ? 1.804 14.888 -17.646 1.00 93.06 180 PRO A O 1
ATOM 1479 N N . PHE A 1 181 ? 3.128 14.077 -16.031 1.00 94.44 181 PHE A N 1
ATOM 1480 C CA . PHE A 1 181 ? 4.384 14.533 -16.603 1.00 94.44 181 PHE A CA 1
ATOM 1481 C C . PHE A 1 181 ? 5.121 13.439 -17.373 1.00 94.44 181 PHE A C 1
ATOM 1483 O O . PHE A 1 181 ? 6.233 13.697 -17.816 1.00 94.44 181 PHE A O 1
ATOM 1490 N N . PHE A 1 182 ? 4.565 12.227 -17.500 1.00 93.94 182 PHE A N 1
ATOM 1491 C CA . PHE A 1 182 ? 5.287 11.062 -18.020 1.00 93.94 182 PHE A CA 1
ATOM 1492 C C . PHE A 1 182 ? 5.949 11.331 -19.380 1.00 93.94 182 PHE A C 1
ATOM 1494 O O . PHE A 1 182 ? 7.138 11.073 -19.539 1.00 93.94 182 PHE A O 1
ATOM 1501 N N . ASP A 1 183 ? 5.212 11.938 -20.313 1.00 92.81 183 ASP A N 1
ATOM 1502 C CA . ASP A 1 183 ? 5.699 12.251 -21.665 1.00 92.81 183 ASP A CA 1
ATOM 1503 C C . ASP A 1 183 ? 6.701 13.439 -21.693 1.00 92.81 183 ASP A C 1
ATOM 1505 O O . ASP A 1 183 ? 7.278 13.744 -22.735 1.00 92.81 183 ASP A O 1
ATOM 1509 N N . LEU A 1 184 ? 6.932 14.104 -20.551 1.00 94.31 184 LEU A N 1
ATOM 1510 C CA . LEU A 1 184 ? 7.920 15.178 -20.359 1.00 94.31 184 LEU A CA 1
ATOM 1511 C C . LEU A 1 184 ? 9.213 14.677 -19.690 1.00 94.31 184 LEU A C 1
ATOM 1513 O O . LEU A 1 184 ? 10.135 15.462 -19.456 1.00 94.31 184 LEU A O 1
ATOM 1517 N N . LEU A 1 185 ? 9.280 13.396 -19.313 1.00 94.38 185 LEU A N 1
ATOM 1518 C CA . LEU A 1 185 ? 10.438 12.835 -18.623 1.00 94.38 185 LEU A CA 1
ATOM 1519 C C . LEU A 1 185 ? 11.525 12.412 -19.622 1.00 94.38 185 LEU A C 1
ATOM 1521 O O . LEU A 1 185 ? 11.211 11.829 -20.659 1.00 94.38 185 LEU A O 1
ATOM 1525 N N . PRO A 1 186 ? 12.814 12.624 -19.305 1.00 93.56 186 PRO A N 1
ATOM 1526 C CA . PRO A 1 186 ? 13.907 12.088 -20.113 1.00 93.56 186 PRO A CA 1
ATOM 1527 C C . PRO A 1 186 ? 13.892 10.551 -20.108 1.00 93.56 186 PRO A C 1
ATOM 1529 O O . PRO A 1 186 ? 13.706 9.950 -19.048 1.00 93.56 186 PRO A O 1
ATOM 1532 N N . GLU A 1 187 ? 14.189 9.901 -21.240 1.00 92.44 187 GLU A N 1
ATOM 1533 C CA . GLU A 1 187 ? 14.170 8.426 -21.329 1.00 92.44 187 GLU A CA 1
ATOM 1534 C C . GLU A 1 187 ? 15.118 7.782 -20.304 1.00 92.44 187 GLU A C 1
ATOM 1536 O O . GLU A 1 187 ? 14.725 6.866 -19.592 1.00 92.44 187 GLU A O 1
ATOM 1541 N N . LYS A 1 188 ? 16.311 8.357 -20.091 1.00 90.81 188 LYS A N 1
ATOM 1542 C CA . LYS A 1 188 ? 17.252 7.900 -19.049 1.00 90.81 188 LYS A CA 1
ATOM 1543 C C . LYS A 1 188 ? 16.652 7.916 -17.637 1.00 90.81 188 LYS A C 1
ATOM 1545 O O . LYS A 1 188 ? 17.048 7.126 -16.783 1.00 90.81 188 LYS A O 1
ATOM 1550 N N . PHE A 1 189 ? 15.731 8.841 -17.354 1.00 91.00 189 PHE A N 1
ATOM 1551 C CA . PHE A 1 189 ? 15.030 8.892 -16.071 1.00 91.00 189 PHE A CA 1
ATOM 1552 C C . PHE A 1 189 ? 13.978 7.780 -15.986 1.00 91.00 189 PHE A C 1
ATOM 1554 O O . PHE A 1 189 ? 13.912 7.083 -14.975 1.00 91.00 189 PHE A O 1
ATOM 1561 N N . ILE A 1 190 ? 13.210 7.560 -17.057 1.00 88.38 190 ILE A N 1
ATOM 1562 C CA . ILE A 1 190 ? 12.248 6.451 -17.159 1.00 88.38 190 ILE A CA 1
ATOM 1563 C C . ILE A 1 190 ? 12.968 5.110 -16.975 1.00 88.38 190 ILE A C 1
ATOM 1565 O O . ILE A 1 190 ? 12.600 4.329 -16.102 1.00 88.38 190 ILE A O 1
ATOM 1569 N N . GLU A 1 191 ? 14.050 4.881 -17.717 1.00 85.06 191 GLU A N 1
ATOM 1570 C CA . GLU A 1 191 ? 14.862 3.662 -17.664 1.00 85.06 191 GLU A CA 1
ATOM 1571 C C . GLU A 1 191 ? 15.498 3.417 -16.300 1.00 85.06 191 GLU A C 1
ATOM 1573 O O . GLU A 1 191 ? 15.715 2.266 -15.938 1.00 85.06 191 GLU A O 1
ATOM 1578 N N . LYS A 1 192 ? 15.765 4.464 -15.513 1.00 84.88 192 LYS A N 1
ATOM 1579 C CA . LYS A 1 192 ? 16.311 4.335 -14.158 1.00 84.88 192 LYS A CA 1
ATOM 1580 C C . LYS A 1 192 ? 15.258 3.903 -13.135 1.00 84.88 192 LYS A C 1
ATOM 1582 O O . LYS A 1 192 ? 15.588 3.207 -12.177 1.00 84.88 192 LYS A O 1
ATOM 1587 N N . HIS A 1 193 ? 13.998 4.291 -13.313 1.00 83.00 193 HIS A N 1
ATOM 1588 C CA . HIS A 1 193 ? 12.959 4.110 -12.300 1.00 83.00 193 HIS A CA 1
ATOM 1589 C C . HIS A 1 193 ? 11.959 3.008 -12.669 1.00 83.00 193 HIS A C 1
ATOM 1591 O O . HIS A 1 193 ? 11.160 3.171 -13.588 1.00 83.00 193 HIS A O 1
ATOM 1597 N N . PHE A 1 194 ? 11.931 1.932 -11.872 1.00 82.12 194 PHE A N 1
ATOM 1598 C CA . PHE A 1 194 ? 11.037 0.780 -12.062 1.00 82.12 194 PHE A CA 1
ATOM 1599 C C . PHE A 1 194 ? 9.589 1.172 -12.346 1.00 82.12 194 PHE A C 1
ATOM 1601 O O . PHE A 1 194 ? 9.055 0.805 -13.383 1.00 82.12 194 PHE A O 1
ATOM 1608 N N . TYR A 1 195 ? 8.976 1.985 -11.479 1.00 86.44 195 TYR A N 1
ATOM 1609 C CA . TYR A 1 195 ? 7.566 2.346 -11.627 1.00 86.44 195 TYR A CA 1
ATOM 1610 C C . TYR A 1 195 ? 7.242 3.046 -12.951 1.00 86.44 195 TYR A C 1
ATOM 1612 O O . TYR A 1 195 ? 6.113 2.958 -13.423 1.00 86.44 195 TYR A O 1
ATOM 1620 N N . LEU A 1 196 ? 8.213 3.738 -13.554 1.00 88.62 196 LEU A N 1
ATOM 1621 C CA . LEU A 1 196 ? 8.037 4.375 -14.856 1.00 88.62 196 LEU A CA 1
ATOM 1622 C C . LEU A 1 196 ? 8.168 3.364 -15.995 1.00 88.62 196 LEU A C 1
ATOM 1624 O O . LEU A 1 196 ? 7.354 3.400 -16.915 1.00 88.62 196 LEU A O 1
ATOM 1628 N N . ARG A 1 197 ? 9.138 2.444 -15.915 1.00 87.19 197 ARG A N 1
ATOM 1629 C CA . ARG A 1 197 ? 9.260 1.325 -16.864 1.00 87.19 197 ARG A CA 1
ATOM 1630 C C . ARG A 1 197 ? 8.017 0.443 -16.842 1.00 87.19 197 ARG A C 1
ATOM 1632 O O . ARG A 1 197 ? 7.468 0.128 -17.891 1.00 87.19 197 ARG A O 1
ATOM 1639 N N . GLU A 1 198 ? 7.548 0.105 -15.648 1.00 82.81 198 GLU A N 1
ATOM 1640 C CA . GLU A 1 198 ? 6.379 -0.744 -15.468 1.00 82.81 198 GLU A CA 1
ATOM 1641 C C . GLU A 1 198 ? 5.108 -0.037 -15.932 1.00 82.81 198 GLU A C 1
ATOM 1643 O O . GLU A 1 198 ? 4.300 -0.628 -16.638 1.00 82.81 198 GLU A O 1
ATOM 1648 N N . TYR A 1 199 ? 4.962 1.263 -15.662 1.00 87.19 199 TYR A N 1
ATOM 1649 C CA . TYR A 1 199 ? 3.874 2.038 -16.254 1.00 87.19 199 TYR A CA 1
ATOM 1650 C C . TYR A 1 199 ? 3.938 2.069 -17.786 1.00 87.19 199 TYR A C 1
ATOM 1652 O O . TYR A 1 199 ? 2.901 1.930 -18.428 1.00 87.19 199 TYR A O 1
ATOM 1660 N N . LYS A 1 200 ? 5.130 2.216 -18.385 1.00 87.06 200 LYS A N 1
ATOM 1661 C CA . LYS A 1 200 ? 5.321 2.165 -19.846 1.00 87.06 200 LYS A CA 1
ATOM 1662 C C . LYS A 1 200 ? 4.832 0.826 -20.409 1.00 87.06 200 LYS A C 1
ATOM 1664 O O . LYS A 1 200 ? 3.958 0.819 -21.271 1.00 87.06 200 LYS A O 1
ATOM 1669 N N . ARG A 1 201 ? 5.286 -0.290 -19.824 1.00 84.00 201 ARG A N 1
ATOM 1670 C CA . ARG A 1 201 ? 4.851 -1.655 -20.173 1.00 84.00 201 ARG A CA 1
ATOM 1671 C C . ARG A 1 201 ? 3.334 -1.820 -20.033 1.00 84.00 201 ARG A C 1
ATOM 1673 O O . ARG A 1 201 ? 2.654 -2.260 -20.959 1.00 84.00 201 ARG A O 1
ATOM 1680 N N . LEU A 1 202 ? 2.785 -1.407 -18.891 1.00 79.62 202 LEU A N 1
ATOM 1681 C CA . LEU A 1 202 ? 1.353 -1.455 -18.609 1.00 79.62 202 LEU A CA 1
ATOM 1682 C C . LEU A 1 202 ? 0.545 -0.513 -19.506 1.00 79.62 202 LEU A C 1
ATOM 1684 O O . LEU A 1 202 ? -0.626 -0.779 -19.722 1.00 79.62 202 LEU A O 1
ATOM 1688 N N . ARG A 1 203 ? 1.093 0.575 -20.048 1.00 81.75 203 ARG A N 1
ATOM 1689 C CA . ARG A 1 203 ? 0.374 1.454 -20.989 1.00 81.75 203 ARG A CA 1
ATOM 1690 C C . ARG A 1 203 ? 0.235 0.812 -22.373 1.00 81.75 203 ARG A C 1
ATOM 1692 O O . ARG A 1 203 ? -0.735 1.095 -23.070 1.00 81.75 203 ARG A O 1
ATOM 1699 N N . GLU A 1 204 ? 1.170 -0.057 -22.748 1.00 80.06 204 GLU A N 1
ATOM 1700 C CA . GLU A 1 204 ? 1.263 -0.667 -24.082 1.00 80.06 204 GLU A CA 1
ATOM 1701 C C . GLU A 1 204 ? 0.486 -1.984 -24.219 1.00 80.06 204 GLU A C 1
ATOM 1703 O O . GLU A 1 204 ? 0.054 -2.338 -25.317 1.00 80.06 204 GLU A O 1
ATOM 1708 N N . MET A 1 205 ? 0.256 -2.709 -23.122 1.00 74.88 205 MET A N 1
ATOM 1709 C CA . MET A 1 205 ? -0.512 -3.956 -23.169 1.00 74.88 205 MET A CA 1
ATOM 1710 C C . MET A 1 205 ? -1.969 -3.706 -23.630 1.00 74.88 205 MET A C 1
ATOM 1712 O O . MET A 1 205 ? -2.585 -2.696 -23.298 1.00 74.88 205 MET A O 1
ATOM 1716 N N . LYS A 1 206 ? -2.615 -4.653 -24.314 1.00 74.75 206 LYS A N 1
ATOM 1717 C CA . LYS A 1 206 ? -4.081 -4.623 -24.523 1.00 74.75 206 LYS A CA 1
ATOM 1718 C C . LYS A 1 206 ? -4.755 -5.498 -23.471 1.00 74.75 206 LYS A C 1
ATOM 1720 O O . LYS A 1 206 ? -4.221 -6.546 -23.134 1.00 74.75 206 LYS A O 1
ATOM 1725 N N . MET A 1 207 ? -5.840 -5.018 -22.867 1.00 70.31 207 MET A N 1
ATOM 1726 C CA . MET A 1 207 ? -6.569 -5.760 -21.834 1.00 70.31 207 MET A CA 1
ATOM 1727 C C . MET A 1 207 ? -7.784 -6.422 -22.472 1.00 70.31 207 MET A C 1
ATOM 1729 O O . MET A 1 207 ? -8.568 -5.733 -23.122 1.00 70.31 207 MET A O 1
ATOM 1733 N N . ASP A 1 208 ? -7.927 -7.729 -22.279 1.00 81.38 208 ASP A N 1
ATOM 1734 C CA . ASP A 1 208 ? -9.180 -8.432 -22.531 1.00 81.38 208 ASP A CA 1
ATOM 1735 C C . ASP A 1 208 ? -10.052 -8.320 -21.265 1.00 81.38 208 ASP A C 1
ATOM 1737 O O . ASP A 1 208 ? -9.635 -8.798 -20.205 1.00 81.38 208 ASP A O 1
ATOM 1741 N N . PRO A 1 209 ? -11.232 -7.677 -21.333 1.00 80.56 209 PRO A N 1
ATOM 1742 C CA . PRO A 1 209 ? -12.124 -7.545 -20.186 1.00 80.56 209 PRO A CA 1
ATOM 1743 C C . PRO A 1 209 ? -12.540 -8.882 -19.565 1.00 80.56 209 PRO A C 1
ATOM 1745 O O . PRO A 1 209 ? -12.705 -8.950 -18.350 1.00 80.56 209 PRO A O 1
ATOM 1748 N N . ALA A 1 210 ? -12.712 -9.937 -20.367 1.00 84.00 210 ALA A N 1
ATOM 1749 C CA . ALA A 1 210 ? -13.131 -11.241 -19.862 1.00 84.00 210 ALA A CA 1
ATOM 1750 C C . ALA A 1 210 ? -12.011 -11.898 -19.048 1.00 84.00 210 ALA A C 1
ATOM 1752 O O . ALA A 1 210 ? -12.253 -12.349 -17.929 1.00 84.00 210 ALA A O 1
ATOM 1753 N N . LEU A 1 211 ? -10.780 -11.871 -19.570 1.00 82.44 211 LEU A N 1
ATOM 1754 C CA . LEU A 1 211 ? -9.609 -12.367 -18.844 1.00 82.44 211 LEU A CA 1
ATOM 1755 C C . LEU A 1 211 ? -9.365 -11.553 -17.573 1.00 82.44 211 LEU A C 1
ATOM 1757 O O . LEU A 1 211 ? -9.156 -12.134 -16.516 1.00 82.44 211 LEU A O 1
ATOM 1761 N N . HIS A 1 212 ? -9.478 -10.224 -17.641 1.00 82.19 212 HIS A N 1
ATOM 1762 C CA . HIS A 1 212 ? -9.312 -9.378 -16.460 1.00 82.19 212 HIS A CA 1
ATOM 1763 C C . HIS A 1 212 ? -10.354 -9.673 -15.372 1.00 82.19 212 HIS A C 1
ATOM 1765 O O . HIS A 1 212 ? -10.023 -9.750 -14.191 1.00 82.19 212 HIS A O 1
ATOM 1771 N N . ASN A 1 213 ? -11.614 -9.880 -15.759 1.00 85.75 213 ASN A N 1
ATOM 1772 C CA . ASN A 1 213 ? -12.663 -10.261 -14.818 1.00 85.75 213 ASN A CA 1
ATOM 1773 C C . ASN A 1 213 ? -12.359 -11.608 -14.155 1.00 85.75 213 ASN A C 1
ATOM 1775 O O . ASN A 1 213 ? -12.534 -11.736 -12.944 1.00 85.75 213 ASN A O 1
ATOM 1779 N N . GLN A 1 214 ? -11.875 -12.587 -14.923 1.00 88.31 214 GLN A N 1
ATOM 1780 C CA . GLN A 1 214 ? -11.482 -13.883 -14.378 1.00 88.31 214 GLN A CA 1
ATOM 1781 C C . GLN A 1 214 ? -10.295 -13.753 -13.413 1.00 88.31 214 GLN A C 1
ATOM 1783 O O . GLN A 1 214 ? -10.364 -14.275 -12.306 1.00 88.31 214 GLN A O 1
ATOM 1788 N N . GLU A 1 215 ? -9.268 -12.969 -13.762 1.00 86.62 215 GLU A N 1
ATOM 1789 C CA . GLU A 1 215 ? -8.123 -12.688 -12.881 1.00 86.62 215 GLU A CA 1
ATOM 1790 C C . GLU A 1 215 ? -8.564 -12.126 -11.520 1.00 86.62 215 GLU A C 1
ATOM 1792 O O . GLU A 1 215 ? -7.997 -12.475 -10.485 1.00 86.62 215 GLU A O 1
ATOM 1797 N N . LEU A 1 216 ? -9.579 -11.256 -11.499 1.00 88.44 216 LEU A N 1
ATOM 1798 C CA . LEU A 1 216 ? -10.117 -10.674 -10.266 1.00 88.44 216 LEU A CA 1
ATOM 1799 C C . LEU A 1 216 ? -10.877 -11.698 -9.414 1.00 88.44 216 LEU A C 1
ATOM 1801 O O . LEU A 1 216 ? -10.782 -11.663 -8.184 1.00 88.44 216 LEU A O 1
ATOM 1805 N N . LEU A 1 217 ? -11.619 -12.606 -10.052 1.00 90.75 217 LEU A N 1
ATOM 1806 C CA . LEU A 1 217 ? -12.323 -13.692 -9.369 1.00 90.75 217 LEU A CA 1
ATOM 1807 C C . LEU A 1 217 ? -11.338 -14.713 -8.788 1.00 90.75 217 LEU A C 1
ATOM 1809 O O . LEU A 1 217 ? -11.483 -15.105 -7.629 1.00 90.75 217 LEU A O 1
ATOM 1813 N N . ASP A 1 218 ? -10.301 -15.073 -9.539 1.00 91.44 218 ASP A N 1
ATOM 1814 C CA . ASP A 1 218 ? -9.237 -15.966 -9.076 1.00 91.44 218 ASP A CA 1
ATOM 1815 C C . ASP A 1 218 ? -8.472 -15.326 -7.908 1.00 91.44 218 ASP A C 1
ATOM 1817 O O . ASP A 1 218 ? -8.258 -15.950 -6.866 1.00 91.44 218 ASP A O 1
ATOM 1821 N N . LEU A 1 219 ? -8.146 -14.032 -8.023 1.00 91.81 219 LEU A N 1
ATOM 1822 C CA . LEU A 1 219 ? -7.509 -13.265 -6.953 1.00 91.81 219 LEU A CA 1
ATOM 1823 C C . LEU A 1 219 ? -8.360 -13.235 -5.678 1.00 91.81 219 LEU A C 1
ATOM 1825 O O . LEU A 1 219 ? -7.820 -13.336 -4.574 1.00 91.81 219 LEU A O 1
ATOM 1829 N N . ARG A 1 220 ? -9.687 -13.124 -5.808 1.00 92.81 220 ARG A N 1
ATOM 1830 C CA . ARG A 1 220 ? -10.608 -13.210 -4.667 1.00 92.81 220 ARG A CA 1
ATOM 1831 C C . ARG A 1 220 ? -10.505 -14.571 -3.986 1.00 92.81 220 ARG A C 1
ATOM 1833 O O . ARG A 1 220 ? -10.434 -14.622 -2.758 1.00 92.81 220 ARG A O 1
ATOM 1840 N N . GLN A 1 221 ? -10.519 -15.653 -4.759 1.00 93.00 221 GLN A N 1
ATOM 1841 C CA . GLN A 1 221 ? -10.427 -17.007 -4.213 1.00 93.00 221 GLN A CA 1
ATOM 1842 C C . GLN A 1 221 ? -9.101 -17.218 -3.479 1.00 93.00 221 GLN A C 1
ATOM 1844 O O . GLN A 1 221 ? -9.111 -17.709 -2.351 1.00 93.00 221 GLN A O 1
ATOM 1849 N N . GLU A 1 222 ? -7.979 -16.772 -4.057 1.00 93.81 222 GLU A N 1
ATOM 1850 C CA . GLU A 1 222 ? -6.673 -16.801 -3.388 1.00 93.81 222 GLU A CA 1
ATOM 1851 C C . GLU A 1 222 ? -6.689 -16.000 -2.076 1.00 93.81 222 GLU A C 1
ATOM 1853 O O . GLU A 1 222 ? -6.210 -16.478 -1.045 1.00 93.81 222 GLU A O 1
ATOM 1858 N N . LEU A 1 223 ? -7.268 -14.793 -2.087 1.00 94.50 223 LEU A N 1
ATOM 1859 C CA . LEU A 1 223 ? -7.351 -13.932 -0.907 1.00 94.50 223 LEU A CA 1
ATOM 1860 C C . LEU A 1 223 ? -8.132 -14.597 0.228 1.00 94.50 223 LEU A C 1
ATOM 1862 O O . LEU A 1 223 ? -7.659 -14.628 1.365 1.00 94.50 223 LEU A O 1
ATOM 1866 N N . ILE A 1 224 ? -9.291 -15.170 -0.083 1.00 92.94 224 ILE A N 1
ATOM 1867 C CA . ILE A 1 224 ? -10.120 -15.889 0.885 1.00 92.94 224 ILE A CA 1
ATOM 1868 C C . ILE A 1 224 ? -9.389 -17.125 1.417 1.00 92.94 224 ILE A C 1
ATOM 1870 O O . ILE A 1 224 ? -9.285 -17.294 2.635 1.00 92.94 224 ILE A O 1
ATOM 1874 N N . ALA A 1 225 ? -8.854 -17.958 0.520 1.00 92.62 225 ALA A N 1
ATOM 1875 C CA . ALA A 1 225 ? -8.162 -19.192 0.882 1.00 92.62 225 ALA A CA 1
ATOM 1876 C C . ALA A 1 225 ? -6.971 -18.912 1.807 1.00 92.62 225 ALA A C 1
ATOM 1878 O O . ALA A 1 225 ? -6.804 -19.580 2.826 1.00 92.62 225 ALA A O 1
ATOM 1879 N N . SER A 1 226 ? -6.203 -17.861 1.507 1.00 93.50 226 SER A N 1
ATOM 1880 C CA . SER A 1 226 ? -5.024 -17.491 2.290 1.00 93.50 226 SER A CA 1
ATOM 1881 C C . SER A 1 226 ? -5.330 -17.045 3.721 1.00 93.50 226 SER A C 1
ATOM 1883 O O . SER A 1 226 ? -4.492 -17.201 4.602 1.00 93.50 226 SER A O 1
ATOM 1885 N N . ASN A 1 227 ? -6.521 -16.500 3.992 1.00 89.44 227 ASN A N 1
ATOM 1886 C CA . ASN A 1 227 ? -6.860 -15.980 5.319 1.00 89.44 227 ASN A CA 1
ATOM 1887 C C . ASN A 1 227 ? -7.410 -17.044 6.280 1.00 89.44 227 ASN A C 1
ATOM 1889 O O . ASN A 1 227 ? -7.632 -16.738 7.453 1.00 89.44 227 ASN A O 1
ATOM 1893 N N . CYS A 1 228 ? -7.575 -18.289 5.815 1.00 81.44 228 CYS A N 1
ATOM 1894 C CA . CYS A 1 228 ? -7.947 -19.451 6.629 1.00 81.44 228 CYS A CA 1
ATOM 1895 C C . CYS A 1 228 ? -9.232 -19.253 7.455 1.00 81.44 228 CYS A C 1
ATOM 1897 O O . CYS A 1 228 ? -9.366 -19.797 8.552 1.00 81.44 228 CYS A O 1
ATOM 1899 N N . VAL A 1 229 ? -10.183 -18.472 6.938 1.00 87.19 229 VAL A N 1
ATOM 1900 C CA . VAL A 1 229 ? -11.508 -18.285 7.540 1.00 87.19 229 VAL A CA 1
ATOM 1901 C C . VAL A 1 229 ? -12.528 -19.028 6.703 1.00 87.19 229 VAL A C 1
ATOM 1903 O O . VAL A 1 229 ? -12.523 -18.936 5.477 1.00 87.19 229 VAL A O 1
ATOM 1906 N N . LYS A 1 230 ? -13.416 -19.774 7.361 1.00 92.31 230 LYS A N 1
ATOM 1907 C CA . LYS A 1 230 ? -14.480 -20.485 6.657 1.00 92.31 230 LYS A CA 1
ATOM 1908 C C . LYS A 1 230 ? -15.384 -19.476 5.953 1.00 92.31 230 LYS A C 1
ATOM 1910 O O . LYS A 1 230 ? -15.884 -18.551 6.591 1.00 92.31 230 LYS A O 1
ATOM 1915 N N . THR A 1 231 ? -15.648 -19.705 4.675 1.00 91.00 231 THR A N 1
ATOM 1916 C CA . THR A 1 231 ? -16.570 -18.894 3.882 1.00 91.00 231 THR A CA 1
ATOM 1917 C C . THR A 1 231 ? -17.833 -19.672 3.543 1.00 91.00 231 THR A C 1
ATOM 1919 O O . THR A 1 231 ? -17.809 -20.897 3.400 1.00 91.00 231 THR A O 1
ATOM 1922 N N . ILE A 1 232 ? -18.961 -18.967 3.500 1.00 91.25 232 ILE A N 1
ATOM 1923 C CA . ILE A 1 232 ? -20.270 -19.509 3.134 1.00 91.25 232 ILE A CA 1
ATOM 1924 C C . ILE A 1 232 ? -20.928 -18.513 2.180 1.00 91.25 232 ILE A C 1
ATOM 1926 O O . ILE A 1 232 ? -21.103 -17.350 2.540 1.00 91.25 232 ILE A O 1
ATOM 1930 N N . GLU A 1 233 ? -21.294 -18.962 0.984 1.00 87.06 233 GLU A N 1
ATOM 1931 C CA . GLU A 1 233 ? -22.147 -18.181 0.085 1.00 87.06 233 GLU A CA 1
ATOM 1932 C C . GLU A 1 233 ? -23.618 -18.379 0.467 1.00 87.06 233 GLU A C 1
ATOM 1934 O O . GLU A 1 233 ? -24.044 -19.486 0.807 1.00 87.06 233 GLU A O 1
ATOM 1939 N N . LEU A 1 234 ? -24.369 -17.279 0.504 1.00 85.31 234 LEU A N 1
ATOM 1940 C CA . LEU A 1 234 ? -25.769 -17.239 0.908 1.00 85.31 234 LEU A CA 1
ATOM 1941 C C . LEU A 1 234 ? -26.656 -17.057 -0.324 1.00 85.31 234 LEU A C 1
ATOM 1943 O O . LEU A 1 234 ? -26.846 -15.942 -0.789 1.00 85.31 234 LEU A O 1
ATOM 1947 N N . ASP A 1 235 ? -27.255 -18.139 -0.816 1.00 78.62 235 ASP A N 1
ATOM 1948 C CA . ASP A 1 235 ? -28.006 -18.139 -2.084 1.00 78.62 235 ASP A CA 1
ATOM 1949 C C . ASP A 1 235 ? -29.164 -17.119 -2.156 1.00 78.62 235 ASP A C 1
ATOM 1951 O O . ASP A 1 235 ? -29.546 -16.685 -3.242 1.00 78.62 235 ASP A O 1
ATOM 1955 N N . ASN A 1 236 ? -29.735 -16.728 -1.010 1.00 73.88 236 ASN A N 1
ATOM 1956 C CA . ASN A 1 236 ? -30.968 -15.932 -0.933 1.00 73.88 236 ASN A CA 1
ATOM 1957 C C . ASN A 1 236 ? -30.852 -14.645 -0.096 1.00 73.88 236 ASN A C 1
ATOM 1959 O O . ASN A 1 236 ? -31.874 -14.003 0.148 1.00 73.88 236 ASN A O 1
ATOM 1963 N N . GLU A 1 237 ? -29.658 -14.271 0.370 1.00 70.81 237 GLU A N 1
ATOM 1964 C CA . GLU A 1 237 ? -29.470 -13.076 1.204 1.00 70.81 237 GLU A CA 1
ATOM 1965 C C . GLU A 1 237 ? -28.548 -12.064 0.518 1.00 70.81 237 GLU A C 1
ATOM 1967 O O . GLU A 1 237 ? -27.462 -12.402 0.053 1.00 70.81 237 GLU A O 1
ATOM 1972 N N . ASP A 1 238 ? -28.958 -10.794 0.512 1.00 70.00 238 ASP A N 1
ATOM 1973 C CA . ASP A 1 238 ? -28.134 -9.670 0.050 1.00 70.00 238 ASP A CA 1
ATOM 1974 C C . ASP A 1 238 ? -27.188 -9.199 1.178 1.00 70.00 238 ASP A C 1
ATOM 1976 O O . ASP A 1 238 ? -27.091 -8.010 1.479 1.00 70.00 238 ASP A O 1
ATOM 1980 N N . LEU A 1 239 ? -26.521 -10.143 1.856 1.00 76.12 239 LEU A N 1
ATOM 1981 C CA . LEU A 1 239 ? -25.670 -9.870 3.014 1.00 76.12 239 LEU A CA 1
ATOM 1982 C C . LEU A 1 239 ? -24.275 -10.469 2.836 1.00 76.12 239 LEU A C 1
ATOM 1984 O O . LEU A 1 239 ? -24.107 -11.672 2.648 1.00 76.12 239 LEU A O 1
ATOM 1988 N N . SER A 1 240 ? -23.260 -9.614 2.960 1.00 85.81 240 SER A N 1
ATOM 1989 C CA . SER A 1 240 ? -21.876 -10.027 3.209 1.00 85.81 240 SER A CA 1
ATOM 1990 C C . SER A 1 240 ? -21.468 -9.529 4.579 1.00 85.81 240 SER A C 1
ATOM 1992 O O . SER A 1 240 ? -21.735 -8.373 4.894 1.00 85.81 240 SER A O 1
ATOM 1994 N N . ALA A 1 241 ? -20.917 -10.415 5.403 1.00 89.19 241 ALA A N 1
ATOM 1995 C CA . ALA A 1 241 ? -20.519 -10.067 6.758 1.00 89.19 241 ALA A CA 1
ATOM 1996 C C . ALA A 1 241 ? -19.593 -11.119 7.368 1.00 89.19 241 ALA A C 1
ATOM 1998 O O . ALA A 1 241 ? -19.785 -12.331 7.211 1.00 89.19 241 ALA A O 1
ATOM 1999 N N . TYR A 1 242 ? -18.657 -10.661 8.183 1.00 92.62 242 TYR A N 1
ATOM 2000 C CA . TYR A 1 242 ? -17.881 -11.495 9.079 1.00 92.62 242 TYR A CA 1
ATOM 2001 C C . TYR A 1 242 ? -18.612 -11.713 10.413 1.00 92.62 242 TYR A C 1
ATOM 2003 O O . TYR A 1 242 ? -19.010 -10.777 11.103 1.00 92.62 242 TYR A O 1
ATOM 2011 N N . ALA A 1 243 ? -18.754 -12.975 10.824 1.00 92.19 243 ALA A N 1
ATOM 2012 C CA . ALA A 1 243 ? -19.365 -13.359 12.093 1.00 92.19 243 ALA A CA 1
ATOM 2013 C C . ALA A 1 243 ? -18.297 -13.675 13.163 1.00 92.19 243 ALA A C 1
ATOM 2015 O O . ALA A 1 243 ? -17.798 -14.807 13.224 1.00 92.19 243 ALA A O 1
ATOM 2016 N N . PRO A 1 244 ? -18.000 -12.743 14.090 1.00 90.00 244 PRO A N 1
ATOM 2017 C CA . PRO A 1 244 ? -16.833 -12.823 14.971 1.00 90.00 244 PRO A CA 1
ATOM 2018 C C . PRO A 1 244 ? -16.883 -13.937 16.016 1.00 90.00 244 PRO A C 1
ATOM 2020 O O . PRO A 1 244 ? -15.841 -14.362 16.494 1.00 90.00 244 PRO A O 1
ATOM 2023 N N . LEU A 1 245 ? -18.063 -14.438 16.388 1.00 88.44 245 LEU A N 1
ATOM 2024 C CA . LEU A 1 245 ? -18.160 -15.573 17.318 1.00 88.44 245 LEU A CA 1
ATOM 2025 C C . LEU A 1 245 ? -17.977 -16.928 16.634 1.00 88.44 245 LEU A C 1
ATOM 2027 O O . LEU A 1 245 ? -17.599 -17.896 17.290 1.00 88.44 245 LEU A O 1
ATOM 2031 N N . LYS A 1 246 ? -18.301 -17.010 15.339 1.00 90.12 246 LYS A N 1
ATOM 2032 C CA . LYS A 1 246 ? -18.214 -18.250 14.561 1.00 90.12 246 LYS A CA 1
ATOM 2033 C C . LYS A 1 246 ? -16.889 -18.366 13.803 1.00 90.12 246 LYS A C 1
ATOM 2035 O O . LYS A 1 246 ? -16.564 -19.477 13.404 1.00 90.12 246 LYS A O 1
ATOM 2040 N N . ASP A 1 247 ? -16.168 -17.256 13.620 1.00 93.00 247 ASP A N 1
ATOM 2041 C CA . ASP A 1 247 ? -15.007 -17.138 12.720 1.00 93.00 247 ASP A CA 1
ATOM 2042 C C . ASP A 1 247 ? -15.378 -17.627 11.306 1.00 93.00 247 ASP A C 1
ATOM 2044 O O . ASP A 1 247 ? -14.785 -18.551 10.752 1.00 93.00 247 ASP A O 1
ATOM 2048 N N . VAL A 1 248 ? -16.461 -17.051 10.767 1.00 94.75 248 VAL A N 1
ATOM 2049 C CA . VAL A 1 248 ? -17.034 -17.376 9.450 1.00 94.75 248 VAL A CA 1
ATOM 2050 C C . VAL A 1 248 ? -17.321 -16.082 8.702 1.00 94.75 248 VAL A C 1
ATOM 2052 O O . VAL A 1 248 ? -17.892 -15.165 9.291 1.00 94.75 248 VAL A O 1
ATOM 2055 N N . MET A 1 249 ? -16.980 -16.023 7.418 1.00 94.12 249 MET A N 1
ATOM 2056 C CA . MET A 1 249 ? -17.441 -14.972 6.509 1.00 94.12 249 MET A CA 1
ATOM 2057 C C . MET A 1 249 ? -18.626 -15.480 5.696 1.00 94.12 249 MET A C 1
ATOM 2059 O O . MET A 1 249 ? -18.590 -16.586 5.153 1.00 94.12 249 MET A O 1
ATOM 2063 N N . TYR A 1 250 ? -19.655 -14.656 5.600 1.00 92.56 250 TYR A N 1
ATOM 2064 C CA . TYR A 1 250 ? -20.774 -14.859 4.698 1.00 92.56 250 TYR A CA 1
ATOM 2065 C C . TYR A 1 250 ? -20.627 -13.919 3.510 1.00 92.56 250 TYR A C 1
ATOM 2067 O O . TYR A 1 250 ? -20.236 -12.765 3.688 1.00 92.56 250 TYR A O 1
ATOM 2075 N N . PHE A 1 251 ? -20.941 -14.413 2.320 1.00 89.44 251 PHE A N 1
ATOM 2076 C CA . PHE A 1 251 ? -20.948 -13.622 1.097 1.00 89.44 251 PHE A CA 1
ATOM 2077 C C . PHE A 1 251 ? -22.276 -13.785 0.375 1.00 89.44 251 PHE A C 1
ATOM 2079 O O . PHE A 1 251 ? -22.829 -14.884 0.328 1.00 89.44 251 PHE A O 1
ATOM 2086 N N . ALA A 1 252 ? -22.745 -12.701 -0.234 1.00 87.31 252 ALA A N 1
ATOM 2087 C CA . ALA A 1 252 ? -23.810 -12.792 -1.218 1.00 87.31 252 ALA A CA 1
ATOM 2088 C C . ALA A 1 252 ? -23.289 -13.509 -2.489 1.00 87.31 252 ALA A C 1
ATOM 2090 O O . ALA A 1 252 ? -22.067 -13.610 -2.687 1.00 87.31 252 ALA A O 1
ATOM 2091 N N . PRO A 1 253 ? -24.181 -13.994 -3.369 1.00 85.75 253 PRO A N 1
ATOM 2092 C CA . PRO A 1 253 ? -23.798 -14.555 -4.662 1.00 85.75 253 PRO A CA 1
ATOM 2093 C C . PRO A 1 253 ? -23.168 -13.488 -5.565 1.00 85.75 253 PRO A C 1
ATOM 2095 O O . PRO A 1 253 ? -23.534 -12.311 -5.487 1.00 85.75 253 PRO A O 1
ATOM 2098 N N . TYR A 1 254 ? -22.240 -13.884 -6.442 1.00 85.19 254 TYR A N 1
ATOM 2099 C CA . TYR A 1 254 ? -21.514 -12.958 -7.323 1.00 85.19 254 TYR A CA 1
ATOM 2100 C C . TYR A 1 254 ? -22.449 -12.080 -8.171 1.00 85.19 254 TYR A C 1
ATOM 2102 O O . TYR A 1 254 ? -22.183 -10.896 -8.361 1.00 85.19 254 TYR A O 1
ATOM 2110 N N . GLU A 1 255 ? -23.572 -12.629 -8.627 1.00 84.56 255 GLU A N 1
ATOM 2111 C CA . GLU A 1 255 ? -24.562 -11.961 -9.481 1.00 84.56 255 GLU A CA 1
ATOM 2112 C C . GLU A 1 255 ? -25.211 -10.760 -8.793 1.00 84.56 255 GLU A C 1
ATOM 2114 O O . GLU A 1 255 ? -25.795 -9.900 -9.453 1.00 84.56 255 GLU A O 1
ATOM 2119 N N . ARG A 1 256 ? -25.122 -10.702 -7.459 1.00 79.81 256 ARG A N 1
ATOM 2120 C CA . ARG A 1 256 ? -25.564 -9.546 -6.695 1.00 79.81 256 ARG A CA 1
ATOM 2121 C C . ARG A 1 256 ? -24.575 -8.404 -6.786 1.00 79.81 256 ARG A C 1
ATOM 2123 O O . ARG A 1 256 ? -25.021 -7.289 -6.583 1.00 79.81 256 ARG A O 1
ATOM 2130 N N . TYR A 1 257 ? -23.296 -8.638 -7.084 1.00 80.50 257 TYR A N 1
ATOM 2131 C CA . TYR A 1 257 ? -22.267 -7.601 -7.157 1.00 80.50 257 TYR A CA 1
ATOM 2132 C C . TYR A 1 257 ? -22.206 -6.936 -8.537 1.00 80.50 257 TYR A C 1
ATOM 2134 O O . TYR A 1 257 ? -22.328 -7.578 -9.576 1.00 80.50 257 TYR A O 1
ATOM 2142 N N . LYS A 1 258 ? -21.930 -5.630 -8.555 1.00 79.31 258 LYS A N 1
ATOM 2143 C CA . LYS A 1 258 ? -21.851 -4.804 -9.766 1.00 79.31 258 LYS A CA 1
ATOM 2144 C C . LYS A 1 258 ? -20.762 -5.285 -10.720 1.00 79.31 258 LYS A C 1
ATOM 2146 O O . LYS A 1 258 ? -20.923 -5.161 -11.932 1.00 79.31 258 LYS A O 1
ATOM 2151 N N . ASN A 1 259 ? -19.642 -5.760 -10.175 1.00 81.56 259 ASN A N 1
ATOM 2152 C CA . ASN A 1 259 ? -18.504 -6.278 -10.926 1.00 81.56 259 ASN A CA 1
ATOM 2153 C C . ASN A 1 259 ? -17.536 -7.087 -10.035 1.00 81.56 259 ASN A C 1
ATOM 2155 O O . ASN A 1 259 ? -17.653 -7.043 -8.802 1.00 81.56 259 ASN A O 1
ATOM 2159 N N . PRO A 1 260 ? -16.569 -7.815 -10.634 1.00 86.31 260 PRO A N 1
ATOM 2160 C CA . PRO A 1 260 ? -15.572 -8.580 -9.887 1.00 86.31 260 PRO A CA 1
ATOM 2161 C C . PRO A 1 260 ? -14.737 -7.725 -8.933 1.00 86.31 260 PRO A C 1
ATOM 2163 O O . PRO A 1 260 ? -14.380 -8.192 -7.853 1.00 86.31 260 PRO A O 1
ATOM 2166 N N . GLU A 1 261 ? -14.457 -6.464 -9.272 1.00 84.06 261 GLU A N 1
ATOM 2167 C CA . GLU A 1 261 ? -13.707 -5.574 -8.389 1.00 84.06 261 GLU A CA 1
ATOM 2168 C C . GLU A 1 261 ? -14.479 -5.236 -7.102 1.00 84.06 261 GLU A C 1
ATOM 2170 O O . GLU A 1 261 ? -13.885 -5.213 -6.022 1.00 84.06 261 GLU A O 1
ATOM 2175 N N . SER A 1 262 ? -15.794 -5.000 -7.184 1.00 82.88 262 SER A N 1
ATOM 2176 C CA . SER A 1 262 ? -16.665 -4.831 -6.013 1.00 82.88 262 SER A CA 1
ATOM 2177 C C . SER A 1 262 ? -16.653 -6.088 -5.150 1.00 82.88 262 SER A C 1
ATOM 2179 O O . SER A 1 262 ? -16.557 -5.997 -3.926 1.00 82.88 262 SER A O 1
ATOM 2181 N N . TYR A 1 263 ? -16.715 -7.260 -5.785 1.00 87.44 263 TYR A N 1
ATOM 2182 C CA . TYR A 1 263 ? -16.754 -8.528 -5.069 1.00 87.44 263 TYR A CA 1
ATOM 2183 C C . TYR A 1 263 ? -15.440 -8.819 -4.337 1.00 87.44 263 TYR A C 1
ATOM 2185 O O . TYR A 1 263 ? -15.429 -9.203 -3.162 1.00 87.44 263 TYR A O 1
ATOM 2193 N N . LEU A 1 264 ? -14.317 -8.561 -5.008 1.00 89.50 264 LEU A N 1
ATOM 2194 C CA . LEU A 1 264 ? -12.985 -8.634 -4.424 1.00 89.50 264 LEU A CA 1
ATOM 2195 C C . LEU A 1 264 ? -12.817 -7.623 -3.278 1.00 89.50 264 LEU A C 1
ATOM 2197 O O . LEU A 1 264 ? -12.243 -7.971 -2.248 1.00 89.50 264 LEU A O 1
ATOM 2201 N N . HIS A 1 265 ? -13.341 -6.399 -3.414 1.00 88.56 265 HIS A N 1
ATOM 2202 C CA . HIS A 1 265 ? -13.294 -5.395 -2.348 1.00 88.56 265 HIS A CA 1
ATOM 2203 C C . HIS A 1 265 ? -14.027 -5.854 -1.100 1.00 88.56 265 HIS A C 1
ATOM 2205 O O . HIS A 1 265 ? -13.418 -5.877 -0.034 1.00 88.56 265 HIS A O 1
ATOM 2211 N N . ILE A 1 266 ? -15.287 -6.269 -1.224 1.00 88.44 266 ILE A N 1
ATOM 2212 C CA . ILE A 1 266 ? -16.050 -6.773 -0.079 1.00 88.44 266 ILE A CA 1
ATOM 2213 C C . ILE A 1 266 ? -15.335 -7.972 0.552 1.00 88.44 266 ILE A C 1
ATOM 2215 O O . ILE A 1 266 ? -15.195 -8.040 1.766 1.00 88.44 266 ILE A O 1
ATOM 2219 N N . SER A 1 267 ? -14.747 -8.854 -0.255 1.00 92.00 267 SER A N 1
ATOM 2220 C CA . SER A 1 267 ? -13.950 -9.972 0.267 1.00 92.00 267 SER A CA 1
ATOM 2221 C C . SER A 1 267 ? -12.722 -9.511 1.058 1.00 92.00 267 SER A C 1
ATOM 2223 O O . SER A 1 267 ? -12.442 -10.054 2.125 1.00 92.00 267 SER A O 1
ATOM 2225 N N . ALA A 1 268 ? -12.009 -8.486 0.584 1.00 93.44 268 ALA A N 1
ATOM 2226 C CA . ALA A 1 268 ? -10.895 -7.885 1.314 1.00 93.44 268 ALA A CA 1
ATOM 2227 C C . ALA A 1 268 ? -11.354 -7.196 2.611 1.00 93.44 268 ALA A C 1
ATOM 2229 O O . ALA A 1 268 ? -10.681 -7.328 3.632 1.00 93.44 268 ALA A O 1
ATOM 2230 N N . HIS A 1 269 ? -12.496 -6.509 2.586 1.00 92.44 269 HIS A N 1
ATOM 2231 C CA . HIS A 1 269 ? -13.120 -5.879 3.751 1.00 92.44 269 HIS A CA 1
ATOM 2232 C C . HIS A 1 269 ? -13.447 -6.921 4.830 1.00 92.44 269 HIS A C 1
ATOM 2234 O O . HIS A 1 269 ? -12.955 -6.811 5.957 1.00 92.44 269 HIS A O 1
ATOM 2240 N N . GLU A 1 270 ? -14.125 -8.013 4.467 1.00 93.44 270 GLU A N 1
ATOM 2241 C CA . GLU A 1 270 ? -14.417 -9.096 5.412 1.00 93.44 270 GLU A CA 1
ATOM 2242 C C . GLU A 1 270 ? -13.149 -9.800 5.915 1.00 93.44 270 GLU A C 1
ATOM 2244 O O . GLU A 1 270 ? -13.050 -10.148 7.096 1.00 93.44 270 GLU A O 1
ATOM 2249 N N . CYS A 1 271 ? -12.129 -9.962 5.061 1.00 96.06 271 CYS A N 1
ATOM 2250 C CA . CYS A 1 271 ? -10.816 -10.456 5.485 1.00 96.06 271 CYS A CA 1
ATOM 2251 C C . CYS A 1 271 ? -10.213 -9.576 6.582 1.00 96.06 271 CYS A C 1
ATOM 2253 O O . CYS A 1 271 ? -9.742 -10.106 7.594 1.00 96.06 271 CYS A O 1
ATOM 2255 N N . VAL A 1 272 ? -10.280 -8.250 6.441 1.00 95.31 272 VAL A N 1
ATOM 2256 C CA . VAL A 1 272 ? -9.772 -7.315 7.454 1.00 95.31 272 VAL A CA 1
ATOM 2257 C C . VAL A 1 272 ? -10.598 -7.378 8.738 1.00 95.31 272 VAL A C 1
ATOM 2259 O O . VAL A 1 272 ? -9.996 -7.441 9.819 1.00 95.31 272 VAL A O 1
ATOM 2262 N N . HIS A 1 273 ? -11.929 -7.454 8.659 1.00 94.56 273 HIS A N 1
ATOM 2263 C CA . HIS A 1 273 ? -12.760 -7.713 9.839 1.00 94.56 273 HIS A CA 1
ATOM 2264 C C . HIS A 1 273 ? -12.341 -8.989 10.548 1.00 94.56 273 HIS A C 1
ATOM 2266 O O . HIS A 1 273 ? -12.141 -8.990 11.762 1.00 94.56 273 HIS A O 1
ATOM 2272 N N . SER A 1 274 ? -12.097 -10.067 9.805 1.00 95.56 274 SER A N 1
ATOM 2273 C CA . SER A 1 274 ? -11.736 -11.341 10.417 1.00 95.56 274 SER A CA 1
ATOM 2274 C C . SER A 1 274 ? -10.472 -11.277 11.263 1.00 95.56 274 SER A C 1
ATOM 2276 O O . SER A 1 274 ? -10.358 -12.012 12.242 1.00 95.56 274 SER A O 1
ATOM 2278 N N . THR A 1 275 ? -9.547 -10.359 10.963 1.00 95.62 275 THR A N 1
ATOM 2279 C CA . THR A 1 275 ? -8.356 -10.134 11.795 1.00 95.62 275 THR A CA 1
ATOM 2280 C C . THR A 1 275 ? -8.706 -9.637 13.196 1.00 95.62 275 THR A C 1
ATOM 2282 O O . THR A 1 275 ? -7.957 -9.898 14.134 1.00 95.62 275 THR A O 1
ATOM 2285 N N . GLY A 1 276 ? -9.857 -8.984 13.372 1.00 92.69 276 GLY A N 1
ATOM 2286 C CA . GLY A 1 276 ? -10.367 -8.494 14.650 1.00 92.69 276 GLY A CA 1
ATOM 2287 C C . GLY A 1 276 ? -10.822 -9.593 15.610 1.00 92.69 276 GLY A C 1
ATOM 2288 O O . GLY A 1 276 ? -11.070 -9.295 16.779 1.00 92.69 276 GLY A O 1
ATOM 2289 N N . HIS A 1 277 ? -10.910 -10.854 15.159 1.00 92.75 277 HIS A N 1
ATOM 2290 C CA . HIS A 1 277 ? -11.271 -12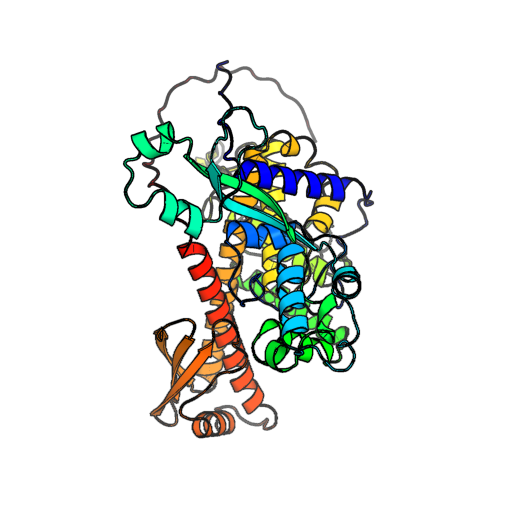.000 15.999 1.00 92.75 277 HIS A CA 1
ATOM 2291 C C . HIS A 1 277 ? -10.470 -12.026 17.310 1.00 92.75 277 HIS A C 1
ATOM 2293 O O . HIS A 1 277 ? -9.272 -11.729 17.330 1.00 92.75 277 HIS A O 1
ATOM 2299 N N . TYR A 1 278 ? -11.103 -12.462 18.399 1.00 88.75 278 TYR A N 1
ATOM 2300 C CA . TYR A 1 278 ? -10.503 -12.482 19.739 1.00 88.75 278 TYR A CA 1
ATOM 2301 C C . TYR A 1 278 ? -9.255 -13.373 19.867 1.00 88.75 278 TYR A C 1
ATOM 2303 O O . TYR A 1 278 ? -8.437 -13.168 20.755 1.00 88.75 278 TYR A O 1
ATOM 2311 N N . LYS A 1 279 ? -9.066 -14.338 18.954 1.00 88.12 279 LYS A N 1
ATOM 2312 C CA . LYS A 1 279 ? -7.836 -15.157 18.860 1.00 88.12 279 LYS A CA 1
ATOM 2313 C C . LYS A 1 279 ? -6.751 -14.576 17.942 1.00 88.12 279 LYS A C 1
ATOM 2315 O O . LYS A 1 279 ? -5.692 -15.178 17.812 1.00 88.12 279 LYS A O 1
ATOM 2320 N N . LYS A 1 280 ? -7.043 -13.475 17.249 1.00 89.81 280 LYS A N 1
ATOM 2321 C CA . LYS A 1 280 ? -6.152 -12.809 16.292 1.00 89.81 280 LYS A CA 1
ATOM 2322 C C . LYS A 1 280 ? -5.732 -11.459 16.888 1.00 89.81 280 LYS A C 1
ATOM 2324 O O . LYS A 1 280 ? -4.895 -11.434 17.783 1.00 89.81 280 LYS A O 1
ATOM 2329 N N . LYS A 1 281 ? -6.326 -10.344 16.448 1.00 88.62 281 LYS A N 1
ATOM 2330 C CA . LYS A 1 281 ? -6.026 -8.989 16.953 1.00 88.62 281 LYS A CA 1
ATOM 2331 C C . LYS A 1 281 ? -6.915 -8.531 18.106 1.00 88.62 281 LYS A C 1
ATOM 2333 O O . LYS A 1 281 ? -6.678 -7.458 18.643 1.00 88.62 281 LYS A O 1
ATOM 2338 N N . ASN A 1 282 ? -7.914 -9.325 18.492 1.00 89.94 282 ASN A N 1
ATOM 2339 C CA . ASN A 1 282 ? -8.756 -9.069 19.660 1.00 89.94 282 ASN A CA 1
ATOM 2340 C C . ASN A 1 282 ? -9.408 -7.676 19.693 1.00 89.94 282 ASN A C 1
ATOM 2342 O O . ASN A 1 282 ? -9.451 -7.023 20.732 1.00 89.94 282 ASN A O 1
ATOM 2346 N N . ARG A 1 283 ? -9.935 -7.239 18.543 1.00 91.38 283 ARG A N 1
ATOM 2347 C CA . ARG A 1 283 ? -10.727 -6.002 18.433 1.00 91.38 283 ARG A CA 1
ATOM 2348 C C . ARG A 1 283 ? -12.192 -6.232 18.806 1.00 91.38 283 ARG A C 1
ATOM 2350 O O . ARG A 1 283 ? -12.824 -5.363 19.396 1.00 91.38 283 ARG A O 1
ATOM 2357 N N . PHE A 1 284 ? -12.714 -7.432 18.544 1.00 89.31 284 PHE A N 1
ATOM 2358 C CA . PHE A 1 284 ? -14.032 -7.848 19.016 1.00 89.31 284 PHE A CA 1
ATOM 2359 C C . PHE A 1 284 ? -13.950 -8.363 20.449 1.00 89.31 284 PHE A C 1
ATOM 2361 O O . PHE A 1 284 ? -13.450 -9.461 20.701 1.00 89.31 284 PHE A O 1
ATOM 2368 N N . LEU A 1 285 ? -14.466 -7.575 21.389 1.00 85.94 285 LEU A N 1
ATOM 2369 C CA . LEU A 1 285 ? -14.458 -7.938 22.799 1.00 85.94 285 LEU A CA 1
ATOM 2370 C C . LEU A 1 285 ? -15.447 -9.076 23.073 1.00 85.94 285 LEU A C 1
ATOM 2372 O O . LEU A 1 285 ? -16.628 -9.001 22.729 1.00 85.94 285 LEU A O 1
ATOM 2376 N N . VAL A 1 286 ? -14.967 -10.123 23.738 1.00 87.44 286 VAL A N 1
ATOM 2377 C CA . VAL A 1 286 ? -15.767 -11.293 24.107 1.00 87.44 286 VAL A CA 1
ATOM 2378 C C . VAL A 1 286 ? -15.645 -11.595 25.595 1.00 87.44 286 VAL A C 1
ATOM 2380 O O . VAL A 1 286 ? -14.632 -11.293 26.223 1.00 87.44 286 VAL A O 1
ATOM 2383 N N . GLU A 1 287 ? -16.658 -12.244 26.161 1.00 86.94 287 GLU A N 1
ATOM 2384 C CA . GLU A 1 287 ? -16.589 -12.810 27.507 1.00 86.94 287 GLU A CA 1
ATOM 2385 C C . GLU A 1 287 ? -16.989 -14.287 27.512 1.00 86.94 287 GLU A C 1
ATOM 2387 O O . GLU A 1 287 ? -17.852 -14.737 26.752 1.00 86.94 287 GLU A O 1
ATOM 2392 N N . SER A 1 288 ? -16.364 -15.046 28.411 1.00 85.94 288 SER A N 1
ATOM 2393 C CA . SER A 1 288 ? -16.753 -16.422 28.701 1.00 85.94 288 SER A CA 1
ATOM 2394 C C . SER A 1 288 ? -17.897 -16.427 29.713 1.00 85.94 288 SER A C 1
ATOM 2396 O O . SER A 1 288 ? -17.781 -15.881 30.811 1.00 85.94 288 SER A O 1
ATOM 2398 N N . LYS A 1 289 ? -19.011 -17.060 29.353 1.00 85.94 289 LYS A N 1
ATOM 2399 C CA . LYS A 1 289 ? -20.172 -17.283 30.215 1.00 85.94 289 LYS A CA 1
ATOM 2400 C C . LYS A 1 289 ? -20.462 -18.765 30.341 1.00 85.94 289 LYS A C 1
ATOM 2402 O O . LYS A 1 289 ? -20.257 -19.537 29.417 1.00 85.94 289 LYS A O 1
ATOM 2407 N N . VAL A 1 290 ? -21.047 -19.161 31.464 1.00 84.06 290 VAL A N 1
ATOM 2408 C CA . VAL A 1 290 ? -21.650 -20.491 31.590 1.00 84.06 290 VAL A CA 1
ATOM 2409 C C . VAL A 1 290 ? -23.112 -20.398 31.178 1.00 84.06 290 VAL A C 1
ATOM 2411 O O . VAL A 1 290 ? -23.885 -19.610 31.734 1.00 84.06 290 VAL A O 1
ATOM 2414 N N . ASN A 1 291 ? -23.508 -21.212 30.205 1.00 81.81 291 ASN A N 1
ATOM 2415 C CA . ASN A 1 291 ? -24.906 -21.351 29.841 1.00 81.81 291 ASN A CA 1
ATOM 2416 C C . ASN A 1 291 ? -25.665 -21.975 31.020 1.00 81.81 291 ASN A C 1
ATOM 2418 O O . ASN A 1 291 ? -25.472 -23.141 31.355 1.00 81.81 291 ASN A O 1
ATOM 2422 N N . LYS A 1 292 ? -26.567 -21.202 31.634 1.00 84.94 292 LYS A N 1
ATOM 2423 C CA . LYS A 1 292 ? -27.318 -21.622 32.828 1.00 84.94 292 LYS A CA 1
ATOM 2424 C C . LYS A 1 292 ? -28.185 -22.869 32.619 1.00 84.94 292 LYS A C 1
ATOM 2426 O O . LYS A 1 292 ? -28.527 -23.514 33.601 1.00 84.94 292 LYS A O 1
ATOM 2431 N N . LYS A 1 293 ? -28.563 -23.192 31.376 1.00 83.31 293 LYS A N 1
ATOM 2432 C CA . LYS A 1 293 ? -29.394 -24.364 31.052 1.00 83.31 293 LYS A CA 1
ATOM 2433 C C . LYS A 1 293 ? -28.569 -25.624 30.814 1.00 83.31 293 LYS A C 1
ATOM 2435 O O . LYS A 1 293 ? -29.020 -26.707 31.157 1.00 83.31 293 LYS A O 1
ATOM 2440 N N . THR A 1 294 ? -27.393 -25.497 30.203 1.00 85.25 294 THR A N 1
ATOM 2441 C CA . THR A 1 294 ? -26.580 -26.656 29.795 1.00 85.25 294 THR A CA 1
ATOM 2442 C C . THR A 1 294 ? -25.347 -26.874 30.667 1.00 85.25 294 THR A C 1
ATOM 2444 O O . THR A 1 294 ? -24.680 -27.892 30.514 1.00 85.25 294 THR A O 1
ATOM 2447 N N . GLY A 1 295 ? -25.002 -25.920 31.539 1.00 86.44 295 GLY A N 1
ATOM 2448 C CA . GLY A 1 295 ? -23.779 -25.940 32.348 1.00 86.44 295 GLY A CA 1
ATOM 2449 C C . GLY A 1 295 ? -22.487 -25.790 31.537 1.00 86.44 295 GLY A C 1
ATOM 2450 O O . GLY A 1 295 ? -21.402 -25.814 32.107 1.00 86.44 295 GLY A O 1
ATOM 2451 N N . LYS A 1 296 ? -22.578 -25.632 30.210 1.00 86.62 296 LYS A N 1
ATOM 2452 C CA . LYS A 1 296 ? -21.419 -25.541 29.318 1.00 86.62 296 LYS A CA 1
ATOM 2453 C C . LYS A 1 296 ? -20.915 -24.107 29.211 1.00 86.62 296 LYS A C 1
ATOM 2455 O O . LYS A 1 296 ? -21.708 -23.164 29.179 1.00 86.62 296 LYS A O 1
ATOM 2460 N N . SER A 1 297 ? -19.595 -23.964 29.113 1.00 84.00 297 SER A N 1
ATOM 2461 C CA . SER A 1 297 ? -18.960 -22.694 28.769 1.00 84.00 297 SER A CA 1
ATOM 2462 C C . SER A 1 297 ? -19.360 -22.267 27.353 1.00 84.00 297 SER A C 1
ATOM 2464 O O . SER A 1 297 ? -19.428 -23.096 26.444 1.00 84.00 297 SER A O 1
ATOM 2466 N N . MET A 1 298 ? -19.649 -20.984 27.178 1.00 85.12 298 MET A N 1
ATOM 2467 C CA . MET A 1 298 ? -19.965 -20.339 25.912 1.00 85.12 298 MET A CA 1
ATOM 2468 C C . MET A 1 298 ? -19.282 -18.977 25.852 1.00 85.12 298 MET A C 1
ATOM 2470 O O . MET A 1 298 ? -19.182 -18.280 26.858 1.00 85.12 298 MET A O 1
ATOM 2474 N N . ILE A 1 299 ? -18.843 -18.581 24.665 1.00 85.56 299 ILE A N 1
ATOM 2475 C CA . ILE A 1 299 ? -18.281 -17.254 24.426 1.00 85.56 299 ILE A CA 1
ATOM 2476 C C . ILE A 1 299 ? -19.400 -16.374 23.876 1.00 85.56 299 ILE A C 1
ATOM 2478 O O . ILE A 1 299 ? -20.142 -16.799 22.988 1.00 85.56 299 ILE A O 1
ATOM 2482 N N . VAL A 1 300 ? -19.546 -15.169 24.419 1.00 85.88 300 VAL A N 1
ATOM 2483 C CA . VAL A 1 300 ? -20.491 -14.168 23.914 1.00 85.88 300 VAL A CA 1
ATOM 2484 C C . VAL A 1 300 ? -19.755 -12.890 23.555 1.00 85.88 300 VAL A C 1
ATOM 2486 O O . VAL A 1 300 ? -18.770 -12.532 24.197 1.00 85.88 300 VAL A O 1
ATOM 2489 N N . LEU A 1 301 ? -20.252 -12.207 22.529 1.00 86.06 301 LEU A N 1
ATOM 2490 C CA . LEU A 1 301 ? -19.763 -10.891 22.149 1.00 86.06 301 LEU A CA 1
ATOM 2491 C C . LEU A 1 301 ? -20.247 -9.884 23.194 1.00 86.06 301 LEU A C 1
ATOM 2493 O O . LEU A 1 301 ? -21.418 -9.915 23.593 1.00 86.06 301 LEU A O 1
ATOM 2497 N N . LEU A 1 302 ? -19.349 -9.026 23.666 1.00 82.06 302 LEU A N 1
ATOM 2498 C CA . LEU A 1 302 ? -19.726 -7.927 24.542 1.00 82.06 302 LEU A CA 1
ATOM 2499 C C . LEU A 1 302 ? -20.487 -6.861 23.735 1.00 82.06 302 LEU A C 1
ATOM 2501 O O . LEU A 1 302 ? -20.233 -6.715 22.539 1.00 82.06 302 LEU A O 1
ATOM 2505 N N . PRO A 1 303 ? -21.434 -6.129 24.352 1.00 72.94 303 PRO A N 1
ATOM 2506 C CA . PRO A 1 303 ? -22.161 -5.074 23.656 1.00 72.94 303 PRO A CA 1
ATOM 2507 C C . PRO A 1 303 ? -21.197 -4.043 23.065 1.00 72.94 303 PRO A C 1
ATOM 2509 O O . PRO A 1 303 ? -20.343 -3.522 23.782 1.00 72.94 303 PRO A O 1
ATOM 2512 N N . THR A 1 304 ? -21.362 -3.736 21.783 1.00 78.62 304 THR A N 1
ATOM 2513 C CA . THR A 1 304 ? -20.642 -2.666 21.091 1.00 78.62 304 THR A CA 1
ATOM 2514 C C . THR A 1 304 ? -21.492 -1.399 21.085 1.00 78.62 304 THR A C 1
ATOM 2516 O O . THR A 1 304 ? -22.720 -1.452 20.972 1.00 78.62 304 THR A O 1
ATOM 2519 N N . THR A 1 305 ? -20.860 -0.237 21.248 1.00 83.50 305 THR A N 1
ATOM 2520 C CA . THR A 1 305 ? -21.535 1.033 20.959 1.00 83.50 305 THR A CA 1
ATOM 2521 C C . THR A 1 305 ? -21.564 1.267 19.449 1.00 83.50 305 THR A C 1
ATOM 2523 O O . THR A 1 305 ? -20.765 0.686 18.716 1.00 83.50 305 THR A O 1
ATOM 2526 N N . ALA A 1 306 ? -22.440 2.158 18.974 1.00 80.25 306 ALA A N 1
ATOM 2527 C CA . ALA A 1 306 ? -22.405 2.592 17.574 1.00 80.25 306 ALA A CA 1
ATOM 2528 C C . ALA A 1 306 ? -21.020 3.145 17.187 1.00 80.25 306 ALA A C 1
ATOM 2530 O O . ALA A 1 306 ? -20.533 2.877 16.103 1.00 80.25 306 ALA A O 1
ATOM 2531 N N . LEU A 1 307 ? -20.337 3.828 18.113 1.00 83.19 307 LEU A N 1
ATOM 2532 C CA . LEU A 1 307 ? -18.991 4.347 17.877 1.00 83.19 307 LEU A CA 1
ATOM 2533 C C . LEU A 1 307 ? -17.937 3.236 17.723 1.00 83.19 307 LEU A C 1
ATOM 2535 O O . LEU A 1 307 ? -17.014 3.389 16.929 1.00 83.19 307 LEU A O 1
ATOM 2539 N N . ASP A 1 308 ? -18.058 2.136 18.475 1.00 85.75 308 ASP A N 1
ATOM 2540 C CA . ASP A 1 308 ? -17.149 0.989 18.336 1.00 85.75 308 ASP A CA 1
ATOM 2541 C C . ASP A 1 308 ? -17.373 0.271 16.998 1.00 85.75 308 ASP A C 1
ATOM 2543 O O . ASP A 1 308 ? -16.414 -0.171 16.370 1.00 85.75 308 ASP A O 1
ATOM 2547 N N . TYR A 1 309 ? -18.630 0.201 16.548 1.00 84.19 309 TYR A N 1
ATOM 2548 C CA . TYR A 1 309 ? -18.985 -0.306 15.224 1.00 84.19 309 TYR A CA 1
ATOM 2549 C C . TYR A 1 309 ? -18.391 0.577 14.114 1.00 84.19 309 TYR A C 1
ATOM 2551 O O . TYR A 1 309 ? -17.606 0.085 13.309 1.00 84.19 309 TYR A O 1
ATOM 2559 N N . ASP A 1 310 ? -18.647 1.891 14.145 1.00 84.81 310 ASP A N 1
ATOM 2560 C CA . ASP A 1 310 ? -18.106 2.864 13.182 1.00 84.81 310 ASP A CA 1
ATOM 2561 C C . ASP A 1 310 ? -16.574 2.790 13.074 1.00 84.81 310 ASP A C 1
ATOM 2563 O O . ASP A 1 310 ? -15.991 2.919 11.994 1.00 84.81 310 ASP A O 1
ATOM 2567 N N . GLN A 1 311 ? -15.898 2.613 14.213 1.00 88.69 311 GLN A N 1
ATOM 2568 C CA . GLN A 1 311 ? -14.446 2.485 14.262 1.00 88.69 311 GLN A CA 1
ATOM 2569 C C . GLN A 1 311 ? -13.959 1.199 13.576 1.00 88.69 311 GLN A C 1
ATOM 2571 O O . GLN A 1 311 ? -12.946 1.247 12.876 1.00 88.69 311 GLN A O 1
ATOM 2576 N N . GLU A 1 312 ? -14.642 0.071 13.772 1.00 90.38 312 GLU A N 1
ATOM 2577 C CA . GLU A 1 312 ? -14.269 -1.211 13.163 1.00 90.38 312 GLU A CA 1
ATOM 2578 C C . GLU A 1 312 ? -14.576 -1.249 11.657 1.00 90.38 312 GLU A C 1
ATOM 2580 O O . GLU A 1 312 ? -13.771 -1.775 10.891 1.00 90.38 312 GLU A O 1
ATOM 2585 N N . GLU A 1 313 ? -15.654 -0.611 11.204 1.00 86.81 313 GLU A N 1
ATOM 2586 C CA . GLU A 1 313 ? -15.941 -0.418 9.773 1.00 86.81 313 GLU A CA 1
ATOM 2587 C C . GLU A 1 313 ? -14.870 0.452 9.098 1.00 86.81 313 GLU A C 1
ATOM 2589 O O . GLU A 1 313 ? -14.340 0.113 8.038 1.00 86.81 313 GLU A O 1
ATOM 2594 N N . LEU A 1 314 ? -14.441 1.542 9.754 1.00 87.12 314 LEU A N 1
ATOM 2595 C CA . LEU A 1 314 ? -13.297 2.339 9.295 1.00 87.12 314 LEU A CA 1
ATOM 2596 C C . LEU A 1 314 ? -12.024 1.485 9.184 1.00 87.12 314 LEU A C 1
ATOM 2598 O O . LEU A 1 314 ? -11.247 1.650 8.235 1.00 87.12 314 LEU A O 1
ATOM 2602 N N . THR A 1 315 ? -11.784 0.604 10.157 1.00 90.75 315 THR A N 1
ATOM 2603 C CA . THR A 1 315 ? -10.668 -0.347 10.137 1.00 90.75 315 THR A CA 1
ATOM 2604 C C . THR A 1 315 ? -10.751 -1.269 8.924 1.00 90.75 315 THR A C 1
ATOM 2606 O O . THR A 1 315 ? -9.764 -1.373 8.190 1.00 90.75 315 THR A O 1
ATOM 2609 N N . ALA A 1 316 ? -11.906 -1.881 8.671 1.00 90.44 316 ALA A N 1
ATOM 2610 C CA . ALA A 1 316 ? -12.105 -2.782 7.543 1.00 90.44 316 ALA A CA 1
ATOM 2611 C C . ALA A 1 316 ? -11.969 -2.080 6.189 1.00 90.44 316 ALA A C 1
ATOM 2613 O O . ALA A 1 316 ? -11.196 -2.536 5.348 1.00 90.44 316 ALA A O 1
ATOM 2614 N N . ASP A 1 317 ? -12.593 -0.918 6.005 1.00 86.06 317 ASP A N 1
ATOM 2615 C CA . ASP A 1 317 ? -12.554 -0.164 4.745 1.00 86.06 317 ASP A CA 1
ATOM 2616 C C . ASP A 1 317 ? -11.169 0.382 4.401 1.00 86.06 317 ASP A C 1
ATOM 2618 O O . ASP A 1 317 ? -10.701 0.304 3.254 1.00 86.06 317 ASP A O 1
ATOM 2622 N N . SER A 1 318 ? -10.493 0.968 5.393 1.00 85.94 318 SER A N 1
ATOM 2623 C CA . SER A 1 318 ? -9.137 1.479 5.187 1.00 85.94 318 SER A CA 1
ATOM 2624 C C . SER A 1 318 ? -8.156 0.337 4.921 1.00 85.94 318 SER A C 1
ATOM 2626 O O . SER A 1 318 ? -7.323 0.447 4.018 1.00 85.94 318 SER A O 1
ATOM 2628 N N . GLY A 1 319 ? -8.308 -0.786 5.631 1.00 90.06 319 GLY A N 1
ATOM 2629 C CA . GLY A 1 319 ? -7.517 -1.985 5.399 1.00 90.06 319 GLY A CA 1
ATOM 2630 C C . GLY A 1 319 ? -7.772 -2.611 4.025 1.00 90.06 319 GLY A C 1
ATOM 2631 O O . GLY A 1 319 ? -6.818 -2.920 3.315 1.00 90.06 319 GLY A O 1
ATOM 2632 N N . ALA A 1 320 ? -9.031 -2.738 3.600 1.00 89.94 320 ALA A N 1
ATOM 2633 C CA . ALA A 1 320 ? -9.401 -3.293 2.299 1.00 89.94 320 ALA A CA 1
ATOM 2634 C C . ALA A 1 320 ? -8.844 -2.453 1.150 1.00 89.94 320 ALA A C 1
ATOM 2636 O O . ALA A 1 320 ? -8.261 -2.991 0.209 1.00 89.94 320 ALA A O 1
ATOM 2637 N N . THR A 1 321 ? -8.945 -1.123 1.256 1.00 85.00 321 THR A N 1
ATOM 2638 C CA . THR A 1 321 ? -8.359 -0.198 0.274 1.00 85.00 321 THR A CA 1
ATOM 2639 C C . THR A 1 321 ? -6.867 -0.472 0.094 1.00 85.00 321 THR A C 1
ATOM 2641 O O . THR A 1 321 ? -6.389 -0.570 -1.036 1.00 85.00 321 THR A O 1
ATOM 2644 N N . ARG A 1 322 ? -6.141 -0.650 1.199 1.00 86.06 322 ARG A N 1
ATOM 2645 C CA . ARG A 1 322 ? -4.711 -0.959 1.184 1.00 86.06 322 ARG A CA 1
ATOM 2646 C C . ARG A 1 322 ? -4.394 -2.326 0.605 1.00 86.06 322 ARG A C 1
ATOM 2648 O O . ARG A 1 322 ? -3.488 -2.417 -0.219 1.00 86.06 322 ARG A O 1
ATOM 2655 N N . VAL A 1 323 ? -5.143 -3.364 0.985 1.00 89.88 323 VAL A N 1
ATOM 2656 C CA . VAL A 1 323 ? -5.007 -4.709 0.400 1.00 89.88 323 VAL A CA 1
ATOM 2657 C C . VAL A 1 323 ? -5.120 -4.615 -1.121 1.00 89.88 323 VAL A C 1
ATOM 2659 O O . VAL A 1 323 ? -4.206 -5.023 -1.830 1.00 89.88 323 VAL A O 1
ATOM 2662 N N . LEU A 1 324 ? -6.184 -3.993 -1.630 1.00 86.50 324 LEU A N 1
ATOM 2663 C CA . LEU A 1 324 ? -6.414 -3.875 -3.069 1.00 86.50 324 LEU A CA 1
ATOM 2664 C C . LEU A 1 324 ? -5.328 -3.067 -3.783 1.00 86.50 324 LEU A C 1
ATOM 2666 O O . LEU A 1 324 ? -4.817 -3.521 -4.806 1.00 86.50 324 LEU A O 1
ATOM 2670 N N . VAL A 1 325 ? -4.924 -1.916 -3.235 1.00 81.75 325 VAL A N 1
ATOM 2671 C CA . VAL A 1 325 ? -3.861 -1.089 -3.831 1.00 81.75 325 VAL A CA 1
ATOM 2672 C C . VAL A 1 325 ? -2.540 -1.856 -3.908 1.00 81.75 325 VAL A C 1
ATOM 2674 O O . VAL A 1 325 ? -1.875 -1.818 -4.946 1.00 81.75 325 VAL A O 1
ATOM 2677 N N . LYS A 1 326 ? -2.182 -2.610 -2.861 1.00 82.56 326 LYS A N 1
ATOM 2678 C CA . LYS A 1 326 ? -0.982 -3.461 -2.853 1.00 82.56 326 LYS A CA 1
ATOM 2679 C C . LYS A 1 326 ? -1.047 -4.578 -3.896 1.00 82.56 326 LYS A C 1
ATOM 2681 O O . LYS A 1 326 ? -0.019 -4.911 -4.473 1.00 82.56 326 LYS A O 1
ATOM 2686 N N . LEU A 1 327 ? -2.243 -5.077 -4.203 1.00 83.94 327 LEU A N 1
ATOM 2687 C CA . LEU A 1 327 ? -2.490 -6.054 -5.270 1.00 83.94 327 LEU A CA 1
ATOM 2688 C C . LEU A 1 327 ? -2.617 -5.418 -6.669 1.00 83.94 327 LEU A C 1
ATOM 2690 O O . LEU A 1 327 ? -2.865 -6.116 -7.654 1.00 83.94 327 LEU A O 1
ATOM 2694 N N . GLY A 1 328 ? -2.420 -4.101 -6.797 1.00 79.88 328 GLY A N 1
ATOM 2695 C CA . GLY A 1 328 ? -2.517 -3.383 -8.074 1.00 79.88 328 GLY A CA 1
ATOM 2696 C C . GLY A 1 328 ? -3.954 -3.147 -8.532 1.00 79.88 328 GLY A C 1
ATOM 2697 O O . GLY A 1 328 ? -4.184 -2.814 -9.692 1.00 79.88 328 GLY A O 1
ATOM 2698 N N . ILE A 1 329 ? -4.923 -3.306 -7.631 1.00 80.12 329 ILE A N 1
ATOM 2699 C CA . ILE A 1 329 ? -6.334 -3.046 -7.886 1.00 80.12 329 ILE A CA 1
ATOM 2700 C C . ILE A 1 329 ? -6.676 -1.664 -7.353 1.00 80.12 329 ILE A C 1
ATOM 2702 O O . ILE A 1 329 ? -6.467 -1.329 -6.184 1.00 80.12 329 ILE A O 1
ATOM 2706 N N . ARG A 1 330 ? -7.234 -0.825 -8.221 1.00 75.19 330 ARG A N 1
ATOM 2707 C CA . ARG A 1 330 ? -7.646 0.511 -7.812 1.00 75.19 330 ARG A CA 1
ATOM 2708 C C . ARG A 1 330 ? -8.889 0.434 -6.932 1.00 75.19 330 ARG A C 1
ATOM 2710 O O . ARG A 1 330 ? -9.993 0.259 -7.439 1.00 75.19 330 ARG A O 1
ATOM 2717 N N . SER A 1 331 ? -8.719 0.753 -5.656 1.00 72.44 331 SER A N 1
ATOM 2718 C CA . SER A 1 331 ? -9.807 1.031 -4.722 1.00 72.44 331 SER A CA 1
ATOM 2719 C C . SER A 1 331 ? -9.715 2.451 -4.180 1.00 72.44 331 SER A C 1
ATOM 2721 O O . SER A 1 331 ? -8.636 3.038 -4.134 1.00 72.44 331 SER A O 1
ATOM 2723 N N . THR A 1 332 ? -10.847 3.034 -3.789 1.00 64.56 332 THR A N 1
ATOM 2724 C CA . THR A 1 332 ? -10.849 4.314 -3.076 1.00 64.56 332 THR A CA 1
ATOM 2725 C C . THR A 1 332 ? -11.631 4.184 -1.790 1.00 64.56 332 THR A C 1
ATOM 2727 O O . THR A 1 332 ? -12.792 3.787 -1.830 1.00 64.56 332 THR A O 1
ATOM 2730 N N . PHE A 1 333 ? -11.048 4.669 -0.699 1.00 63.97 333 PHE A N 1
ATOM 2731 C CA . PHE A 1 333 ? -11.692 4.748 0.610 1.00 63.97 333 PHE A CA 1
ATOM 2732 C C . PHE A 1 333 ? -13.072 5.440 0.559 1.00 63.97 333 PHE A C 1
ATOM 2734 O O . PHE A 1 333 ? -14.041 4.996 1.162 1.00 63.97 333 PHE A O 1
ATOM 2741 N N . GLY A 1 334 ? -13.209 6.495 -0.254 1.00 58.16 334 GLY A N 1
ATOM 2742 C CA . GLY A 1 334 ? -14.481 7.200 -0.444 1.00 58.16 334 GLY A CA 1
ATOM 2743 C C . GLY A 1 334 ? -15.545 6.449 -1.256 1.00 58.16 334 GLY A C 1
ATOM 2744 O O . GLY A 1 334 ? -16.637 6.986 -1.409 1.00 58.16 334 GLY A O 1
ATOM 2745 N N . ALA A 1 335 ? -15.242 5.279 -1.827 1.00 56.62 335 ALA A N 1
ATOM 2746 C CA . ALA A 1 335 ? -16.239 4.420 -2.472 1.00 56.62 335 ALA A CA 1
ATOM 2747 C C . ALA A 1 335 ? -16.920 3.485 -1.460 1.00 56.62 335 ALA A C 1
ATOM 2749 O O . ALA A 1 335 ? -18.090 3.184 -1.651 1.00 56.62 335 ALA A O 1
ATOM 2750 N N . SER A 1 336 ? -16.236 3.123 -0.371 1.00 58.84 336 SER A N 1
ATOM 2751 C CA . SER A 1 336 ? -16.806 2.342 0.736 1.00 58.84 336 SER A CA 1
ATOM 2752 C C . SER A 1 336 ? -17.560 3.228 1.732 1.00 58.84 336 SER A C 1
ATOM 2754 O O . SER A 1 336 ? -18.705 2.951 2.065 1.00 58.84 336 SER A O 1
ATOM 2756 N N . VAL A 1 337 ? -17.015 4.414 2.062 1.00 55.19 337 VAL A N 1
ATOM 2757 C CA . VAL A 1 337 ? -17.707 5.417 2.909 1.00 55.19 337 VAL A CA 1
ATOM 2758 C C . VAL A 1 337 ? -19.068 5.841 2.339 1.00 55.19 337 VAL A C 1
ATOM 2760 O O . VAL A 1 337 ? -19.958 6.225 3.088 1.00 55.19 337 VAL A O 1
ATOM 2763 N N . ARG A 1 338 ? -19.239 5.781 1.014 1.00 53.44 338 ARG A N 1
ATOM 2764 C CA . ARG A 1 338 ? -20.503 6.083 0.327 1.00 53.44 338 ARG A CA 1
ATOM 2765 C C . ARG A 1 338 ? -21.653 5.148 0.711 1.00 53.44 338 ARG A C 1
ATOM 2767 O O . ARG A 1 338 ? -22.794 5.573 0.628 1.00 53.44 338 ARG A O 1
ATOM 2774 N N . TYR A 1 339 ? -21.348 3.914 1.104 1.00 50.69 339 TYR A N 1
ATOM 2775 C CA . TYR A 1 339 ? -22.328 2.942 1.589 1.00 50.69 339 TYR A CA 1
ATOM 2776 C C . TYR A 1 339 ? -22.632 3.137 3.087 1.00 50.69 339 TYR A C 1
ATOM 2778 O O . TYR A 1 339 ? -23.675 2.737 3.589 1.00 50.69 339 TYR A O 1
ATOM 2786 N N . ASN A 1 340 ? -21.748 3.843 3.794 1.00 54.19 340 ASN A N 1
ATOM 2787 C CA . ASN A 1 340 ? -21.821 4.097 5.228 1.00 54.19 340 ASN A CA 1
ATOM 2788 C C . ASN A 1 340 ? -22.567 5.407 5.547 1.00 54.19 340 ASN A C 1
ATOM 2790 O O . ASN A 1 340 ? -22.060 6.252 6.293 1.00 54.19 340 ASN A O 1
ATOM 2794 N N . ASP A 1 341 ? -23.782 5.578 5.005 1.00 47.62 341 ASP A N 1
ATOM 2795 C CA . ASP A 1 341 ? -24.624 6.781 5.193 1.00 47.62 341 ASP A CA 1
ATOM 2796 C C . ASP A 1 341 ? -24.996 7.016 6.686 1.00 47.62 341 ASP A C 1
ATOM 2798 O O . ASP A 1 341 ? -25.392 8.116 7.077 1.00 47.62 341 ASP A O 1
ATOM 2802 N N . GLY A 1 342 ? -24.776 6.018 7.560 1.00 52.03 342 GLY A N 1
ATOM 2803 C CA . GLY A 1 342 ? -24.984 6.093 9.015 1.00 52.03 342 GLY A CA 1
ATOM 2804 C C . GLY A 1 342 ? -23.741 6.317 9.902 1.00 52.03 342 GLY A C 1
ATOM 2805 O O . GLY A 1 342 ? -23.881 6.880 10.988 1.00 52.03 342 GLY A O 1
ATOM 2806 N N . TYR A 1 343 ? -22.527 5.945 9.475 1.00 58.44 343 TYR A N 1
ATOM 2807 C CA . TYR A 1 343 ? -21.466 5.499 10.414 1.00 58.44 343 TYR A CA 1
ATOM 2808 C C . TYR A 1 343 ? -20.259 6.430 10.577 1.00 58.44 343 TYR A C 1
ATOM 2810 O O . TYR A 1 343 ? -19.147 6.011 10.887 1.00 58.44 343 TYR A O 1
ATOM 2818 N N . SER A 1 344 ? -20.410 7.723 10.294 1.00 61.69 344 SER A N 1
ATOM 2819 C CA . SER A 1 344 ? -19.223 8.587 10.272 1.00 61.69 344 SER A CA 1
ATOM 2820 C C . SER A 1 344 ? -19.403 10.007 10.791 1.00 61.69 344 SER A C 1
ATOM 2822 O O . SER A 1 344 ? -18.417 10.711 11.031 1.00 61.69 344 SER A O 1
ATOM 2824 N N . THR A 1 345 ? -20.637 10.435 11.059 1.00 66.00 345 THR A N 1
ATOM 2825 C CA . THR A 1 345 ? -20.894 11.773 11.611 1.00 66.00 345 THR A CA 1
ATOM 2826 C C . THR A 1 345 ? -20.450 11.898 13.068 1.00 66.00 345 THR A C 1
ATOM 2828 O O . THR A 1 345 ? -19.883 12.934 13.433 1.00 66.00 345 THR A O 1
ATOM 2831 N N . GLU A 1 346 ? -20.641 10.853 13.879 1.00 77.88 346 GLU A N 1
ATOM 2832 C CA . GLU A 1 346 ? -20.167 10.818 15.265 1.00 77.88 346 GLU A CA 1
ATOM 2833 C C . GLU A 1 346 ? -18.673 10.502 15.345 1.00 77.88 346 GLU A C 1
ATOM 2835 O O . GLU A 1 346 ? -17.947 11.241 16.010 1.00 77.88 346 GLU A O 1
ATOM 2840 N N . LEU A 1 347 ? -18.169 9.515 14.592 1.00 82.75 347 LEU A N 1
ATOM 2841 C CA . LEU A 1 347 ? -16.742 9.166 14.593 1.00 82.75 347 LEU A CA 1
ATOM 2842 C C . LEU A 1 347 ? -15.833 10.363 14.247 1.00 82.75 347 LEU A C 1
ATOM 2844 O O . LEU A 1 347 ? -14.789 10.549 14.872 1.00 82.75 347 LEU A O 1
ATOM 2848 N N . ILE A 1 348 ? -16.250 11.257 13.337 1.00 85.25 348 ILE A N 1
ATOM 2849 C CA . ILE A 1 348 ? -15.512 12.496 13.013 1.00 85.25 348 ILE A CA 1
ATOM 2850 C C . ILE A 1 348 ? -15.266 13.396 14.238 1.00 85.25 348 ILE A C 1
ATOM 2852 O O . ILE A 1 348 ? -14.284 14.148 14.270 1.00 85.25 348 ILE A O 1
ATOM 2856 N N . LYS A 1 349 ? -16.145 13.355 15.243 1.00 86.50 349 LYS A N 1
ATOM 2857 C CA . LYS A 1 349 ? -16.008 14.145 16.477 1.00 86.50 349 LYS A CA 1
ATOM 2858 C C . LYS A 1 349 ? -14.974 13.549 17.440 1.00 86.50 349 LYS A C 1
ATOM 2860 O O . LYS A 1 349 ? -14.565 14.242 18.371 1.00 86.50 349 LYS A O 1
ATOM 2865 N N . HIS A 1 350 ? -14.515 12.325 17.174 1.00 89.25 350 HIS A N 1
ATOM 2866 C CA . HIS A 1 350 ? -13.561 11.547 17.962 1.00 89.25 350 HIS A CA 1
ATOM 2867 C C . HIS A 1 350 ? -12.261 11.304 17.170 1.00 89.25 350 HIS A C 1
ATOM 2869 O O . HIS A 1 350 ? -12.012 10.201 16.674 1.00 89.25 350 HIS A O 1
ATOM 2875 N N . PRO A 1 351 ? -11.399 12.327 16.999 1.00 90.00 351 PRO A N 1
ATOM 2876 C CA . PRO A 1 351 ? -10.190 12.222 16.179 1.00 90.00 351 PRO A CA 1
ATOM 2877 C C . PRO A 1 351 ? -9.200 11.154 16.668 1.00 90.00 351 PRO A C 1
ATOM 2879 O O . PRO A 1 351 ? -8.412 10.643 15.877 1.00 90.00 351 PRO A O 1
ATOM 2882 N N . GLU A 1 352 ? -9.216 10.820 17.956 1.00 90.44 352 GLU A N 1
ATOM 2883 C CA . GLU A 1 352 ? -8.435 9.731 18.538 1.00 90.44 352 GLU A CA 1
ATOM 2884 C C . GLU A 1 352 ? -8.895 8.363 18.031 1.00 90.44 352 GLU A C 1
ATOM 2886 O O . GLU A 1 352 ? -8.057 7.582 17.586 1.00 90.44 352 GLU A O 1
ATOM 2891 N N . ARG A 1 353 ? -10.212 8.137 17.994 1.00 89.31 353 ARG A N 1
ATOM 2892 C CA . ARG A 1 353 ? -10.847 6.910 17.499 1.00 89.31 353 ARG A CA 1
ATOM 2893 C C . ARG A 1 353 ? -10.684 6.769 15.988 1.00 89.31 353 ARG A C 1
ATOM 2895 O O . ARG A 1 353 ? -10.388 5.684 15.506 1.00 89.31 353 ARG A O 1
ATOM 2902 N N . LEU A 1 354 ? -10.774 7.877 15.243 1.00 88.00 354 LEU A N 1
ATOM 2903 C CA . LEU A 1 354 ? -10.466 7.905 13.806 1.00 88.00 354 LEU A CA 1
ATOM 2904 C C . LEU A 1 354 ? -9.042 7.427 13.510 1.00 88.00 354 LEU A C 1
ATOM 2906 O O . LEU A 1 354 ? -8.817 6.655 12.582 1.00 88.00 354 LEU A O 1
ATOM 2910 N N . VAL A 1 355 ? -8.063 7.934 14.263 1.00 89.06 355 VAL A N 1
ATOM 2911 C CA . VAL A 1 355 ? -6.660 7.564 14.050 1.00 89.06 355 VAL A CA 1
ATOM 2912 C C . VAL A 1 355 ? -6.412 6.128 14.483 1.00 89.06 355 VAL A C 1
ATOM 2914 O O . VAL A 1 355 ? -5.690 5.426 13.787 1.00 89.06 355 VAL A O 1
ATOM 2917 N N . GLU A 1 356 ? -7.019 5.685 15.581 1.00 89.81 356 GLU A N 1
ATOM 2918 C CA . GLU A 1 356 ? -6.927 4.300 16.038 1.00 89.81 356 GLU A CA 1
ATOM 2919 C C . GLU A 1 356 ? -7.542 3.323 15.028 1.00 89.81 356 GLU A C 1
ATOM 2921 O O . GLU A 1 356 ? -6.879 2.371 14.639 1.00 89.81 356 GLU A O 1
ATOM 2926 N N . GLY A 1 357 ? -8.757 3.578 14.531 1.00 89.44 357 GLY A N 1
ATOM 2927 C CA . GLY A 1 357 ? -9.388 2.746 13.500 1.00 89.44 357 GLY A CA 1
ATOM 2928 C C . GLY A 1 357 ? -8.547 2.663 12.221 1.00 89.44 357 GLY A C 1
ATOM 2929 O O . GLY A 1 357 ? -8.384 1.589 11.647 1.00 89.44 357 GLY A O 1
ATOM 2930 N N . TYR A 1 358 ? -7.926 3.773 11.822 1.00 87.81 358 TYR A N 1
ATOM 2931 C CA . TYR A 1 358 ? -6.981 3.811 10.706 1.00 87.81 358 TYR A CA 1
ATOM 2932 C C . TYR A 1 358 ? -5.685 3.023 10.981 1.00 87.81 358 TYR A C 1
ATOM 2934 O O . TYR A 1 358 ? -5.230 2.275 10.120 1.00 87.81 358 TYR A O 1
ATOM 2942 N N . GLU A 1 359 ? -5.084 3.161 12.168 1.00 89.12 359 GLU A N 1
ATOM 2943 C CA . GLU A 1 359 ? -3.891 2.398 12.574 1.00 89.12 359 GLU A CA 1
ATOM 2944 C C . GLU A 1 359 ? -4.205 0.888 12.641 1.00 89.12 359 GLU A C 1
ATOM 2946 O O . GLU A 1 359 ? -3.442 0.077 12.116 1.00 89.12 359 GLU A O 1
ATOM 2951 N N . ASN A 1 360 ? -5.378 0.512 13.153 1.00 91.31 360 ASN A N 1
ATOM 2952 C CA . ASN A 1 360 ? -5.880 -0.864 13.140 1.00 91.31 360 ASN A CA 1
ATOM 2953 C C . ASN A 1 360 ? -6.110 -1.390 11.716 1.00 91.31 360 ASN A C 1
ATOM 2955 O O . ASN A 1 360 ? -5.849 -2.564 11.454 1.00 91.31 360 ASN A O 1
ATOM 2959 N N . GLY A 1 361 ? -6.567 -0.541 10.788 1.00 90.31 361 GLY A N 1
ATOM 2960 C CA . GLY A 1 361 ? -6.725 -0.888 9.372 1.00 90.31 361 GLY A CA 1
ATOM 2961 C C . GLY A 1 361 ? -5.394 -1.240 8.713 1.00 90.31 361 GLY A C 1
ATOM 2962 O O . GLY A 1 361 ? -5.310 -2.219 7.969 1.00 90.31 361 GLY A O 1
ATOM 2963 N N . ILE A 1 362 ? -4.324 -0.517 9.064 1.00 87.69 362 ILE A N 1
ATOM 2964 C CA . ILE A 1 362 ? -2.961 -0.870 8.651 1.00 87.69 362 ILE A CA 1
ATOM 2965 C C . ILE A 1 362 ? -2.604 -2.264 9.159 1.00 87.69 362 ILE A C 1
ATOM 2967 O O . ILE A 1 362 ? -2.250 -3.132 8.366 1.00 87.69 362 ILE A O 1
ATOM 2971 N N . GLU A 1 363 ? -2.740 -2.507 10.462 1.00 89.12 363 GLU A N 1
ATOM 2972 C CA . GLU A 1 363 ? -2.381 -3.801 11.041 1.00 89.12 363 GLU A CA 1
ATOM 2973 C C . GLU A 1 363 ? -3.202 -4.966 10.480 1.00 89.12 363 GLU A C 1
ATOM 2975 O O . GLU A 1 363 ? -2.657 -6.050 10.258 1.00 89.12 363 GLU A O 1
ATOM 2980 N N . GLY A 1 364 ? -4.500 -4.749 10.260 1.00 92.38 364 GLY A N 1
ATOM 2981 C CA . GLY A 1 364 ? -5.399 -5.727 9.661 1.00 92.38 364 GLY A CA 1
ATOM 2982 C C . GLY A 1 364 ? -5.007 -6.040 8.219 1.00 92.38 364 GLY A C 1
ATOM 2983 O O . GLY A 1 364 ? -4.857 -7.207 7.869 1.00 92.38 364 GLY A O 1
ATOM 2984 N N . SER A 1 365 ? -4.751 -5.016 7.402 1.00 92.06 365 SER A N 1
ATOM 2985 C CA . SER A 1 365 ? -4.294 -5.205 6.018 1.00 92.06 365 SER A CA 1
ATOM 2986 C C . SER A 1 365 ? -2.933 -5.895 5.926 1.00 92.06 365 SER A C 1
ATOM 2988 O O . SER A 1 365 ? -2.766 -6.794 5.108 1.00 92.06 365 SER A O 1
ATOM 2990 N N . ASP A 1 366 ? -1.977 -5.544 6.791 1.00 90.44 366 ASP A N 1
ATOM 2991 C CA . ASP A 1 366 ? -0.661 -6.179 6.826 1.00 90.44 366 ASP A CA 1
ATOM 2992 C C . ASP A 1 366 ? -0.780 -7.663 7.194 1.00 90.44 366 ASP A C 1
ATOM 2994 O O . ASP A 1 366 ? -0.044 -8.486 6.655 1.00 90.44 366 ASP A O 1
ATOM 2998 N N . TYR A 1 367 ? -1.695 -8.017 8.102 1.00 92.81 367 TYR A N 1
ATOM 2999 C CA . TYR A 1 367 ? -1.976 -9.410 8.452 1.00 92.81 367 TYR A CA 1
ATOM 3000 C C . TYR A 1 367 ? -2.561 -10.175 7.257 1.00 92.81 367 TYR A C 1
ATOM 3002 O O . TYR A 1 367 ? -2.043 -11.230 6.896 1.00 92.81 367 TYR A O 1
ATOM 3010 N N . VAL A 1 368 ? -3.579 -9.605 6.603 1.00 95.06 368 VAL A N 1
ATOM 3011 C CA . VAL A 1 368 ? -4.219 -10.182 5.408 1.00 95.06 368 VAL A CA 1
ATOM 3012 C C . VAL A 1 368 ? -3.208 -10.389 4.280 1.00 95.06 368 VAL A C 1
ATOM 3014 O O . VAL A 1 368 ? -3.137 -11.473 3.707 1.00 95.06 368 VAL A O 1
ATOM 3017 N N . LEU A 1 369 ? -2.386 -9.379 3.986 1.00 92.88 369 LEU A N 1
ATOM 3018 C CA . LEU A 1 369 ? -1.363 -9.451 2.942 1.00 92.88 369 LEU A CA 1
ATOM 3019 C C . LEU A 1 369 ? -0.234 -10.422 3.298 1.00 92.88 369 LEU A C 1
ATOM 3021 O O . LEU A 1 369 ? 0.251 -11.125 2.421 1.00 92.88 369 LEU A O 1
ATOM 3025 N N . THR A 1 370 ? 0.175 -10.493 4.569 1.00 92.50 370 THR A N 1
ATOM 3026 C CA . THR A 1 370 ? 1.183 -11.470 5.021 1.00 92.50 370 THR A CA 1
ATOM 3027 C C . THR A 1 370 ? 0.698 -12.891 4.753 1.00 92.50 370 THR A C 1
ATOM 3029 O O . THR A 1 370 ? 1.421 -13.681 4.152 1.00 92.50 370 THR A O 1
ATOM 3032 N N . ASN A 1 371 ? -0.541 -13.200 5.143 1.00 93.62 371 ASN A N 1
ATOM 3033 C CA . ASN A 1 371 ? -1.148 -14.504 4.891 1.00 93.62 371 ASN A CA 1
ATOM 3034 C C . ASN A 1 371 ? -1.251 -14.798 3.392 1.00 93.62 371 ASN A C 1
ATOM 3036 O O . ASN A 1 371 ? -0.880 -15.878 2.946 1.00 93.62 371 ASN A O 1
ATOM 3040 N N . PHE A 1 372 ? -1.691 -13.813 2.612 1.00 94.56 372 PHE A N 1
ATOM 3041 C CA . PHE A 1 372 ? -1.796 -13.916 1.164 1.00 94.56 372 PHE A CA 1
ATOM 3042 C C . PHE A 1 372 ? -0.463 -14.218 0.474 1.00 94.56 372 PHE A C 1
ATOM 3044 O O . PHE A 1 372 ? -0.379 -15.140 -0.338 1.00 94.56 372 PHE A O 1
ATOM 3051 N N . TYR A 1 373 ? 0.594 -13.474 0.801 1.00 92.19 373 TYR A N 1
ATOM 3052 C CA . TYR A 1 373 ? 1.904 -13.704 0.198 1.00 92.19 373 TYR A CA 1
ATOM 3053 C C . TYR A 1 373 ? 2.523 -15.020 0.663 1.00 92.19 373 TYR A C 1
ATOM 3055 O O . TYR A 1 373 ? 3.079 -15.727 -0.169 1.00 92.19 373 TYR A O 1
ATOM 3063 N N . ASN A 1 374 ? 2.358 -15.406 1.932 1.00 91.88 374 ASN A N 1
ATOM 3064 C CA . ASN A 1 374 ? 2.785 -16.726 2.406 1.00 91.88 374 ASN A CA 1
ATOM 3065 C C . ASN A 1 374 ? 2.065 -17.854 1.656 1.00 91.88 374 ASN A C 1
ATOM 3067 O O . ASN A 1 374 ? 2.720 -18.760 1.159 1.00 91.88 374 ASN A O 1
ATOM 3071 N N . TYR A 1 375 ? 0.746 -17.753 1.482 1.00 93.56 375 TYR A N 1
ATOM 3072 C CA . TYR A 1 375 ? -0.037 -18.714 0.703 1.00 93.56 375 TYR A CA 1
ATOM 3073 C C . TYR A 1 375 ? 0.456 -18.823 -0.749 1.00 93.56 375 TYR A C 1
ATOM 3075 O O . TYR A 1 375 ? 0.586 -19.917 -1.295 1.00 93.56 375 TYR A O 1
ATOM 3083 N N . ARG A 1 376 ? 0.782 -17.691 -1.387 1.00 91.69 376 ARG A N 1
ATOM 3084 C CA . ARG A 1 376 ? 1.366 -17.687 -2.737 1.00 91.69 376 ARG A CA 1
ATOM 3085 C C . ARG A 1 376 ? 2.756 -18.310 -2.786 1.00 91.69 376 ARG A C 1
ATOM 3087 O O . ARG A 1 376 ? 3.034 -19.026 -3.741 1.00 91.69 376 ARG A O 1
ATOM 3094 N N . ILE A 1 377 ? 3.599 -18.046 -1.787 1.00 90.44 377 ILE A N 1
ATOM 3095 C CA . ILE A 1 377 ? 4.926 -18.657 -1.650 1.00 90.44 377 ILE A CA 1
ATOM 3096 C C . ILE A 1 377 ? 4.781 -20.173 -1.519 1.00 90.44 377 ILE A C 1
ATOM 3098 O O . ILE A 1 377 ? 5.407 -20.902 -2.277 1.00 90.44 377 ILE A O 1
ATOM 3102 N N . GLU A 1 378 ? 3.932 -20.646 -0.606 1.00 90.81 378 GLU A N 1
ATOM 3103 C CA . GLU A 1 378 ? 3.697 -22.074 -0.366 1.00 90.81 378 GLU A CA 1
ATOM 3104 C C . GLU A 1 378 ? 3.208 -22.791 -1.628 1.00 90.81 378 GLU A C 1
ATOM 3106 O O . GLU A 1 378 ? 3.763 -23.823 -2.005 1.00 90.81 378 GLU A O 1
ATOM 3111 N N . ASN A 1 379 ? 2.224 -22.220 -2.327 1.00 91.31 379 ASN A N 1
ATOM 3112 C CA . ASN A 1 379 ? 1.720 -22.800 -3.571 1.00 91.31 379 ASN A CA 1
ATOM 3113 C C . ASN A 1 379 ? 2.768 -22.796 -4.684 1.00 91.31 379 ASN A C 1
ATOM 3115 O O . ASN A 1 379 ? 2.943 -23.813 -5.346 1.00 91.31 379 ASN A O 1
ATOM 3119 N N . ALA A 1 380 ? 3.493 -21.690 -4.866 1.00 89.25 380 ALA A N 1
ATOM 3120 C CA . ALA A 1 380 ? 4.533 -21.613 -5.886 1.00 89.25 380 ALA A CA 1
ATOM 3121 C C . ALA A 1 380 ? 5.682 -22.592 -5.600 1.00 89.25 380 ALA A C 1
ATOM 3123 O O . ALA A 1 380 ? 6.187 -23.222 -6.520 1.00 89.25 380 ALA A O 1
ATOM 3124 N N . LEU A 1 381 ? 6.077 -22.767 -4.334 1.00 89.00 381 LEU A N 1
ATOM 3125 C CA . LEU A 1 381 ? 7.077 -23.764 -3.946 1.00 89.00 381 LEU A CA 1
ATOM 3126 C C . LEU A 1 381 ? 6.602 -25.185 -4.237 1.00 89.00 381 LEU A C 1
ATOM 3128 O O . LEU A 1 381 ? 7.369 -25.971 -4.778 1.00 89.00 381 LEU A O 1
ATOM 3132 N N . LYS A 1 382 ? 5.341 -25.499 -3.931 1.00 89.62 382 LYS A N 1
ATOM 3133 C CA . LYS A 1 382 ? 4.759 -26.807 -4.238 1.00 89.62 382 LYS A CA 1
ATOM 3134 C C . LYS A 1 382 ? 4.731 -27.079 -5.745 1.00 89.62 382 LYS A C 1
ATOM 3136 O O . LYS A 1 382 ? 5.130 -28.155 -6.170 1.00 89.62 382 LYS A O 1
ATOM 3141 N N . GLU A 1 383 ? 4.316 -26.097 -6.545 1.00 87.75 383 GLU A N 1
ATOM 3142 C CA . GLU A 1 383 ? 4.359 -26.191 -8.010 1.00 87.75 383 GLU A CA 1
ATOM 3143 C C . GLU A 1 383 ? 5.796 -26.433 -8.503 1.00 87.75 383 GLU A C 1
ATOM 3145 O O . GLU A 1 383 ? 6.031 -27.316 -9.319 1.00 87.75 383 GLU A O 1
ATOM 3150 N N . LEU A 1 384 ? 6.781 -25.700 -7.975 1.00 85.81 384 LEU A N 1
ATOM 3151 C CA . LEU A 1 384 ? 8.196 -25.879 -8.322 1.00 85.81 384 LEU A CA 1
ATOM 3152 C C . LEU A 1 384 ? 8.736 -27.259 -7.920 1.00 85.81 384 LEU A C 1
ATOM 3154 O O . LEU A 1 384 ? 9.515 -27.847 -8.673 1.00 85.81 384 LEU A O 1
ATOM 3158 N N . GLU A 1 385 ? 8.302 -27.804 -6.783 1.00 86.94 385 GLU A N 1
ATOM 3159 C CA . GLU A 1 385 ? 8.652 -29.163 -6.362 1.00 86.94 385 GLU A CA 1
ATOM 3160 C C . GLU A 1 385 ? 8.127 -30.222 -7.338 1.00 86.94 385 GLU A C 1
ATOM 3162 O O . GLU A 1 385 ? 8.862 -31.168 -7.640 1.00 86.94 385 GLU A O 1
ATOM 3167 N N . ASP A 1 386 ? 6.920 -30.040 -7.886 1.00 84.12 386 ASP A N 1
ATOM 3168 C CA . ASP A 1 386 ? 6.357 -30.908 -8.933 1.00 84.12 386 ASP A CA 1
ATOM 3169 C C . ASP A 1 386 ? 7.205 -30.864 -10.225 1.00 84.12 386 ASP A C 1
ATOM 3171 O O . ASP A 1 386 ? 7.309 -31.858 -10.948 1.00 84.12 386 ASP A O 1
ATOM 3175 N N . TYR A 1 387 ? 7.902 -29.748 -10.471 1.00 79.81 387 TYR A N 1
ATOM 3176 C CA . TYR A 1 387 ? 8.897 -29.592 -11.542 1.00 79.81 387 TYR A CA 1
ATOM 3177 C C . TYR A 1 387 ? 10.311 -30.072 -11.163 1.00 79.81 387 TYR A C 1
ATOM 3179 O O . TYR A 1 387 ? 11.240 -29.975 -11.964 1.00 79.81 387 TYR A O 1
ATOM 3187 N N . GLY A 1 388 ? 10.504 -30.617 -9.959 1.00 81.75 388 GLY A N 1
ATOM 3188 C CA . GLY A 1 388 ? 11.805 -31.092 -9.485 1.00 81.75 388 GLY A CA 1
ATOM 3189 C C . GLY A 1 388 ? 12.757 -29.979 -9.041 1.00 81.75 388 GLY A C 1
ATOM 3190 O O . GLY A 1 388 ? 13.961 -30.224 -8.939 1.00 81.75 388 GLY A O 1
ATOM 3191 N N . ILE A 1 389 ? 12.243 -28.782 -8.756 1.00 85.00 389 ILE A N 1
ATOM 3192 C CA . ILE A 1 389 ? 12.992 -27.650 -8.206 1.00 85.00 389 ILE A CA 1
ATOM 3193 C C . ILE A 1 389 ? 12.691 -27.557 -6.710 1.00 85.00 389 ILE A C 1
ATOM 31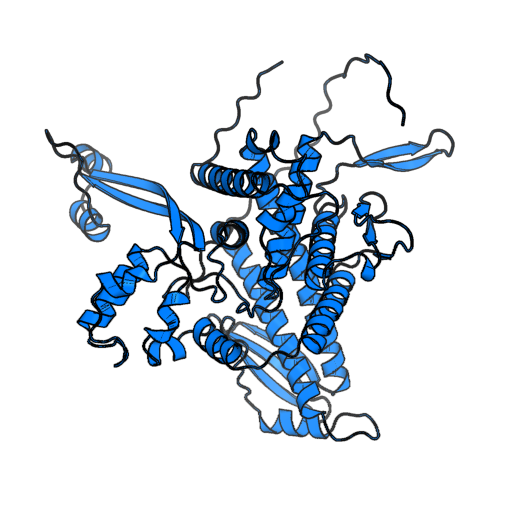95 O O . ILE A 1 389 ? 11.550 -27.353 -6.306 1.00 85.00 389 ILE A O 1
ATOM 3199 N N . LYS A 1 390 ? 13.716 -27.670 -5.866 1.00 87.00 390 LYS A N 1
ATOM 3200 C CA . LYS A 1 390 ? 13.580 -27.514 -4.413 1.00 87.00 390 LYS A CA 1
ATOM 3201 C C . LYS A 1 390 ? 14.175 -26.201 -3.950 1.00 87.00 390 LYS A C 1
ATOM 3203 O O . LYS A 1 390 ? 15.283 -25.851 -4.338 1.00 87.00 390 LYS A O 1
ATOM 3208 N N . PHE A 1 391 ? 13.462 -25.496 -3.083 1.00 86.38 391 PHE A N 1
ATOM 3209 C CA . PHE A 1 391 ? 14.035 -24.364 -2.366 1.00 86.38 391 PHE A CA 1
ATOM 3210 C C . PHE A 1 391 ? 15.095 -24.855 -1.376 1.00 86.38 391 PHE A C 1
ATOM 3212 O O . PHE A 1 391 ? 14.835 -25.776 -0.601 1.00 86.38 391 PHE A O 1
ATOM 3219 N N . GLU A 1 392 ? 16.277 -24.239 -1.396 1.00 86.69 392 GLU A N 1
ATOM 3220 C CA . GLU A 1 392 ? 17.339 -24.545 -0.433 1.00 86.69 392 GLU A CA 1
ATOM 3221 C C . GLU A 1 392 ? 17.444 -23.460 0.629 1.00 86.69 392 GLU A C 1
ATOM 3223 O O . GLU A 1 392 ? 17.323 -23.734 1.824 1.00 86.69 392 GLU A O 1
ATOM 3228 N N . GLN A 1 393 ? 17.683 -22.222 0.198 1.00 81.94 393 GLN A N 1
ATOM 3229 C CA . GLN A 1 393 ? 17.942 -21.115 1.107 1.00 81.94 393 GLN A CA 1
ATOM 3230 C C . GLN A 1 393 ? 17.691 -19.760 0.455 1.00 81.94 393 GLN A C 1
ATOM 3232 O O . GLN A 1 393 ? 17.647 -19.609 -0.767 1.00 81.94 393 GLN A O 1
ATOM 3237 N N . GLU A 1 394 ? 17.569 -18.757 1.312 1.00 78.25 394 GLU A N 1
ATOM 3238 C CA . GLU A 1 394 ? 17.459 -17.357 0.936 1.00 78.25 394 GLU A CA 1
ATOM 3239 C C . GLU A 1 394 ? 18.533 -16.564 1.672 1.00 78.25 394 GLU A C 1
ATOM 3241 O O . GLU A 1 394 ? 18.726 -16.728 2.881 1.00 78.25 394 GLU A O 1
ATOM 3246 N N . LEU A 1 395 ? 19.244 -15.725 0.927 1.00 68.12 395 LEU A N 1
ATOM 3247 C CA . LEU A 1 395 ? 20.327 -14.894 1.417 1.00 68.12 395 LEU A CA 1
ATOM 3248 C C . LEU A 1 395 ? 20.009 -13.438 1.084 1.00 68.12 395 LEU A C 1
ATOM 3250 O O . LEU A 1 395 ? 19.762 -13.065 -0.063 1.00 68.12 395 LEU A O 1
ATOM 3254 N N . VAL A 1 396 ? 20.020 -12.598 2.116 1.00 68.50 396 VAL A N 1
ATOM 3255 C CA . VAL A 1 396 ? 19.925 -11.151 1.931 1.00 68.50 396 VAL A CA 1
ATOM 3256 C C . VAL A 1 396 ? 21.306 -10.658 1.516 1.00 68.50 396 VAL A C 1
ATOM 3258 O O . VAL A 1 396 ? 22.234 -10.660 2.327 1.00 68.50 396 VAL A O 1
ATOM 3261 N N . ALA A 1 397 ? 21.439 -10.252 0.256 1.00 60.09 397 ALA A N 1
ATOM 3262 C CA . ALA A 1 397 ? 22.635 -9.576 -0.231 1.00 60.09 397 ALA A CA 1
ATOM 3263 C C . ALA A 1 397 ? 22.675 -8.122 0.281 1.00 60.09 397 ALA A C 1
ATOM 3265 O O . ALA A 1 397 ? 21.691 -7.597 0.809 1.00 60.09 397 ALA A O 1
ATOM 3266 N N . GLU A 1 398 ? 23.821 -7.448 0.165 1.00 56.12 398 GLU A N 1
ATOM 3267 C CA . GLU A 1 398 ? 23.946 -6.051 0.595 1.00 56.12 398 GLU A CA 1
ATOM 3268 C C . GLU A 1 398 ? 22.931 -5.140 -0.128 1.00 56.12 398 GLU A C 1
ATOM 3270 O O . GLU A 1 398 ? 23.078 -4.832 -1.308 1.00 56.12 398 GLU A O 1
ATOM 3275 N N . GLY A 1 399 ? 21.920 -4.640 0.594 1.00 63.06 399 GLY A N 1
ATOM 3276 C CA . GLY A 1 399 ? 20.995 -3.617 0.095 1.00 63.06 399 GLY A CA 1
ATOM 3277 C C . GLY A 1 399 ? 19.562 -4.106 -0.129 1.00 63.06 399 GLY A C 1
ATOM 3278 O O . GLY A 1 399 ? 18.924 -4.585 0.802 1.00 63.06 399 GLY A O 1
ATOM 3279 N N . MET A 1 400 ? 19.026 -3.868 -1.333 1.00 66.69 400 MET A N 1
ATOM 3280 C CA . MET A 1 400 ? 17.625 -4.124 -1.729 1.00 66.69 400 MET A CA 1
ATOM 3281 C C . MET A 1 400 ? 17.500 -5.359 -2.637 1.00 66.69 400 MET A C 1
ATOM 3283 O O . MET A 1 400 ? 16.531 -5.479 -3.380 1.00 66.69 400 MET A O 1
ATOM 3287 N N . THR A 1 401 ? 18.492 -6.246 -2.619 1.00 70.50 401 THR A N 1
ATOM 3288 C CA . THR A 1 401 ? 18.543 -7.448 -3.455 1.00 70.50 401 THR A CA 1
ATOM 3289 C C . THR A 1 401 ? 18.410 -8.700 -2.602 1.00 70.50 401 THR A C 1
ATOM 3291 O O . THR A 1 401 ? 19.043 -8.815 -1.551 1.00 70.50 401 THR A O 1
ATOM 3294 N N . VAL A 1 402 ? 17.603 -9.645 -3.070 1.00 72.88 402 VAL A N 1
ATOM 3295 C CA . VAL A 1 402 ? 17.404 -10.950 -2.437 1.00 72.88 402 VAL A CA 1
ATOM 3296 C C . VAL A 1 402 ? 17.933 -12.027 -3.372 1.00 72.88 402 VAL A C 1
ATOM 3298 O O . VAL A 1 402 ? 17.507 -12.114 -4.527 1.00 72.88 402 VAL A O 1
ATOM 3301 N N . GLU A 1 403 ? 18.848 -12.847 -2.859 1.00 81.81 403 GLU A N 1
ATOM 3302 C CA . GLU A 1 403 ? 19.362 -14.030 -3.540 1.00 81.81 403 GLU A CA 1
ATOM 3303 C C . GLU A 1 403 ? 18.612 -15.260 -3.028 1.00 81.81 403 GLU A C 1
ATOM 3305 O O . GLU A 1 403 ? 18.575 -15.541 -1.829 1.00 81.81 403 GLU A O 1
ATOM 3310 N N . THR A 1 404 ? 17.983 -15.999 -3.936 1.00 83.00 404 THR A N 1
ATOM 3311 C CA . THR A 1 404 ? 17.281 -17.243 -3.612 1.00 83.00 404 THR A CA 1
ATOM 3312 C C . THR A 1 404 ? 17.959 -18.405 -4.318 1.00 83.00 404 THR A C 1
ATOM 3314 O O . THR A 1 404 ? 18.030 -18.420 -5.546 1.00 83.00 404 THR A O 1
ATOM 3317 N N . THR A 1 405 ? 18.439 -19.383 -3.551 1.00 85.31 405 THR A N 1
ATOM 3318 C CA . THR A 1 405 ? 19.074 -20.594 -4.079 1.00 85.31 405 THR A CA 1
ATOM 3319 C C . THR A 1 405 ? 18.064 -21.735 -4.152 1.00 85.31 405 THR A C 1
ATOM 3321 O O . THR A 1 405 ? 17.345 -22.028 -3.189 1.00 85.31 405 THR A O 1
ATOM 3324 N N . PHE A 1 406 ? 18.051 -22.403 -5.298 1.00 87.69 406 PHE A N 1
ATOM 3325 C CA . PHE A 1 406 ? 17.235 -23.570 -5.591 1.00 87.69 406 PHE A CA 1
ATOM 3326 C C . PHE A 1 406 ? 18.118 -24.736 -6.026 1.00 87.69 406 PHE A C 1
ATOM 3328 O O . PHE A 1 406 ? 19.168 -24.528 -6.625 1.00 87.69 406 PHE A O 1
ATOM 3335 N N . LEU A 1 407 ? 17.654 -25.958 -5.785 1.00 86.94 407 LEU A N 1
ATOM 3336 C CA . LEU A 1 407 ? 18.264 -27.208 -6.219 1.00 86.94 407 LEU A CA 1
ATOM 3337 C C . LEU A 1 407 ? 17.409 -27.857 -7.307 1.00 86.94 407 LEU A C 1
ATOM 3339 O O . LEU A 1 407 ? 16.251 -28.201 -7.060 1.00 86.94 407 LEU A O 1
ATOM 3343 N N . SER A 1 408 ? 18.000 -28.119 -8.472 1.00 85.81 408 SER A N 1
ATOM 3344 C CA . SER A 1 408 ? 17.448 -29.095 -9.411 1.00 85.81 408 SER A CA 1
ATOM 3345 C C . SER A 1 408 ? 17.665 -30.496 -8.850 1.00 85.81 408 SER A C 1
ATOM 3347 O O . SER A 1 408 ? 18.796 -30.976 -8.757 1.00 85.81 408 SER A O 1
ATOM 3349 N N . VAL A 1 409 ? 16.586 -31.183 -8.483 1.00 82.88 409 VAL A N 1
ATOM 3350 C CA . VAL A 1 409 ? 16.644 -32.561 -7.969 1.00 82.88 409 VAL A CA 1
ATOM 3351 C C . VAL A 1 409 ? 17.151 -33.522 -9.042 1.00 82.88 409 VAL A C 1
ATOM 3353 O O . VAL A 1 409 ? 17.859 -34.482 -8.729 1.00 82.88 409 VAL A O 1
ATOM 3356 N N . LYS A 1 410 ? 16.800 -33.261 -10.306 1.00 78.31 410 LYS A N 1
ATOM 3357 C CA . LYS A 1 410 ? 17.187 -34.093 -11.447 1.00 78.31 410 LYS A CA 1
ATOM 3358 C C . LYS A 1 410 ? 18.674 -33.951 -11.755 1.00 78.31 410 LYS A C 1
ATOM 3360 O O . LYS A 1 410 ? 19.381 -34.956 -11.813 1.00 78.31 410 LYS A O 1
ATOM 3365 N N . ASP A 1 411 ? 19.133 -32.715 -11.919 1.00 79.56 411 ASP A N 1
ATOM 3366 C CA . ASP A 1 411 ? 20.512 -32.422 -12.318 1.00 79.56 411 ASP A CA 1
ATOM 3367 C C . ASP A 1 411 ? 21.475 -32.448 -11.125 1.00 79.56 411 ASP A C 1
ATOM 3369 O O . ASP A 1 411 ? 22.687 -32.532 -11.306 1.00 79.56 411 ASP A O 1
ATOM 3373 N N . LYS A 1 412 ? 20.938 -32.435 -9.895 1.00 85.12 412 LYS A N 1
ATOM 3374 C CA . LYS A 1 412 ? 21.687 -32.318 -8.632 1.00 85.12 412 LYS A CA 1
ATOM 3375 C C . LYS A 1 412 ? 22.577 -31.078 -8.604 1.00 85.12 412 LYS A C 1
ATOM 3377 O O . LYS A 1 412 ? 23.652 -31.079 -8.008 1.00 85.12 412 LYS A O 1
ATOM 3382 N N . GLU A 1 413 ? 22.108 -30.027 -9.261 1.00 88.00 413 GLU A N 1
ATOM 3383 C CA . GLU A 1 413 ? 22.786 -28.750 -9.371 1.00 88.00 413 GLU A CA 1
ATOM 3384 C C . GLU A 1 413 ? 21.946 -27.655 -8.729 1.00 88.00 413 GLU A C 1
ATOM 3386 O O . GLU A 1 413 ? 20.748 -27.548 -9.002 1.00 88.00 413 GLU A O 1
ATOM 3391 N N . SER A 1 414 ? 22.591 -26.811 -7.927 1.00 88.44 414 SER A N 1
ATOM 3392 C CA . SER A 1 414 ? 21.968 -25.587 -7.437 1.00 88.44 414 SER A CA 1
ATOM 3393 C C . SER A 1 414 ? 22.105 -24.454 -8.455 1.00 88.44 414 SER A C 1
ATOM 3395 O O . SER A 1 414 ? 23.092 -24.401 -9.202 1.00 88.44 414 SER A O 1
ATOM 3397 N N . PHE A 1 415 ? 21.120 -23.562 -8.466 1.00 87.19 415 PHE A N 1
ATOM 3398 C CA . PHE A 1 415 ? 21.136 -22.276 -9.158 1.00 87.19 415 PHE A CA 1
ATOM 3399 C C . PHE A 1 415 ? 20.581 -21.190 -8.242 1.00 87.19 415 PHE A C 1
ATOM 3401 O O . PHE A 1 415 ? 19.772 -21.446 -7.348 1.00 87.19 415 PHE A O 1
ATOM 3408 N N . THR A 1 416 ? 21.020 -19.966 -8.477 1.00 86.88 416 THR A N 1
ATOM 3409 C CA . THR A 1 416 ? 20.652 -18.788 -7.706 1.00 86.88 416 THR A CA 1
ATOM 3410 C C . THR A 1 416 ? 19.875 -17.835 -8.592 1.00 86.88 416 THR A C 1
ATOM 3412 O O . THR A 1 416 ? 20.225 -17.615 -9.752 1.00 86.88 416 THR A O 1
ATOM 3415 N N . ILE A 1 417 ? 18.813 -17.270 -8.031 1.00 84.94 417 ILE A N 1
ATOM 3416 C CA . ILE A 1 417 ? 18.063 -16.167 -8.615 1.00 84.94 417 ILE A CA 1
ATOM 3417 C C . ILE A 1 417 ? 18.317 -14.927 -7.762 1.00 84.94 417 ILE A C 1
ATOM 3419 O O . ILE A 1 417 ? 18.039 -14.931 -6.562 1.00 84.94 417 ILE A O 1
ATOM 3423 N N . VAL A 1 418 ? 18.811 -13.863 -8.389 1.00 81.69 418 VAL A N 1
ATOM 3424 C CA . VAL A 1 418 ? 19.001 -12.546 -7.773 1.00 81.69 418 VAL A CA 1
ATOM 3425 C C . VAL A 1 418 ? 17.848 -11.642 -8.190 1.00 81.69 418 VAL A C 1
ATOM 3427 O O . VAL A 1 418 ? 17.576 -11.481 -9.380 1.00 81.69 418 VAL A O 1
ATOM 3430 N N . THR A 1 419 ? 17.157 -11.060 -7.212 1.00 75.56 419 THR A N 1
ATOM 3431 C CA . THR A 1 419 ? 15.945 -10.253 -7.427 1.00 75.56 419 THR A CA 1
ATOM 3432 C C . THR A 1 419 ? 16.052 -8.909 -6.720 1.00 75.56 419 THR A C 1
ATOM 3434 O O . THR A 1 419 ? 16.527 -8.842 -5.587 1.00 75.56 419 THR A O 1
ATOM 3437 N N . ASP A 1 420 ? 15.617 -7.829 -7.372 1.00 74.12 420 ASP A N 1
ATOM 3438 C CA . ASP A 1 420 ? 15.545 -6.493 -6.771 1.00 74.12 420 ASP A CA 1
ATOM 3439 C C . ASP A 1 420 ? 14.174 -6.285 -6.099 1.00 74.12 420 ASP A C 1
ATOM 3441 O O . ASP A 1 420 ? 13.128 -6.586 -6.676 1.00 74.12 420 ASP A O 1
ATOM 3445 N N . GLN A 1 421 ? 14.159 -5.750 -4.874 1.00 68.94 421 GLN A N 1
ATOM 3446 C CA . GLN A 1 421 ? 12.926 -5.527 -4.106 1.00 68.94 421 GLN A CA 1
ATOM 3447 C C . GLN A 1 421 ? 12.021 -4.424 -4.687 1.00 68.94 421 GLN A C 1
ATOM 3449 O O . GLN A 1 421 ? 10.874 -4.267 -4.267 1.00 68.94 421 GLN A O 1
ATOM 3454 N N . ILE A 1 422 ? 12.527 -3.623 -5.624 1.00 66.69 422 ILE A N 1
ATOM 3455 C CA . ILE A 1 422 ? 11.782 -2.595 -6.349 1.00 66.69 422 ILE A CA 1
ATOM 3456 C C . ILE A 1 422 ? 11.467 -3.083 -7.771 1.00 66.69 422 ILE A C 1
ATOM 3458 O O . ILE A 1 422 ? 10.327 -2.924 -8.192 1.00 66.69 422 ILE A O 1
ATOM 3462 N N . ASP A 1 423 ? 12.428 -3.670 -8.496 1.00 68.94 423 ASP A N 1
ATOM 3463 C CA . ASP A 1 423 ? 12.260 -4.234 -9.851 1.00 68.94 423 ASP A CA 1
ATOM 3464 C C . ASP A 1 423 ? 12.365 -5.764 -9.882 1.00 68.94 423 ASP A C 1
ATOM 3466 O O . ASP A 1 423 ? 13.297 -6.341 -10.437 1.00 68.94 423 ASP A O 1
ATOM 3470 N N . TYR A 1 424 ? 11.362 -6.433 -9.322 1.00 66.69 424 TYR A N 1
ATOM 3471 C CA . TYR A 1 424 ? 11.325 -7.894 -9.250 1.00 66.69 424 TYR A CA 1
ATOM 3472 C C . TYR A 1 424 ? 10.998 -8.579 -10.591 1.00 66.69 424 TYR A C 1
ATOM 3474 O O . TYR A 1 424 ? 11.068 -9.801 -10.686 1.00 66.69 424 TYR A O 1
ATOM 3482 N N . HIS A 1 425 ? 10.646 -7.817 -11.636 1.00 63.88 425 HIS A N 1
ATOM 3483 C CA . HIS A 1 425 ? 10.420 -8.346 -12.988 1.00 63.88 425 HIS A CA 1
ATOM 3484 C C . HIS A 1 425 ? 11.717 -8.608 -13.759 1.00 63.88 425 HIS A C 1
ATOM 3486 O O . HIS A 1 425 ? 11.696 -9.314 -14.766 1.00 63.88 425 HIS A O 1
ATOM 3492 N N . LYS A 1 426 ? 12.841 -8.060 -13.291 1.00 63.41 426 LYS A N 1
ATOM 3493 C CA . LYS A 1 426 ? 14.175 -8.381 -13.790 1.00 63.41 426 LYS A CA 1
ATOM 3494 C C . LYS A 1 426 ? 14.901 -9.187 -12.728 1.00 63.41 426 LYS A C 1
ATOM 3496 O O . LYS A 1 426 ? 15.402 -8.628 -11.759 1.00 63.41 426 LYS A O 1
ATOM 3501 N N . PHE A 1 427 ? 14.939 -10.498 -12.918 1.00 69.31 427 PHE A N 1
ATOM 3502 C CA . PHE A 1 427 ? 15.777 -11.373 -12.114 1.00 69.31 427 PHE A CA 1
ATOM 3503 C C . PHE A 1 427 ? 16.959 -11.860 -12.946 1.00 69.31 427 PHE A C 1
ATOM 3505 O O . PHE A 1 427 ? 16.833 -12.098 -14.148 1.00 69.31 427 PHE A O 1
ATOM 3512 N N . GLU A 1 428 ? 18.109 -11.994 -12.302 1.00 79.00 428 GLU A N 1
ATOM 3513 C CA . GLU A 1 428 ? 19.293 -12.608 -12.893 1.00 79.00 428 GLU A CA 1
ATOM 3514 C C . GLU A 1 428 ? 19.450 -14.011 -12.322 1.00 79.00 428 GLU A C 1
ATOM 3516 O O . GLU A 1 428 ? 19.085 -14.269 -11.174 1.00 79.00 428 GLU A O 1
ATOM 3521 N N . THR A 1 429 ? 19.989 -14.927 -13.118 1.00 81.94 429 THR A N 1
ATOM 3522 C CA . THR A 1 429 ? 20.374 -16.247 -12.630 1.00 81.94 429 THR A CA 1
ATOM 3523 C C . THR A 1 429 ? 21.802 -16.562 -13.030 1.00 81.94 429 THR A C 1
ATOM 3525 O O . THR A 1 429 ? 22.252 -16.201 -14.116 1.00 81.94 429 THR A O 1
ATOM 3528 N N . ASP A 1 430 ? 22.512 -17.248 -12.143 1.00 82.69 430 ASP A N 1
ATOM 3529 C CA . ASP A 1 430 ? 23.854 -17.768 -12.397 1.00 82.69 430 ASP A CA 1
ATOM 3530 C C . ASP A 1 430 ? 23.866 -18.925 -13.414 1.00 82.69 430 ASP A C 1
ATOM 3532 O O . ASP A 1 430 ? 24.926 -19.249 -13.953 1.00 82.69 430 ASP A O 1
ATOM 3536 N N . LYS A 1 431 ? 22.706 -19.538 -13.700 1.00 83.38 431 LYS A N 1
ATOM 3537 C CA . LYS A 1 431 ? 22.572 -20.694 -14.599 1.00 83.38 431 LYS A CA 1
ATOM 3538 C C . LYS A 1 431 ? 21.300 -20.647 -15.456 1.00 83.38 431 LYS A C 1
ATOM 3540 O O . LYS A 1 431 ? 20.418 -21.496 -15.324 1.00 83.38 431 LYS A O 1
ATOM 3545 N N . SER A 1 432 ? 21.223 -19.705 -16.394 1.00 78.94 432 SER A N 1
ATOM 3546 C CA . SER A 1 432 ? 20.081 -19.584 -17.322 1.00 78.94 432 SER A CA 1
ATOM 3547 C C . SER A 1 432 ? 19.807 -20.865 -18.121 1.00 78.94 432 SER A C 1
ATOM 3549 O O . SER A 1 432 ? 18.661 -21.293 -18.218 1.00 78.94 432 SER A O 1
ATOM 3551 N N . GLU A 1 433 ? 20.856 -21.542 -18.594 1.00 78.56 433 GLU A N 1
ATOM 3552 C CA . GLU A 1 433 ? 20.754 -22.814 -19.330 1.00 78.56 433 GLU A CA 1
ATOM 3553 C C . GLU A 1 433 ? 20.184 -23.963 -18.475 1.00 78.56 433 GLU A C 1
ATOM 3555 O O . GLU A 1 433 ? 19.632 -24.934 -18.993 1.00 78.56 433 GLU A O 1
ATOM 3560 N N . LEU A 1 434 ? 20.333 -23.906 -17.146 1.00 74.38 434 LEU A N 1
ATOM 3561 C CA . LEU A 1 434 ? 19.747 -24.906 -16.253 1.00 74.38 434 LEU A CA 1
ATOM 3562 C C . LEU A 1 434 ? 18.233 -24.703 -16.122 1.00 74.38 434 LEU A C 1
ATOM 3564 O O . LEU A 1 434 ? 17.508 -25.692 -16.141 1.00 74.38 434 LEU A O 1
ATOM 3568 N N . LEU A 1 435 ? 17.753 -23.457 -16.060 1.00 72.44 435 LEU A N 1
ATOM 3569 C CA . LEU A 1 435 ? 16.315 -23.165 -16.039 1.00 72.44 435 LEU A CA 1
ATOM 3570 C C . LEU A 1 435 ? 15.607 -23.664 -17.304 1.00 72.44 435 LEU A C 1
ATOM 3572 O O . LEU A 1 435 ? 14.554 -24.286 -17.190 1.00 72.44 435 LEU A O 1
ATOM 3576 N N . GLU A 1 436 ? 16.203 -23.442 -18.478 1.00 71.31 436 GLU A N 1
ATOM 3577 C CA . GLU A 1 436 ? 15.676 -23.937 -19.761 1.00 71.31 436 GLU A CA 1
ATOM 3578 C C . GLU A 1 436 ? 15.593 -25.474 -19.763 1.00 71.31 436 GLU A C 1
ATOM 3580 O O . GLU A 1 436 ? 14.533 -26.053 -19.989 1.00 71.31 436 GLU A O 1
ATOM 3585 N N . ARG A 1 437 ? 16.675 -26.159 -19.363 1.00 69.81 437 ARG A N 1
ATOM 3586 C CA . ARG A 1 437 ? 16.702 -27.632 -19.301 1.00 69.81 437 ARG A CA 1
ATOM 3587 C C . ARG A 1 437 ? 15.726 -28.237 -18.294 1.00 69.81 437 ARG A C 1
ATOM 3589 O O . ARG A 1 437 ? 15.256 -29.353 -18.524 1.00 69.81 437 ARG A O 1
ATOM 3596 N N . ILE A 1 438 ? 15.488 -27.591 -17.152 1.00 68.12 438 ILE A N 1
ATOM 3597 C CA . ILE A 1 438 ? 14.537 -28.092 -16.147 1.00 68.12 438 ILE A CA 1
ATOM 3598 C C . ILE A 1 438 ? 13.121 -28.056 -16.716 1.00 68.12 438 ILE A C 1
ATOM 3600 O O . ILE A 1 438 ? 12.380 -29.030 -16.575 1.00 68.12 438 ILE A O 1
ATOM 3604 N N . ALA A 1 439 ? 12.768 -26.962 -17.384 1.00 61.38 439 ALA A N 1
ATOM 3605 C CA . ALA A 1 439 ? 11.444 -26.793 -17.946 1.00 61.38 439 ALA A CA 1
ATOM 3606 C C . ALA A 1 439 ? 11.128 -27.809 -19.061 1.00 61.38 439 ALA A C 1
ATOM 3608 O O . ALA A 1 439 ? 10.046 -28.404 -19.053 1.00 61.38 439 ALA A O 1
ATOM 3609 N N . ASP A 1 440 ? 12.120 -28.150 -19.890 1.00 59.09 440 ASP A N 1
ATOM 3610 C CA . ASP A 1 440 ? 12.021 -29.213 -20.904 1.00 59.09 440 ASP A CA 1
ATOM 3611 C C . ASP A 1 440 ? 11.726 -30.610 -20.314 1.00 59.09 440 ASP A C 1
ATOM 3613 O O . ASP A 1 440 ? 11.221 -31.507 -20.992 1.00 59.09 440 ASP A O 1
ATOM 3617 N N . ASN A 1 441 ? 12.070 -30.838 -19.043 1.00 53.88 441 ASN A N 1
ATOM 3618 C CA . ASN A 1 441 ? 12.233 -32.169 -18.453 1.00 53.88 441 ASN A CA 1
ATOM 3619 C C . ASN A 1 441 ? 11.246 -32.519 -17.326 1.00 53.88 441 ASN A C 1
ATOM 3621 O O . ASN A 1 441 ? 11.413 -33.559 -16.676 1.00 53.88 441 ASN A O 1
ATOM 3625 N N . ALA A 1 442 ? 10.245 -31.672 -17.087 1.00 54.12 442 ALA A N 1
ATOM 3626 C CA . ALA A 1 442 ? 9.200 -31.856 -16.083 1.00 54.12 442 ALA A CA 1
ATOM 3627 C C . ALA A 1 442 ? 8.465 -33.213 -16.200 1.00 54.12 442 ALA A C 1
ATOM 3629 O O . ALA A 1 442 ? 8.066 -33.636 -17.288 1.00 54.12 442 ALA A O 1
ATOM 3630 N N . TYR A 1 443 ? 8.270 -33.897 -15.067 1.00 52.53 443 TYR A N 1
ATOM 3631 C CA . TYR A 1 443 ? 7.798 -35.288 -14.965 1.00 52.53 443 TYR A CA 1
ATOM 3632 C C . TYR A 1 443 ? 6.266 -35.443 -15.073 1.00 52.53 443 TYR A C 1
ATOM 3634 O O . TYR A 1 443 ? 5.640 -35.918 -14.135 1.00 52.53 443 TYR A O 1
ATOM 3642 N N . PHE A 1 444 ? 5.649 -35.127 -16.219 1.00 45.84 444 PHE A N 1
ATOM 3643 C CA . PHE A 1 444 ? 4.279 -35.578 -16.536 1.00 45.84 444 PHE A CA 1
ATOM 3644 C C . PHE A 1 444 ? 4.086 -35.861 -18.038 1.00 45.84 444 PHE A C 1
ATOM 3646 O O . PHE A 1 444 ? 4.622 -35.170 -18.910 1.00 45.84 444 PHE A O 1
ATOM 3653 N N . SER A 1 445 ? 3.339 -36.932 -18.320 1.00 48.16 445 SER A N 1
ATOM 3654 C CA . SER A 1 445 ? 3.039 -37.468 -19.649 1.00 48.16 445 SER A CA 1
ATOM 3655 C C . SER A 1 445 ? 2.101 -36.554 -20.449 1.00 48.16 445 SER A C 1
ATOM 3657 O O . SER A 1 445 ? 1.028 -36.203 -19.969 1.00 48.16 445 SER A O 1
ATOM 3659 N N . ASP A 1 446 ? 2.509 -36.272 -21.688 1.00 48.38 446 ASP A N 1
ATOM 3660 C CA . ASP A 1 446 ? 1.649 -36.072 -22.867 1.00 48.38 446 ASP A CA 1
ATOM 3661 C C . ASP A 1 446 ? 1.041 -34.699 -23.231 1.00 48.38 446 ASP A C 1
ATOM 3663 O O . ASP A 1 446 ? 0.191 -34.682 -24.110 1.00 48.38 446 ASP A O 1
ATOM 3667 N N . GLU A 1 447 ? 1.527 -33.547 -22.743 1.00 47.78 447 GLU A N 1
ATOM 3668 C CA . GLU A 1 447 ? 1.264 -32.246 -23.425 1.00 47.78 447 GLU A CA 1
ATOM 3669 C C . GLU A 1 447 ? 2.505 -31.313 -23.451 1.00 47.78 447 GLU A C 1
ATOM 3671 O O . GLU A 1 447 ? 2.987 -30.949 -22.371 1.00 47.78 447 GLU A O 1
ATOM 3676 N N . PRO A 1 448 ? 3.087 -30.961 -24.626 1.00 46.97 448 PRO A N 1
ATOM 3677 C CA . PRO A 1 448 ? 4.415 -30.322 -24.693 1.00 46.97 448 PRO A CA 1
ATOM 3678 C C . PRO A 1 448 ? 4.492 -28.783 -24.736 1.00 46.97 448 PRO A C 1
ATOM 3680 O O . PRO A 1 448 ? 5.597 -28.275 -24.607 1.00 46.97 448 PRO A O 1
ATOM 3683 N N . ASP A 1 449 ? 3.412 -28.015 -24.896 1.00 53.16 449 ASP A N 1
ATOM 3684 C CA . ASP A 1 449 ? 3.575 -26.665 -25.485 1.00 53.16 449 ASP A CA 1
ATOM 3685 C C . ASP A 1 449 ? 3.648 -25.448 -24.524 1.00 53.16 449 ASP A C 1
ATOM 3687 O O . ASP A 1 449 ? 3.804 -24.334 -25.016 1.00 53.16 449 ASP A O 1
ATOM 3691 N N . ASP A 1 450 ? 3.598 -25.595 -23.186 1.00 59.47 450 ASP A N 1
ATOM 3692 C CA . ASP A 1 450 ? 3.562 -24.419 -22.267 1.00 59.47 450 ASP A CA 1
ATOM 3693 C C . ASP A 1 450 ? 4.338 -24.580 -20.928 1.00 59.47 450 ASP A C 1
ATOM 3695 O O . ASP A 1 450 ? 4.023 -23.965 -19.906 1.00 59.47 450 ASP A O 1
ATOM 3699 N N . ARG A 1 451 ? 5.359 -25.453 -20.890 1.00 68.19 451 ARG A N 1
ATOM 3700 C CA . ARG A 1 451 ? 6.051 -25.864 -19.641 1.00 68.19 451 ARG A CA 1
ATOM 3701 C C . ARG A 1 451 ? 7.070 -24.842 -19.127 1.00 68.19 451 ARG A C 1
ATOM 3703 O O . ARG A 1 451 ? 7.096 -24.549 -17.930 1.00 68.19 451 ARG A O 1
ATOM 3710 N N . ASP A 1 452 ? 7.861 -24.260 -20.023 1.00 65.50 452 ASP A N 1
ATOM 3711 C CA . ASP A 1 452 ? 8.803 -23.169 -19.730 1.00 65.50 452 ASP A CA 1
ATOM 3712 C C . ASP A 1 452 ? 8.107 -21.963 -19.124 1.00 65.50 452 ASP A C 1
ATOM 3714 O O . ASP A 1 452 ? 8.578 -21.384 -18.142 1.00 65.50 452 ASP A O 1
ATOM 3718 N N . GLU A 1 453 ? 6.960 -21.605 -19.689 1.00 70.75 453 GLU A N 1
ATOM 3719 C CA . GLU A 1 453 ? 6.139 -20.513 -19.193 1.00 70.75 453 GLU A CA 1
ATOM 3720 C C . GLU A 1 453 ? 5.539 -20.846 -17.825 1.00 70.75 453 GLU A C 1
ATOM 3722 O O . GLU A 1 453 ? 5.507 -19.974 -16.958 1.00 70.75 453 GLU A O 1
ATOM 3727 N N . ALA A 1 454 ? 5.155 -22.100 -17.562 1.00 75.75 454 ALA A N 1
ATOM 3728 C CA . ALA A 1 454 ? 4.663 -22.515 -16.249 1.00 75.75 454 ALA A CA 1
ATOM 3729 C C . ALA A 1 454 ? 5.736 -22.396 -15.150 1.00 75.75 454 ALA A C 1
ATOM 3731 O O . ALA A 1 454 ? 5.489 -21.750 -14.129 1.00 75.75 454 ALA A O 1
ATOM 3732 N N . VAL A 1 455 ? 6.944 -22.934 -15.367 1.00 78.25 455 VAL A N 1
ATOM 3733 C CA . VAL A 1 455 ? 8.057 -22.828 -14.400 1.00 78.25 455 VAL A CA 1
ATOM 3734 C C . VAL A 1 455 ? 8.438 -21.365 -14.170 1.00 78.25 455 VAL A C 1
ATOM 3736 O O . VAL A 1 455 ? 8.554 -20.925 -13.021 1.00 78.25 455 VAL A O 1
ATOM 3739 N N . LYS A 1 456 ? 8.579 -20.578 -15.247 1.00 75.38 456 LYS A N 1
ATOM 3740 C CA . LYS A 1 456 ? 8.859 -19.136 -15.154 1.00 75.38 456 LYS A CA 1
ATOM 3741 C C . LYS A 1 456 ? 7.759 -18.408 -14.390 1.00 75.38 456 LYS A C 1
ATOM 3743 O O . LYS A 1 456 ? 8.067 -17.587 -13.530 1.00 75.38 456 LYS A O 1
ATOM 3748 N N . LYS A 1 457 ? 6.487 -18.721 -14.639 1.00 79.62 457 LYS A N 1
ATOM 3749 C CA . LYS A 1 457 ? 5.343 -18.120 -13.943 1.00 79.62 457 LYS A CA 1
ATOM 3750 C C . LYS A 1 457 ? 5.342 -18.451 -12.451 1.00 79.62 457 LYS A C 1
ATOM 3752 O O . LYS A 1 457 ? 5.133 -17.538 -11.651 1.00 79.62 457 LYS A O 1
ATOM 3757 N N . SER A 1 458 ? 5.616 -19.696 -12.060 1.00 84.88 458 SER A N 1
ATOM 3758 C CA . SER A 1 458 ? 5.706 -20.089 -10.645 1.00 84.88 458 SER A CA 1
ATOM 3759 C C . SER A 1 458 ? 6.895 -19.422 -9.946 1.00 84.88 458 SER A C 1
ATOM 3761 O O . SER A 1 458 ? 6.725 -18.872 -8.856 1.00 84.88 458 SER A O 1
ATOM 3763 N N . LEU A 1 459 ? 8.068 -19.356 -10.590 1.00 81.25 459 LEU A N 1
ATOM 3764 C CA . LEU A 1 459 ? 9.220 -18.596 -10.083 1.00 81.25 459 LEU A CA 1
ATOM 3765 C C . LEU A 1 459 ? 8.885 -17.109 -9.922 1.00 81.25 459 LEU A C 1
ATOM 3767 O O . LEU A 1 459 ? 9.132 -16.535 -8.865 1.00 81.25 459 LEU A O 1
ATOM 3771 N N . MET A 1 460 ? 8.260 -16.491 -10.924 1.00 80.25 460 MET A N 1
ATOM 3772 C CA . MET A 1 460 ? 7.846 -15.089 -10.862 1.00 80.25 460 MET A CA 1
ATOM 3773 C C . MET A 1 460 ? 6.831 -14.832 -9.747 1.00 80.25 460 MET A C 1
ATOM 3775 O O . MET A 1 460 ? 6.967 -13.851 -9.017 1.00 80.25 460 MET A O 1
ATOM 3779 N N . LYS A 1 461 ? 5.849 -15.723 -9.565 1.00 84.00 461 LYS A N 1
ATOM 3780 C CA . LYS A 1 461 ? 4.858 -15.640 -8.481 1.00 84.00 461 LYS A CA 1
ATOM 3781 C C . LYS A 1 461 ? 5.525 -15.743 -7.107 1.00 84.00 461 LYS A C 1
ATOM 3783 O O . LYS A 1 461 ? 5.172 -14.983 -6.205 1.00 84.00 461 LYS A O 1
ATOM 3788 N N . LEU A 1 462 ? 6.498 -16.645 -6.960 1.00 86.94 462 LEU A N 1
ATOM 3789 C CA . LEU A 1 462 ? 7.299 -16.801 -5.745 1.00 86.94 462 LEU A CA 1
ATOM 3790 C C . LEU A 1 462 ? 8.101 -15.530 -5.440 1.00 86.94 462 LEU A C 1
ATOM 3792 O O . LEU A 1 462 ? 8.023 -15.008 -4.328 1.00 86.94 462 LEU A O 1
ATOM 3796 N N . ILE A 1 463 ? 8.840 -15.025 -6.428 1.00 81.75 463 ILE A N 1
ATOM 3797 C CA . ILE A 1 463 ? 9.682 -13.828 -6.317 1.00 81.75 463 ILE A CA 1
ATOM 3798 C C . ILE A 1 463 ? 8.833 -12.605 -5.956 1.00 81.75 463 ILE A C 1
ATOM 3800 O O . ILE A 1 463 ? 9.136 -11.915 -4.983 1.00 81.75 463 ILE A O 1
ATOM 3804 N N . GLU A 1 464 ? 7.738 -12.367 -6.684 1.00 80.88 464 GLU A N 1
ATOM 3805 C CA . GLU A 1 464 ? 6.818 -11.257 -6.420 1.00 80.88 464 GLU A CA 1
ATOM 3806 C C . GLU A 1 464 ? 6.274 -11.321 -4.986 1.00 80.88 464 GLU A C 1
ATOM 3808 O O . GLU A 1 464 ? 6.256 -10.308 -4.278 1.00 80.88 464 GLU A O 1
ATOM 3813 N N . ALA A 1 465 ? 5.849 -12.505 -4.534 1.00 86.12 465 ALA A N 1
ATOM 3814 C CA . ALA A 1 465 ? 5.303 -12.686 -3.196 1.00 86.12 465 ALA A CA 1
ATOM 3815 C C . ALA A 1 465 ? 6.360 -12.468 -2.100 1.00 86.12 465 ALA A C 1
ATOM 3817 O O . ALA A 1 465 ? 6.073 -11.787 -1.113 1.00 86.12 465 ALA A O 1
ATOM 3818 N N . LYS A 1 466 ? 7.587 -12.972 -2.283 1.00 82.19 466 LYS A N 1
ATOM 3819 C CA . LYS A 1 466 ? 8.703 -12.756 -1.347 1.00 82.19 466 LYS A CA 1
ATOM 3820 C C . LYS A 1 466 ? 9.096 -11.285 -1.245 1.00 82.19 466 LYS A C 1
ATOM 3822 O O . LYS A 1 466 ? 9.121 -10.737 -0.144 1.00 82.19 466 LYS A O 1
ATOM 3827 N N . VAL A 1 467 ? 9.310 -10.621 -2.381 1.00 77.19 467 VAL A N 1
ATOM 3828 C CA . VAL A 1 467 ? 9.639 -9.187 -2.434 1.00 77.19 467 VAL A CA 1
ATOM 3829 C C . VAL A 1 467 ? 8.542 -8.351 -1.775 1.00 77.19 467 VAL A C 1
ATOM 3831 O O . VAL A 1 467 ? 8.825 -7.445 -0.984 1.00 77.19 467 VAL A O 1
ATOM 3834 N N . SER A 1 468 ? 7.277 -8.678 -2.043 1.00 81.31 468 SER A N 1
ATOM 3835 C CA . SER A 1 468 ? 6.139 -7.994 -1.427 1.00 81.31 468 SER A CA 1
ATOM 3836 C C . SER A 1 468 ? 6.091 -8.202 0.088 1.00 81.31 468 SER A C 1
ATOM 3838 O O . SER A 1 468 ? 5.828 -7.255 0.836 1.00 81.31 468 SER A O 1
ATOM 3840 N N . LEU A 1 469 ? 6.387 -9.414 0.561 1.00 82.38 469 LEU A N 1
ATOM 3841 C CA . LEU A 1 469 ? 6.435 -9.744 1.982 1.00 82.38 469 LEU A CA 1
ATOM 3842 C C . LEU A 1 469 ? 7.576 -9.012 2.704 1.00 82.38 469 LEU A C 1
ATOM 3844 O O . LEU A 1 469 ? 7.367 -8.464 3.788 1.00 82.38 469 LEU A O 1
ATOM 3848 N N . ASP A 1 470 ? 8.762 -8.950 2.110 1.00 75.38 470 ASP A N 1
ATOM 3849 C CA . ASP A 1 470 ? 9.901 -8.234 2.687 1.00 75.38 470 ASP A CA 1
ATOM 3850 C C . ASP A 1 470 ? 9.695 -6.724 2.691 1.00 75.38 470 ASP A C 1
ATOM 3852 O O . ASP A 1 470 ? 10.009 -6.060 3.682 1.00 75.38 470 ASP A O 1
ATOM 3856 N N . THR A 1 471 ? 9.050 -6.190 1.655 1.00 73.25 471 THR A N 1
ATOM 3857 C CA . THR A 1 471 ? 8.603 -4.795 1.629 1.00 73.25 471 THR A CA 1
ATOM 3858 C C . THR A 1 471 ? 7.686 -4.494 2.822 1.00 73.25 471 THR A C 1
ATOM 3860 O O . THR A 1 471 ? 7.885 -3.502 3.526 1.00 73.25 471 THR A O 1
ATOM 3863 N N . LEU A 1 472 ? 6.729 -5.380 3.129 1.00 75.25 472 LEU A N 1
ATOM 3864 C CA . LEU A 1 472 ? 5.859 -5.247 4.307 1.00 75.25 472 LEU A CA 1
ATOM 3865 C C . LEU A 1 472 ? 6.625 -5.360 5.638 1.00 75.25 472 LEU A C 1
ATOM 3867 O O . LEU A 1 472 ? 6.310 -4.651 6.598 1.00 75.25 472 LEU A O 1
ATOM 3871 N N . LYS A 1 473 ? 7.644 -6.224 5.732 1.00 70.50 473 LYS A N 1
ATOM 3872 C CA . LYS A 1 473 ? 8.500 -6.322 6.933 1.00 70.50 473 LYS A CA 1
ATOM 3873 C C . LYS A 1 473 ? 9.355 -5.065 7.123 1.00 70.50 473 LYS A C 1
ATOM 3875 O O . LYS A 1 473 ? 9.438 -4.548 8.239 1.00 70.50 473 LYS A O 1
ATOM 3880 N N . GLY A 1 474 ? 9.955 -4.548 6.052 1.00 60.19 474 GLY A N 1
ATOM 3881 C CA . GLY A 1 474 ? 10.732 -3.306 6.060 1.00 60.19 474 GLY A CA 1
ATOM 3882 C C . GLY A 1 474 ? 9.881 -2.100 6.462 1.00 60.19 474 GLY A C 1
ATOM 3883 O O . GLY A 1 474 ? 10.317 -1.259 7.251 1.00 60.19 474 GLY A O 1
ATOM 3884 N N . GLU A 1 475 ? 8.625 -2.063 6.013 1.00 60.72 475 GLU A N 1
ATOM 3885 C CA . GLU A 1 475 ? 7.621 -1.104 6.473 1.00 60.72 475 GLU A CA 1
ATOM 3886 C C . GLU A 1 475 ? 7.438 -1.144 8.011 1.00 60.72 475 GLU A C 1
ATOM 3888 O O . GLU A 1 475 ? 7.441 -0.085 8.651 1.00 60.72 475 GLU A O 1
ATOM 3893 N N . LYS A 1 476 ? 7.386 -2.339 8.625 1.00 54.12 476 LYS A N 1
ATOM 3894 C CA . LYS A 1 476 ? 7.267 -2.531 10.088 1.00 54.12 476 LYS A CA 1
ATOM 3895 C C . LYS A 1 476 ? 8.529 -2.156 10.872 1.00 54.12 476 LYS A C 1
ATOM 3897 O O . LYS A 1 476 ? 8.409 -1.528 11.920 1.00 54.12 476 LYS A O 1
ATOM 3902 N N . LEU A 1 477 ? 9.730 -2.468 10.375 1.00 38.50 477 LEU A N 1
ATOM 3903 C CA . LEU A 1 477 ? 11.006 -2.173 11.060 1.00 38.50 477 LEU A CA 1
ATOM 3904 C C . LEU A 1 477 ? 11.287 -0.667 11.229 1.00 38.50 477 LEU A C 1
ATOM 3906 O O . LEU A 1 477 ? 12.077 -0.268 12.083 1.00 38.50 477 LEU A O 1
ATOM 3910 N N . THR A 1 478 ? 10.617 0.194 10.455 1.00 37.53 478 THR A N 1
ATOM 3911 C CA . THR A 1 478 ? 10.687 1.655 10.646 1.00 37.53 478 THR A CA 1
ATOM 3912 C C . THR A 1 478 ? 9.818 2.176 11.797 1.00 37.53 478 THR A C 1
ATOM 3914 O O . THR A 1 478 ? 9.913 3.355 12.162 1.00 37.53 478 THR A O 1
ATOM 3917 N N . GLN A 1 479 ? 8.990 1.322 12.403 1.00 34.47 479 GLN A N 1
ATOM 3918 C CA . GLN A 1 479 ? 8.304 1.620 13.652 1.00 34.47 479 GLN A CA 1
ATOM 3919 C C . GLN A 1 479 ? 9.264 1.341 14.809 1.00 34.47 479 GLN A C 1
ATOM 3921 O O . GLN A 1 479 ? 9.789 0.239 14.946 1.00 34.47 479 GLN A O 1
ATOM 3926 N N . LYS A 1 480 ? 9.503 2.337 15.675 1.00 28.62 480 LYS A N 1
ATOM 3927 C CA . LYS A 1 480 ? 10.103 2.026 16.979 1.00 28.62 480 LYS A CA 1
ATOM 3928 C C . LYS A 1 480 ? 9.207 0.987 17.659 1.00 28.62 480 LYS A C 1
ATOM 3930 O O . LYS A 1 480 ? 7.989 1.187 17.612 1.00 28.62 480 LYS A O 1
ATOM 3935 N N . PRO A 1 481 ? 9.774 -0.055 18.292 1.00 28.17 481 PRO A N 1
ATOM 3936 C CA . PRO A 1 481 ? 8.975 -0.986 19.070 1.00 28.17 481 PRO A CA 1
ATOM 3937 C C . PRO A 1 481 ? 8.106 -0.186 20.040 1.00 28.17 481 PRO A C 1
ATOM 3939 O O . PRO A 1 481 ? 8.564 0.796 20.641 1.00 28.17 481 PRO A O 1
ATOM 3942 N N . LEU A 1 482 ? 6.829 -0.559 20.122 1.00 32.31 482 LEU A N 1
ATOM 3943 C CA . LEU A 1 482 ? 5.951 -0.062 21.171 1.00 32.31 482 LEU A CA 1
ATOM 3944 C C . LEU A 1 482 ? 6.653 -0.329 22.512 1.00 32.31 482 LEU A C 1
ATOM 3946 O O . LEU A 1 482 ? 7.233 -1.406 22.667 1.00 32.31 482 LEU A O 1
ATOM 3950 N N . PRO A 1 483 ? 6.659 0.627 23.460 1.00 29.59 483 PRO A N 1
ATOM 3951 C CA . PRO A 1 483 ? 7.070 0.298 24.817 1.00 29.59 483 PRO A CA 1
ATOM 3952 C C . PRO A 1 483 ? 6.238 -0.904 25.264 1.00 29.59 483 PRO A C 1
ATOM 3954 O O . PRO A 1 483 ? 5.023 -0.901 25.049 1.00 29.59 483 PRO A O 1
ATOM 3957 N N . GLU A 1 484 ? 6.903 -1.931 25.799 1.00 27.11 484 GLU A N 1
ATOM 3958 C CA . GLU A 1 484 ? 6.237 -3.114 26.336 1.00 27.11 484 GLU A CA 1
ATOM 3959 C C . GLU A 1 484 ? 5.101 -2.647 27.246 1.00 27.11 484 GLU A C 1
ATOM 3961 O O . GLU A 1 484 ? 5.312 -1.947 28.238 1.00 27.11 484 GLU A O 1
ATOM 3966 N N . LEU A 1 485 ? 3.873 -2.965 26.842 1.00 30.39 485 LEU A N 1
ATOM 3967 C CA . LEU A 1 485 ? 2.731 -2.881 27.728 1.00 30.39 485 LEU A CA 1
ATOM 3968 C C . LEU A 1 485 ? 2.951 -3.977 28.765 1.00 30.39 485 LEU A C 1
ATOM 3970 O O . LEU A 1 485 ? 2.675 -5.146 28.500 1.00 30.39 485 LEU A O 1
ATOM 3974 N N . GLU A 1 486 ? 3.468 -3.593 29.931 1.00 30.75 486 GLU A N 1
ATOM 3975 C CA . GLU A 1 486 ? 3.236 -4.364 31.144 1.00 30.75 486 GLU A CA 1
ATOM 3976 C C . GLU A 1 486 ? 1.717 -4.523 31.255 1.00 30.75 486 GLU A C 1
ATOM 3978 O O . GLU A 1 486 ? 0.971 -3.550 31.399 1.00 30.75 486 GLU A O 1
ATOM 3983 N N . LEU A 1 487 ? 1.250 -5.754 31.056 1.00 29.30 487 LEU A N 1
ATOM 3984 C CA . LEU A 1 487 ? -0.125 -6.136 31.316 1.00 29.30 487 LEU A CA 1
ATOM 3985 C C . LEU A 1 487 ? -0.335 -5.988 32.822 1.00 29.30 487 LEU A C 1
ATOM 3987 O O . LEU A 1 487 ? -0.091 -6.924 33.578 1.00 29.30 487 LEU A O 1
ATOM 3991 N N . ASP A 1 488 ? -0.758 -4.802 33.255 1.00 33.84 488 ASP A N 1
ATOM 3992 C CA . ASP A 1 488 ? -1.301 -4.629 34.594 1.00 33.84 488 ASP A CA 1
ATOM 3993 C C . ASP A 1 488 ? -2.455 -5.626 34.742 1.00 33.84 488 ASP A C 1
ATOM 3995 O O . ASP A 1 488 ? -3.441 -5.586 33.994 1.00 33.84 488 ASP A O 1
ATOM 3999 N N . GLU A 1 489 ? -2.316 -6.546 35.700 1.00 27.05 489 GLU A N 1
ATOM 4000 C CA . GLU A 1 489 ? -3.395 -7.442 36.095 1.00 27.05 489 GLU A CA 1
ATOM 4001 C C . GLU A 1 489 ? -4.673 -6.626 36.340 1.00 27.05 489 GLU A C 1
ATOM 4003 O O . GLU A 1 489 ? -4.617 -5.522 36.902 1.00 27.05 489 GLU A O 1
ATOM 4008 N N . PRO A 1 490 ? -5.847 -7.135 35.928 1.00 32.09 490 PRO A N 1
ATOM 4009 C CA . PRO A 1 490 ? -7.084 -6.387 36.035 1.00 32.09 490 PRO A CA 1
ATOM 4010 C C . PRO A 1 490 ? -7.352 -6.063 37.505 1.00 32.09 490 PRO A C 1
ATOM 4012 O O . PRO A 1 490 ? -7.730 -6.931 38.293 1.00 32.09 490 PRO A O 1
ATOM 4015 N N . LYS A 1 491 ? -7.198 -4.785 37.869 1.00 29.09 491 LYS A N 1
ATOM 4016 C CA . LYS A 1 491 ? -7.668 -4.266 39.152 1.00 29.09 491 LYS A CA 1
ATOM 4017 C C . LYS A 1 491 ? -9.182 -4.439 39.200 1.00 29.09 491 LYS A C 1
ATOM 4019 O O . LYS A 1 491 ? -9.941 -3.641 38.651 1.00 29.09 491 LYS A O 1
ATOM 4024 N N . GLN A 1 492 ? -9.619 -5.500 39.871 1.00 35.81 492 GLN A N 1
ATOM 4025 C CA . GLN A 1 492 ? -10.966 -5.601 40.401 1.00 35.81 492 GLN A CA 1
ATOM 4026 C C . GLN A 1 492 ? -11.159 -4.450 41.386 1.00 35.81 492 GLN A C 1
ATOM 4028 O O . GLN A 1 492 ? -10.675 -4.522 42.505 1.00 35.81 492 GLN A O 1
ATOM 4033 N N . ASP A 1 493 ? -11.834 -3.382 40.962 1.00 30.61 493 ASP A N 1
ATOM 4034 C CA . ASP A 1 493 ? -12.841 -2.728 41.797 1.00 30.61 493 ASP A CA 1
ATOM 4035 C C . ASP A 1 493 ? -13.566 -1.596 41.061 1.00 30.61 493 ASP A C 1
ATOM 4037 O O . ASP A 1 493 ? -13.030 -0.513 40.826 1.00 30.61 493 ASP A O 1
ATOM 4041 N N . LYS A 1 494 ? -14.854 -1.823 40.788 1.00 32.44 494 LYS A N 1
ATOM 4042 C CA . LYS A 1 494 ? -15.953 -1.060 41.406 1.00 32.44 494 LYS A CA 1
ATOM 4043 C C . LYS A 1 494 ? -17.289 -1.675 40.996 1.00 32.44 494 LYS A C 1
ATOM 4045 O O . LYS A 1 494 ? -17.630 -1.753 39.820 1.00 32.44 494 LYS A O 1
ATOM 4050 N N . LYS A 1 495 ? -18.055 -2.095 42.008 1.00 32.62 495 LYS A N 1
ATOM 4051 C CA . LYS A 1 495 ? -19.453 -2.538 41.919 1.00 32.62 495 LYS A CA 1
ATOM 4052 C C . LYS A 1 495 ? -20.268 -1.606 41.012 1.00 32.62 495 LYS A C 1
ATOM 4054 O O . LYS A 1 495 ? -20.640 -0.511 41.431 1.00 32.62 495 LYS A O 1
ATOM 4059 N N . LEU A 1 496 ? -20.600 -2.067 39.807 1.00 31.75 496 LEU A N 1
ATOM 4060 C CA . LEU A 1 496 ? -21.647 -1.459 38.991 1.00 31.75 496 LEU A CA 1
ATOM 4061 C C . LEU A 1 496 ? -22.996 -1.764 39.645 1.00 31.75 496 LEU A C 1
ATOM 4063 O O . LEU A 1 496 ? -23.445 -2.909 39.737 1.00 31.75 496 LEU A O 1
ATOM 4067 N N . THR A 1 497 ? -23.622 -0.716 40.165 1.00 30.67 497 THR A N 1
ATOM 4068 C CA . THR A 1 497 ? -24.967 -0.746 40.722 1.00 30.67 497 THR A CA 1
ATOM 4069 C C . THR A 1 497 ? -25.971 -1.103 39.627 1.00 30.67 497 THR A C 1
ATOM 4071 O O . THR A 1 497 ? -26.120 -0.408 38.626 1.00 30.67 497 THR A O 1
ATOM 4074 N N . LYS A 1 498 ? -26.696 -2.207 39.838 1.00 31.72 498 LYS A N 1
ATOM 4075 C CA . LYS A 1 498 ? -27.880 -2.588 39.060 1.00 31.72 498 LYS A CA 1
ATOM 4076 C C . LYS A 1 498 ? -28.878 -1.427 39.012 1.00 31.72 498 LYS A C 1
ATOM 4078 O O . LYS A 1 498 ? -29.477 -1.108 40.038 1.00 31.72 498 LYS A O 1
ATOM 4083 N N . LYS A 1 499 ? -29.181 -0.925 37.815 1.00 28.59 499 LYS A N 1
ATOM 4084 C CA . LYS A 1 499 ? -30.543 -0.501 37.466 1.00 28.59 499 LYS A CA 1
ATOM 4085 C C . LYS A 1 499 ? -30.905 -1.003 36.072 1.00 28.59 499 LYS A C 1
ATOM 4087 O O . LYS A 1 499 ? -30.318 -0.624 35.071 1.00 28.59 499 LYS A O 1
ATOM 4092 N N . SER A 1 500 ? -31.878 -1.904 36.072 1.00 29.53 500 SER A N 1
ATOM 4093 C CA . SER A 1 500 ? -32.608 -2.447 34.932 1.00 29.53 500 SER A CA 1
ATOM 4094 C C . SER A 1 500 ? -33.573 -1.430 34.320 1.00 29.53 500 SER A C 1
ATOM 4096 O O . SER A 1 500 ? -34.218 -0.705 35.082 1.00 29.53 500 SER A O 1
ATOM 4098 N N . ARG A 1 501 ? -33.760 -1.500 32.994 1.00 26.94 501 ARG A N 1
ATOM 4099 C CA . ARG A 1 501 ? -35.032 -1.447 32.222 1.00 26.94 501 ARG A CA 1
ATOM 4100 C C . ARG A 1 501 ? -34.654 -1.408 30.729 1.00 26.94 501 ARG A C 1
ATOM 4102 O O . ARG A 1 501 ? -33.969 -0.488 30.318 1.00 26.94 501 ARG A O 1
ATOM 4109 N N . SER A 1 502 ? -34.759 -2.514 29.990 1.00 27.38 502 SER A N 1
ATOM 4110 C CA . SER A 1 502 ? -35.931 -3.010 29.237 1.00 27.38 502 SER A CA 1
ATOM 4111 C C . SER A 1 502 ? -36.378 -2.110 28.076 1.00 27.38 502 SER A C 1
ATOM 4113 O O . SER A 1 502 ? -37.004 -1.081 28.321 1.00 27.38 502 SER A O 1
ATOM 4115 N N . SER A 1 503 ? -36.135 -2.551 26.837 1.00 26.77 503 SER A N 1
ATOM 4116 C CA . SER A 1 503 ? -37.104 -2.743 25.727 1.00 26.77 503 SER A CA 1
ATOM 4117 C C . SER A 1 503 ? -36.430 -2.586 24.354 1.00 26.77 503 SER A C 1
ATOM 4119 O O . SER A 1 503 ? -35.436 -1.874 24.265 1.00 26.77 503 SER A O 1
ATOM 4121 N N . LEU A 1 504 ? -37.026 -3.242 23.341 1.00 24.25 504 LEU A N 1
ATOM 4122 C CA . LEU A 1 504 ? -36.659 -3.433 21.920 1.00 24.25 504 LEU A CA 1
ATOM 4123 C C . LEU A 1 504 ? -36.002 -4.817 21.686 1.00 24.25 504 LEU A C 1
ATOM 4125 O O . LEU A 1 504 ? -34.885 -5.012 22.146 1.00 24.25 504 LEU A O 1
ATOM 4129 N N . THR A 1 505 ? -36.584 -5.885 21.102 1.00 24.34 505 THR A N 1
ATOM 4130 C CA . THR A 1 505 ? -37.727 -6.130 20.175 1.00 24.34 505 THR A CA 1
ATOM 4131 C C . THR A 1 505 ? -37.748 -5.161 18.993 1.00 24.34 505 THR A C 1
ATOM 4133 O O . THR A 1 505 ? -38.128 -4.016 19.195 1.00 24.34 505 THR A O 1
ATOM 4136 N N . MET A 1 506 ? -37.378 -5.511 17.762 1.00 26.28 506 MET A N 1
ATOM 4137 C CA . MET A 1 506 ? -37.301 -6.796 17.050 1.00 26.28 506 MET A CA 1
ATOM 4138 C C . MET A 1 506 ? -35.934 -7.008 16.408 1.00 26.28 506 MET A C 1
ATOM 4140 O O . MET A 1 506 ? -35.249 -5.989 16.179 1.00 26.28 506 MET A O 1
#

pLDDT: mean 79.27, std 17.31, range [24.25, 96.94]

Organism: NCBI:txid80854

Secondary structure (DSSP, 8-state):
-------PPPHHHHHHHHHHHHHHHHHTTS---TT------TT--PPPS--B-TTSPBPPHHHHHHHHHT--SS--S--BEEEHHHHHHHHHHHHHTT-S-TTTTT--HHHHGGG----EEEEEEEEEEEEEETTEEEEEEE-HHHHHHHHTT--HHHHHHTTEEEEEEEEEEEEEESGGGGGGS-HHHHHH-HHHHHHHHHHHSPPPHHHHHHHHHHHHHHHHHHTT-EEEE-TT----EEETTTTEEEE--GGGSSSHHHHHHHHHHHHHHHHTSTTTT--S-EEEEE-TTT--EEEEEPPPPHHHHHHHHHHHHHHHHHHHHHTT----HHHHTTT-TTSSTTGGG-HHHHHHHHHHHHHHHHHHHHHHHHHHHHHHHHHHHHTTEEEEEEEE-SSSEEEEEEEETTTTEEEEEEEESS-TT-EEETTHHHHHHHHHT-S-SS--SSHHHHHHHHHHHHHHHHHHHHHHHHHHHTSPPPP-----------------------

InterPro domains:
  IPR041459 Polyvalent protein, metallopeptidase domain [PF18818] (231-341)

Radius of gyration: 26.9 Å; chains: 1; bounding box: 69×82×70 Å